Protein AF-0000000085147594 (afdb_homodimer)

InterPro domains:
  IPR000092 Polyprenyl synthetase-like [PF00348] (33-290)
  IPR000092 Polyprenyl synthetase-like [cd00685] (30-260)
  IPR008949 Isoprenoid synthase domain superfamily [G3DSA:1.10.600.10] (9-346)
  IPR008949 Isoprenoid synthase domain superfamily [SSF48576] (13-316)
  IPR033749 Polyprenyl synthetase, conserved site [PS00444] (218-230)
  IPR033749 Polyprenyl synthetase, conserved site [PS00723] (84-98)

Secondary structure (DSSP, 8-state):
-HHHHHHHHHHHHHHHHHHHHTSPPP--HHHHHHHHHHHHHHHHT--S-HHHHHHHHHHHHH---HHHHHHHHHHHHHHHHHHHHHHHHHHT-SEETTEE-HHHHH-HHHHHHHHHHHHHHHHHGGGGS-S-HHHHHHHHHHHHHHHHHHHHHHHHHHHHHHHHHHHGGGG---HHHHHHHHHHHTHHHHHHHHHHHHHH-SS--TTSPPSHHHHHHHHHHHHHHHHHHHHH-HHHHHHH-TTHHHHHT---HHHHHHHHHHHHTT-SS-HHHHHHHHT---HHHHHHHHHIIIIIS-HHHHHHHHHHHHHHHHHTSTTSPPTTTTTT-HHHHHHHHHHHHHHT--/-HHHHHHHHHHHHHHHHHHHHTSPPP--HHHHHHHHHHHHHHHHT--S-HHHHHHHHHHHHH---HHHHHHHHHHHHHHHHHHHHHHHHHHT-SEETTEE-HHHHH-HHHHHHHHHHHHHHHHHGGGGS-S-HHHHHHHHHHHHHHHHHHHHHHHHHHHHHHHHHHHGGGG---HHHHHHHHHHHTHHHHHHHHHHHHHH-SS--TTSPPSHHHHHHHHHHHHHHHHHHHHH-HHHHHHH-TTHHHHHT---HHHHHHHHHHHHTT-SS-HHHHHHHHT---HHHHHHHHHIIIIIS-HHHHHHHHHHHHHHHHHTSTTSPPTTTTTT-HHHHHHHHHHHHHHT--

Sequence (692 aa):
MTSNDNINNNSSTMNEINSMICNTPQWSIEDEDTIARPYKHITLHQGKRFRSKLIQTFNKIYEIPNEQLQILMEIIETLHNSSLIIDDIEDNSDLRRGNPSSHVVFGMPMSLNTANYMYFKSMNLIWKMSADQTSILELLQIFNEELMNLHRGQGLDIHWRDSLNELRYDGVPNEQMYFKMVMNKTGGLFRLTIRMMEKISPNFNRKKKTLVPLGNLLGIIYQIRDDYQNLVNNTMIANKGFAEDLSEGKLSFPIIHGLRFESLNNVSGPTLLNILLKRTDDDELKKVALKFLQDTSKSIEYTRKVIEDLVRLIKNSEFLPSLDDVNGNEDAINEINFIIDHISNIMTSNDNINNNSSTMNEINSMICNTPQWSIEDEDTIARPYKHITLHQGKRFRSKLIQTFNKIYEIPNEQLQILMEIIETLHNSSLIIDDIEDNSDLRRGNPSSHVVFGMPMSLNTANYMYFKSMNLIWKMSADQTSILELLQIFNEELMNLHRGQGLDIHWRDSLNELRYDGVPNEQMYFKMVMNKTGGLFRLTIRMMEKISPNFNRKKKTLVPLGNLLGIIYQIRDDYQNLVNNTMIANKGFAEDLSEGKLSFPIIHGLRFESLNNVSGPTLLNILLKRTDDDELKKVALKFLQDTSKSIEYTRKVIEDLVRLIKNSEFLPSLDDVNGNEDAINEINFIIDHISNI

Foldseek 3Di:
DPVVVVVVVVVVVVVVVVVCVPDDHDDDPVNVCVLQVLLVVQVVLQPPDLVLLVLVLVCLLLVFDPVLSVLLVVLLVLLVSLVVLVVCLLLVFQFAQLHGHSCNVPNDVSSNVNSVVSLVVSLVSLPVNDPDPVLSVVLSVLSVVLVVLQVVLVVLQSCLQVCCVPCPLNSQDDPVVVLSSLCRNQLSSLLSSQVNSLSRRPPRDPPFDGLSVVSSLLSSLLQLVVLLCLAPPPVNCNRGNRNQCLLSLTNHQLLSLLSVLCVVVVPPPPLSSVSSVVSDNDVVSSVVNSCCSCPPSVSSVVSLVVLVVSLVCSVPDPSQDDCVSSVNPVVSSVSVNVSSCVSNPD/DPPVVVVVVVVVVVVVVVVCVPDDHDDDPVNVCVLQVLLVVQVVLDPPDLVLLVLVLVCLLLVFDPVLSVLLVVLLVLLVSLVVLVVCLLLVFQFAQLHGHSCNVPNDVSSNVNSVVSLVVSLVSLPVNDPDPVLSVVLSVLSVVLVVLQVVLVVLQSCLQVCCVPCPLNSQDDPVVVLSSLCRNQLSSLLSSQVNSLSRRPPRDPPFDGLSVVSSLLSSLLQLVVLLCLAPPPVNCSRGNRNQCLLSLTCHQLLSLLSVLCVVVVPPPRLSSVSSVVSDNDPVSSVVNSCCSCPPSVSSVVSLVVLVVSLVCSVPDPSQDDCVSSVNPVVSSVSVNVSSCVSNPD

Nearest PDB structures (foldseek):
  2e93-assembly1_A  TM=9.649E-01  e=1.288E-20  Saccharomyces cerevisiae
  2e8w-assembly1_A  TM=9.319E-01  e=4.688E-21  Saccharomyces cerevisiae
  2e8v-assembly1_B  TM=9.765E-01  e=4.750E-20  Saccharomyces cerevisiae
  2e8x-assembly1_A  TM=9.585E-01  e=2.866E-20  Saccharomyces cerevisiae
  2e91-assembly1_A  TM=9.602E-01  e=3.118E-20  Saccharomyces cerevisiae

Solvent-accessible surface area (backbone atoms only — not comparable to full-atom values): 36054 Å² total; per-residue (Å²): 124,68,66,62,56,53,53,54,51,46,52,52,49,50,53,49,47,56,58,51,36,74,43,77,80,84,81,52,70,68,58,50,53,63,41,39,43,38,58,52,60,60,56,70,72,54,63,100,51,71,63,61,54,50,52,55,45,53,32,63,59,33,59,48,57,66,72,47,46,53,51,50,50,50,32,51,50,42,46,52,54,25,49,48,51,48,46,32,60,53,55,66,41,61,40,46,85,61,32,73,18,38,39,71,76,60,32,56,44,50,25,50,41,27,26,57,32,39,51,41,55,33,54,61,51,49,68,73,58,48,91,48,66,69,60,36,49,52,46,51,50,46,51,43,52,25,54,36,32,23,34,50,15,47,32,50,54,47,46,43,34,70,41,28,82,79,41,47,74,81,41,55,63,53,70,68,56,48,52,55,33,32,44,17,36,49,9,16,61,38,35,40,52,48,55,47,46,49,69,64,13,82,73,50,49,90,83,52,84,72,55,47,38,38,29,31,48,51,23,44,41,42,51,49,44,51,45,49,34,38,67,69,33,64,66,43,18,68,24,56,36,74,36,42,48,41,34,61,26,48,73,38,62,43,51,35,50,26,46,50,45,44,62,75,60,60,50,82,73,65,58,56,60,51,48,32,72,60,35,46,86,50,63,70,60,51,48,51,43,48,45,40,26,53,71,67,57,33,14,54,61,48,48,53,49,50,48,52,50,53,51,50,48,46,74,73,36,85,50,47,72,47,54,77,70,31,77,64,40,59,66,40,49,54,48,48,50,48,48,54,52,59,58,62,63,126,122,67,68,63,55,54,53,54,51,46,53,52,49,49,53,50,48,56,57,50,36,73,44,79,81,83,81,53,71,68,58,50,53,63,41,38,45,39,57,51,59,61,58,68,72,55,64,101,51,71,63,61,54,49,51,54,44,54,33,62,57,33,58,48,58,67,72,45,46,53,51,50,53,50,34,52,50,42,46,52,55,26,50,49,53,50,47,32,59,54,56,68,41,62,39,47,86,63,33,73,18,39,40,69,76,58,34,56,43,49,26,50,40,27,26,56,34,38,51,41,55,34,55,61,52,48,66,71,59,47,91,46,66,69,59,38,48,52,45,50,50,48,51,43,53,26,53,36,31,23,36,50,15,46,32,51,53,46,47,43,34,69,40,28,82,79,41,47,73,81,43,56,63,54,69,70,56,48,52,54,32,32,45,17,36,51,9,15,61,40,36,38,52,47,55,47,46,50,69,65,13,81,73,52,50,91,84,51,84,71,53,47,38,39,29,30,50,50,23,45,40,41,50,48,45,51,43,50,34,36,68,69,32,65,66,43,19,68,24,56,34,74,36,42,48,42,35,62,26,48,74,38,64,43,50,34,51,27,48,49,47,44,62,75,61,60,50,83,74,62,58,56,58,52,49,33,72,62,35,47,86,50,64,68,62,50,48,53,42,50,46,40,26,52,70,68,58,32,16,53,60,50,48,53,51,49,48,52,50,52,51,49,48,47,74,72,36,84,51,48,74,47,54,75,70,32,76,63,41,58,64,41,48,52,49,49,52,48,48,55,51,60,57,63,61,127

Structure (mmCIF, N/CA/C/O backbone):
data_AF-0000000085147594-model_v1
#
loop_
_entity.id
_entity.type
_entity.pdbx_description
1 polymer 'Geranylgeranyl pyrophosphate synthase'
#
loop_
_atom_site.group_PDB
_atom_site.id
_atom_site.type_symbol
_atom_site.label_atom_id
_atom_site.label_alt_id
_atom_site.label_comp_id
_atom_site.label_asym_id
_atom_site.label_entity_id
_atom_site.label_seq_id
_atom_site.pdbx_PDB_ins_code
_atom_site.Cartn_x
_atom_site.Cartn_y
_atom_site.Cartn_z
_atom_site.occupancy
_atom_site.B_iso_or_equiv
_atom_site.auth_seq_id
_atom_site.auth_comp_id
_atom_site.auth_asym_id
_atom_site.auth_atom_id
_atom_site.pdbx_PDB_model_num
ATOM 1 N N . MET A 1 1 ? 6.789 48.938 8.844 1 36.06 1 MET A N 1
ATOM 2 C CA . MET A 1 1 ? 5.871 48.5 7.789 1 36.06 1 MET A CA 1
ATOM 3 C C . MET A 1 1 ? 5.582 47.031 7.883 1 36.06 1 MET A C 1
ATOM 5 O O . MET A 1 1 ? 4.801 46.469 7.094 1 36.06 1 MET A O 1
ATOM 9 N N . THR A 1 2 ? 6.52 46.312 8.391 1 39.09 2 THR A N 1
ATOM 10 C CA . THR A 1 2 ? 6.75 44.875 8.375 1 39.09 2 THR A CA 1
ATOM 11 C C . THR A 1 2 ? 5.746 44.156 9.273 1 39.09 2 THR A C 1
ATOM 13 O O . THR A 1 2 ? 5.398 43 9.023 1 39.09 2 THR A O 1
ATOM 16 N N . SER A 1 3 ? 5.461 44.75 10.383 1 41.84 3 SER A N 1
ATOM 17 C CA . SER A 1 3 ? 4.602 44.125 11.383 1 41.84 3 SER A CA 1
ATOM 18 C C . SER A 1 3 ? 3.166 44 10.875 1 41.84 3 SER A C 1
ATOM 20 O O . SER A 1 3 ? 2.5 43 11.133 1 41.84 3 SER A O 1
ATOM 22 N N . ASN A 1 4 ? 2.668 45.031 10.289 1 40.84 4 ASN A N 1
ATOM 23 C CA . ASN A 1 4 ? 1.281 45.094 9.844 1 40.84 4 ASN A CA 1
ATOM 24 C C . ASN A 1 4 ? 1.01 44.125 8.695 1 40.84 4 ASN A C 1
ATOM 26 O O . ASN A 1 4 ? -0.111 43.625 8.547 1 40.84 4 ASN A O 1
ATOM 30 N N . ASP A 1 5 ? 1.898 43.969 7.809 1 42.94 5 ASP A N 1
ATOM 31 C CA . ASP A 1 5 ? 1.763 43.031 6.68 1 42.94 5 ASP A CA 1
ATOM 32 C C . ASP A 1 5 ? 1.728 41.594 7.156 1 42.94 5 ASP A C 1
ATOM 34 O O . ASP A 1 5 ? 1.057 40.75 6.555 1 42.94 5 ASP A O 1
ATOM 38 N N . ASN A 1 6 ? 2.441 41.312 8.227 1 44.66 6 ASN A N 1
ATOM 39 C CA . ASN A 1 6 ? 2.461 39.969 8.797 1 44.66 6 ASN A CA 1
ATOM 40 C C . ASN A 1 6 ? 1.132 39.625 9.461 1 44.66 6 ASN A C 1
ATOM 42 O O . ASN A 1 6 ? 0.738 38.469 9.508 1 44.66 6 ASN A O 1
ATOM 46 N N . ILE A 1 7 ? 0.5 40.656 10.219 1 47.28 7 ILE A N 1
ATOM 47 C CA . ILE A 1 7 ? -0.78 40.469 10.891 1 47.28 7 ILE A CA 1
ATOM 48 C C . ILE A 1 7 ? -1.878 40.25 9.859 1 47.28 7 ILE A C 1
ATOM 50 O O . ILE A 1 7 ? -2.711 39.344 10.023 1 47.28 7 ILE A O 1
ATOM 54 N N . ASN A 1 8 ? -1.915 41.031 8.766 1 47.25 8 ASN A N 1
ATOM 55 C CA . ASN A 1 8 ? -2.912 40.906 7.707 1 47.25 8 ASN A CA 1
ATOM 56 C C . ASN A 1 8 ? -2.791 39.562 6.973 1 47.25 8 ASN A C 1
ATOM 58 O O . ASN A 1 8 ? -3.801 38.969 6.609 1 47.25 8 ASN A O 1
ATOM 62 N N . ASN A 1 9 ? -1.564 39.125 6.84 1 56.34 9 ASN A N 1
ATOM 63 C CA . ASN A 1 9 ? -1.302 37.844 6.195 1 56.34 9 ASN A CA 1
ATOM 64 C C . ASN A 1 9 ? -1.756 36.656 7.062 1 56.34 9 ASN A C 1
ATOM 66 O O . ASN A 1 9 ? -2.312 35.688 6.555 1 56.34 9 ASN A O 1
ATOM 70 N N . ASN A 1 10 ? -1.729 36.969 8.398 1 60.56 10 ASN A N 1
ATOM 71 C CA . ASN A 1 10 ? -2.166 35.906 9.312 1 60.56 10 ASN A CA 1
ATOM 72 C C . ASN A 1 10 ? -3.688 35.812 9.344 1 60.56 10 ASN A C 1
ATOM 74 O O . ASN A 1 10 ? -4.227 34.688 9.391 1 60.56 10 ASN A O 1
ATOM 78 N N . SER A 1 11 ? -4.348 37 9.297 1 63.41 11 SER A N 1
ATOM 79 C CA . SER A 1 11 ? -5.809 36.969 9.305 1 63.41 11 SER A CA 1
ATOM 80 C C . SER A 1 11 ? -6.348 36.312 8.039 1 63.41 11 SER A C 1
ATOM 82 O O . SER A 1 11 ? -7.293 35.531 8.094 1 63.41 11 SER A O 1
ATOM 84 N N . SER A 1 12 ? -5.719 36.625 6.906 1 71.5 12 SER A N 1
ATOM 85 C CA . SER A 1 12 ? -6.129 36.031 5.648 1 71.5 12 SER A CA 1
ATOM 86 C C . SER A 1 12 ? -5.879 34.5 5.652 1 71.5 12 SER A C 1
ATOM 88 O O . SER A 1 12 ? -6.723 33.75 5.199 1 71.5 12 SER A O 1
ATOM 90 N N . THR A 1 13 ? -4.809 34.188 6.254 1 76.31 13 THR A N 1
ATOM 91 C CA . THR A 1 13 ? -4.461 32.781 6.34 1 76.31 13 THR A CA 1
ATOM 92 C C . THR A 1 13 ? -5.449 32.031 7.234 1 76.31 13 THR A C 1
ATOM 94 O O . THR A 1 13 ? -5.895 30.938 6.895 1 76.31 13 THR A O 1
ATOM 97 N N . MET A 1 14 ? -5.867 32.719 8.266 1 78 14 MET A N 1
ATOM 98 C CA . MET A 1 14 ? -6.789 32.094 9.195 1 78 14 MET A CA 1
ATOM 99 C C . MET A 1 14 ? -8.18 31.938 8.578 1 78 14 MET A C 1
ATOM 101 O O . MET A 1 14 ? -8.867 30.953 8.805 1 78 14 MET A O 1
ATOM 105 N N . ASN A 1 15 ? -8.562 32.969 7.793 1 77.81 15 ASN A N 1
ATOM 106 C CA . ASN A 1 15 ? -9.844 32.875 7.098 1 77.81 15 ASN A CA 1
ATOM 107 C C . ASN A 1 15 ? -9.844 31.75 6.074 1 77.81 15 ASN A C 1
ATOM 109 O O . ASN A 1 15 ? -10.844 31.047 5.922 1 77.81 15 ASN A O 1
ATOM 113 N N . GLU A 1 16 ? -8.797 31.641 5.477 1 82 16 GLU A N 1
ATOM 114 C CA . GLU A 1 16 ? -8.672 30.578 4.488 1 82 16 GLU A CA 1
ATOM 115 C C . GLU A 1 16 ? -8.711 29.203 5.152 1 82 16 GLU A C 1
ATOM 117 O O . GLU A 1 16 ? -9.359 28.281 4.645 1 82 16 GLU A O 1
ATOM 122 N N . ILE A 1 17 ? -8.086 29.109 6.215 1 86.88 17 ILE A N 1
ATOM 123 C CA . ILE A 1 17 ? -8.062 27.844 6.945 1 86.88 17 ILE A CA 1
ATOM 124 C C . ILE A 1 17 ? -9.477 27.5 7.418 1 86.88 17 ILE A C 1
ATOM 126 O O . ILE A 1 17 ? -9.906 26.344 7.332 1 86.88 17 ILE A O 1
ATOM 130 N N . ASN A 1 18 ? -10.195 28.562 7.801 1 84.69 18 ASN A N 1
ATOM 131 C CA . ASN A 1 18 ? -11.562 28.359 8.266 1 84.69 18 ASN A CA 1
ATOM 132 C C . ASN A 1 18 ? -12.445 27.75 7.184 1 84.69 18 ASN A C 1
ATOM 134 O O . ASN A 1 18 ? -13.227 26.828 7.449 1 84.69 18 ASN A O 1
ATOM 138 N N . SER A 1 19 ? -12.289 28.281 6.078 1 84.94 19 SER A N 1
ATOM 139 C CA . SER A 1 19 ? -13.062 27.75 4.965 1 84.94 19 SER A CA 1
ATOM 140 C C . SER A 1 19 ? -12.602 26.344 4.59 1 84.94 19 SER A C 1
ATOM 142 O O . SER A 1 19 ? -13.422 25.469 4.305 1 84.94 19 SER A O 1
ATOM 144 N N . MET A 1 20 ? -11.383 26.078 4.652 1 89.56 20 MET A N 1
ATOM 145 C CA . MET A 1 20 ? -10.781 24.812 4.219 1 89.56 20 MET A CA 1
ATOM 146 C C . MET A 1 20 ? -11.164 23.672 5.148 1 89.56 20 MET A C 1
ATOM 148 O O . MET A 1 20 ? -11.508 22.578 4.691 1 89.56 20 MET A O 1
ATOM 152 N N . ILE A 1 21 ? -11.25 23.922 6.383 1 91.12 21 ILE A N 1
ATOM 153 C CA . ILE A 1 21 ? -11.406 22.859 7.371 1 91.12 21 ILE A CA 1
ATOM 154 C C . ILE A 1 21 ? -12.859 22.391 7.402 1 91.12 21 ILE A C 1
ATOM 156 O O . ILE A 1 21 ? -13.164 21.328 7.938 1 91.12 21 ILE A O 1
ATOM 160 N N . CYS A 1 22 ? -13.789 23.188 6.859 1 89.81 22 CYS A N 1
ATOM 161 C CA . CYS A 1 22 ? -15.211 22.859 6.883 1 89.81 22 CYS A CA 1
ATOM 162 C C . CYS A 1 22 ? -15.625 22.141 5.602 1 89.81 22 CYS A C 1
ATOM 164 O O . CYS A 1 22 ? -16.781 21.75 5.457 1 89.81 22 CYS A O 1
ATOM 166 N N . ASN A 1 23 ? -14.648 22 4.746 1 88.44 23 ASN A N 1
ATOM 167 C CA . ASN A 1 23 ? -14.953 21.391 3.459 1 88.44 23 ASN A CA 1
ATOM 168 C C . ASN A 1 23 ? -14.148 20.109 3.24 1 88.44 23 ASN A C 1
ATOM 170 O O . ASN A 1 23 ? -13.188 19.844 3.969 1 88.44 23 ASN A O 1
ATOM 174 N N . THR A 1 24 ? -14.656 19.297 2.271 1 88.31 24 THR A N 1
ATOM 175 C CA . THR A 1 24 ? -13.875 18.125 1.87 1 88.31 24 THR A CA 1
ATOM 176 C C . THR A 1 24 ? -12.547 18.562 1.25 1 88.31 24 THR A C 1
ATOM 178 O O . THR A 1 24 ? -12.477 19.578 0.568 1 88.31 24 THR A O 1
ATOM 181 N N . PRO A 1 25 ? -11.555 17.766 1.511 1 89.44 25 PRO A N 1
ATOM 182 C CA . PRO A 1 25 ? -10.266 18.125 0.923 1 89.44 25 PRO A CA 1
ATOM 183 C C . PRO A 1 25 ? -10.32 18.25 -0.598 1 89.44 25 PRO A C 1
ATOM 185 O O . PRO A 1 25 ? -10.969 17.438 -1.26 1 89.44 25 PRO A O 1
ATOM 188 N N . GLN A 1 26 ? -9.688 19.266 -1.066 1 87.38 26 GLN A N 1
ATOM 189 C CA . GLN A 1 26 ? -9.68 19.531 -2.504 1 87.38 26 GLN A CA 1
ATOM 190 C C . GLN A 1 26 ? -8.617 18.688 -3.205 1 87.38 26 GLN A C 1
ATOM 192 O O . GLN A 1 26 ? -7.57 18.391 -2.623 1 87.38 26 GLN A O 1
ATOM 197 N N . TRP A 1 27 ? -8.891 18.312 -4.375 1 94.5 27 TRP A N 1
ATOM 198 C CA . TRP A 1 27 ? -7.961 17.531 -5.195 1 94.5 27 TRP A CA 1
ATOM 199 C C . TRP A 1 27 ? -8.117 17.891 -6.672 1 94.5 27 TRP A C 1
ATOM 201 O O . TRP A 1 27 ? -9.172 17.672 -7.262 1 94.5 27 TRP A O 1
ATOM 211 N N . SER A 1 28 ? -7.078 18.531 -7.234 1 95.75 28 SER A N 1
ATOM 212 C CA . SER A 1 28 ? -7.152 19.031 -8.609 1 95.75 28 SER A CA 1
ATOM 213 C C . SER A 1 28 ? -6.695 17.969 -9.602 1 95.75 28 SER A C 1
ATOM 215 O O . SER A 1 28 ? -6.023 17 -9.227 1 95.75 28 SER A O 1
ATOM 217 N N . ILE A 1 29 ? -6.996 18.172 -10.844 1 96.62 29 ILE A N 1
ATOM 218 C CA . ILE A 1 29 ? -6.566 17.281 -11.93 1 96.62 29 ILE A CA 1
ATOM 219 C C . ILE A 1 29 ? -5.043 17.328 -12.055 1 96.62 29 ILE A C 1
ATOM 221 O O . ILE A 1 29 ? -4.402 16.312 -12.297 1 96.62 29 ILE A O 1
ATOM 225 N N . GLU A 1 30 ? -4.512 18.484 -11.867 1 95.81 30 GLU A N 1
ATOM 226 C CA . GLU A 1 30 ? -3.062 18.641 -11.938 1 95.81 30 GLU A CA 1
ATOM 227 C C . GLU A 1 30 ? -2.363 17.844 -10.836 1 95.81 30 GLU A C 1
ATOM 229 O O . GLU A 1 30 ? -1.335 17.219 -11.078 1 95.81 30 GLU A O 1
ATOM 234 N N . ASP A 1 31 ? -2.91 17.891 -9.648 1 96.81 31 ASP A N 1
ATOM 235 C CA . ASP A 1 31 ? -2.352 17.125 -8.539 1 96.81 31 ASP A CA 1
ATOM 236 C C . ASP A 1 31 ? -2.439 15.625 -8.82 1 96.81 31 ASP A C 1
ATOM 238 O O . ASP A 1 31 ? -1.486 14.883 -8.562 1 96.81 31 ASP A O 1
ATOM 242 N N . GLU A 1 32 ? -3.596 15.227 -9.383 1 97.94 32 GLU A N 1
ATOM 243 C CA . GLU A 1 32 ? -3.789 13.828 -9.734 1 97.94 32 GLU A CA 1
ATOM 244 C C . GLU A 1 32 ? -2.752 13.359 -10.75 1 97.94 32 GLU A C 1
ATOM 246 O O . GLU A 1 32 ? -2.146 12.305 -10.594 1 97.94 32 GLU A O 1
ATOM 251 N N . ASP A 1 33 ? -2.553 14.18 -11.734 1 97.44 33 ASP A N 1
ATOM 252 C CA . ASP A 1 33 ? -1.591 13.852 -12.781 1 97.44 33 ASP A CA 1
ATOM 253 C C . ASP A 1 33 ? -0.178 13.734 -12.219 1 97.44 33 ASP A C 1
ATOM 255 O O . ASP A 1 33 ? 0.586 12.852 -12.609 1 97.44 33 ASP A O 1
ATOM 259 N N . THR A 1 34 ? 0.078 14.586 -11.336 1 96.31 34 THR A N 1
ATOM 260 C CA . THR A 1 34 ? 1.408 14.641 -10.734 1 96.31 34 THR A CA 1
ATOM 261 C C . THR A 1 34 ? 1.715 13.344 -9.984 1 96.31 34 THR A C 1
ATOM 263 O O . THR A 1 34 ? 2.77 12.742 -10.195 1 96.31 34 THR A O 1
ATOM 266 N N . ILE A 1 35 ? 0.799 12.844 -9.211 1 97.62 35 ILE A N 1
ATOM 267 C CA . ILE A 1 35 ? 1.123 11.711 -8.352 1 97.62 35 ILE A CA 1
ATOM 268 C C . ILE A 1 35 ? 0.905 10.406 -9.109 1 97.62 35 ILE A C 1
ATOM 270 O O . ILE A 1 35 ? 1.364 9.344 -8.68 1 97.62 35 ILE A O 1
ATOM 274 N N . ALA A 1 36 ? 0.231 10.438 -10.312 1 98 36 ALA A N 1
ATOM 275 C CA . ALA A 1 36 ? -0.118 9.234 -11.062 1 98 36 ALA A CA 1
ATOM 276 C C . ALA A 1 36 ? 0.939 8.914 -12.109 1 98 36 ALA A C 1
ATOM 278 O O . ALA A 1 36 ? 0.838 7.906 -12.82 1 98 36 ALA A O 1
ATOM 279 N N . ARG A 1 37 ? 1.989 9.648 -12.195 1 97.44 37 ARG A N 1
ATOM 280 C CA . ARG A 1 37 ? 2.982 9.539 -13.258 1 97.44 37 ARG A CA 1
ATOM 281 C C . ARG A 1 37 ? 3.621 8.156 -13.266 1 97.44 37 ARG A C 1
ATOM 283 O O . ARG A 1 37 ? 3.746 7.531 -14.32 1 97.44 37 ARG A O 1
ATOM 290 N N . PRO A 1 38 ? 4.008 7.629 -12.086 1 97.94 38 PRO A N 1
ATOM 291 C CA . PRO A 1 38 ? 4.602 6.293 -12.117 1 97.94 38 PRO A CA 1
ATOM 292 C C . PRO A 1 38 ? 3.656 5.242 -12.695 1 97.94 38 PRO A C 1
ATOM 294 O O . PRO A 1 38 ? 4.098 4.312 -13.375 1 97.94 38 PRO A O 1
ATOM 297 N N . TYR A 1 39 ? 2.4 5.336 -12.414 1 98.06 39 TYR A N 1
ATOM 298 C CA . TYR A 1 39 ? 1.412 4.402 -12.945 1 98.06 39 TYR A CA 1
ATOM 299 C C . TYR A 1 39 ? 1.247 4.57 -14.445 1 98.06 39 TYR A C 1
ATOM 301 O O . TYR A 1 39 ? 1.176 3.584 -15.188 1 98.06 39 TYR A O 1
ATOM 309 N N . LYS A 1 40 ? 1.14 5.801 -14.875 1 96.69 40 LYS A N 1
ATOM 310 C CA . LYS A 1 40 ? 1.01 6.078 -16.297 1 96.69 40 LYS A CA 1
ATOM 311 C C . LYS A 1 40 ? 2.209 5.539 -17.078 1 96.69 40 LYS A C 1
ATOM 313 O O . LYS A 1 40 ? 2.061 5.066 -18.203 1 96.69 40 LYS A O 1
ATOM 318 N N . HIS A 1 41 ? 3.352 5.574 -16.5 1 95.56 41 HIS A N 1
ATOM 319 C CA . HIS A 1 41 ? 4.582 5.09 -17.109 1 95.56 41 HIS A CA 1
ATOM 320 C C . HIS A 1 41 ? 4.484 3.604 -17.438 1 95.56 41 HIS A C 1
ATOM 322 O O . HIS A 1 41 ? 4.84 3.189 -18.547 1 95.56 41 HIS A O 1
ATOM 328 N N . ILE A 1 42 ? 3.984 2.789 -16.531 1 92.62 42 ILE A N 1
ATOM 329 C CA . ILE A 1 42 ? 3.93 1.346 -16.75 1 92.62 42 ILE A CA 1
ATOM 330 C C . ILE A 1 42 ? 2.801 1.006 -17.719 1 92.62 42 ILE A C 1
ATOM 332 O O . ILE A 1 42 ? 2.885 0.023 -18.453 1 92.62 42 ILE A O 1
ATOM 336 N N . THR A 1 43 ? 1.745 1.783 -17.781 1 91.25 43 THR A N 1
ATOM 337 C CA . THR A 1 43 ? 0.579 1.483 -18.609 1 91.25 43 THR A CA 1
ATOM 338 C C . THR A 1 43 ? 0.817 1.9 -20.047 1 91.25 43 THR A C 1
ATOM 340 O O . THR A 1 43 ? 0.126 1.433 -20.953 1 91.25 43 THR A O 1
ATOM 343 N N . LEU A 1 44 ? 1.711 2.762 -20.234 1 83.94 44 LEU A N 1
ATOM 344 C CA . LEU A 1 44 ? 2.045 3.219 -21.578 1 83.94 44 LEU A CA 1
ATOM 345 C C . LEU A 1 44 ? 2.627 2.082 -22.406 1 83.94 44 LEU A C 1
ATOM 347 O O . LEU A 1 44 ? 2.428 2.031 -23.625 1 83.94 44 LEU A O 1
ATOM 351 N N . HIS A 1 45 ? 3.254 1.152 -21.859 1 73.12 45 HIS A N 1
ATOM 352 C CA . HIS A 1 45 ? 3.98 0.111 -22.578 1 73.12 45 HIS A CA 1
ATOM 353 C C . HIS A 1 45 ? 3.232 -1.217 -22.531 1 73.12 45 HIS A C 1
ATOM 355 O O . HIS A 1 45 ? 3.783 -2.26 -22.891 1 73.12 45 HIS A O 1
ATOM 361 N N . GLN A 1 46 ? 2.1 -1.071 -22.031 1 68.56 46 GLN A N 1
ATOM 362 C CA . GLN A 1 46 ? 1.347 -2.312 -21.875 1 68.56 46 GLN A CA 1
ATOM 363 C C . GLN A 1 46 ? 0.61 -2.672 -23.172 1 68.56 46 GLN A C 1
ATOM 365 O O . GLN A 1 46 ? -0.084 -1.835 -23.75 1 68.56 46 GLN A O 1
ATOM 370 N N . GLY A 1 47 ? 1.001 -3.586 -24.016 1 55.5 47 GLY A N 1
ATOM 371 C CA . GLY A 1 47 ? 0.248 -4.074 -25.156 1 55.5 47 GLY A CA 1
ATOM 372 C C . GLY A 1 47 ? -1.057 -4.746 -24.781 1 55.5 47 GLY A C 1
ATOM 373 O O . GLY A 1 47 ? -1.396 -4.816 -23.594 1 55.5 47 GLY A O 1
ATOM 374 N N . LYS A 1 48 ? -1.969 -4.914 -26.047 1 58 48 LYS A N 1
ATOM 375 C CA . LYS A 1 48 ? -3.242 -5.609 -25.859 1 58 48 LYS A CA 1
ATOM 376 C C . LYS A 1 48 ? -3.066 -6.871 -25.031 1 58 48 LYS A C 1
ATOM 378 O O . LYS A 1 48 ? -2.391 -7.812 -25.438 1 58 48 LYS A O 1
ATOM 383 N N . ARG A 1 49 ? -3.514 -6.758 -23.562 1 70.44 49 ARG A N 1
ATOM 384 C CA . ARG A 1 49 ? -3.086 -7.527 -22.391 1 70.44 49 ARG A CA 1
ATOM 385 C C . ARG A 1 49 ? -3.906 -8.805 -22.25 1 70.44 49 ARG A C 1
ATOM 387 O O . ARG A 1 49 ? -5.062 -8.859 -22.688 1 70.44 49 ARG A O 1
ATOM 394 N N . PHE A 1 50 ? -3.365 -9.938 -22.219 1 78 50 PHE A N 1
ATOM 395 C CA . PHE A 1 50 ? -3.861 -11.289 -21.969 1 78 50 PHE A CA 1
ATOM 396 C C . PHE A 1 50 ? -4.996 -11.273 -20.953 1 78 50 PHE A C 1
ATOM 398 O O . PHE A 1 50 ? -5.988 -11.984 -21.109 1 78 50 PHE A O 1
ATOM 405 N N . ARG A 1 51 ? -5.117 -10.359 -20.094 1 86.12 51 ARG A N 1
ATOM 406 C CA . ARG A 1 51 ? -6.125 -10.32 -19.047 1 86.12 51 ARG A CA 1
ATOM 407 C C . ARG A 1 51 ? -7.469 -9.852 -19.578 1 86.12 51 ARG A C 1
ATOM 409 O O . ARG A 1 51 ? -8.516 -10.398 -19.234 1 86.12 51 ARG A O 1
ATOM 416 N N . SER A 1 52 ? -7.375 -8.836 -20.422 1 89.69 52 SER A N 1
ATOM 417 C CA . SER A 1 52 ? -8.602 -8.367 -21.062 1 89.69 52 SER A CA 1
ATOM 418 C C . SER A 1 52 ? -9.242 -9.453 -21.906 1 89.69 52 SER A C 1
ATOM 420 O O . SER A 1 52 ? -10.469 -9.625 -21.891 1 89.69 52 SER A O 1
ATOM 422 N N . LYS A 1 53 ? -8.422 -10.18 -22.625 1 89.62 53 LYS A N 1
ATOM 423 C CA . LYS A 1 53 ? -8.93 -11.281 -23.453 1 89.62 53 LYS A CA 1
ATOM 424 C C . LYS A 1 53 ? -9.555 -12.367 -22.594 1 89.62 53 LYS A C 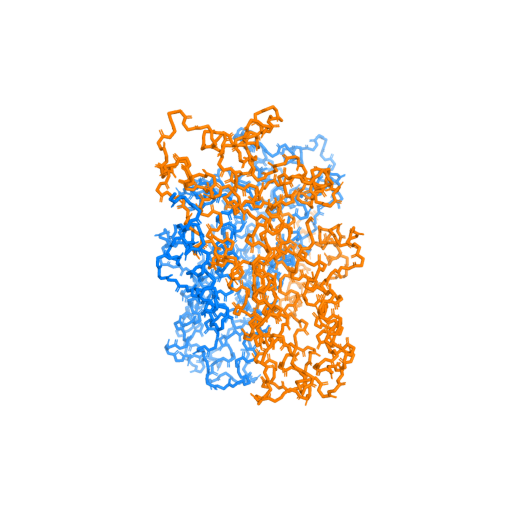1
ATOM 426 O O . LYS A 1 53 ? -10.594 -12.93 -22.938 1 89.62 53 LYS A O 1
ATOM 431 N N . LEU A 1 54 ? -8.906 -12.648 -21.547 1 91.56 54 LEU A N 1
ATOM 432 C CA . LEU A 1 54 ? -9.43 -13.648 -20.609 1 91.56 54 LEU A CA 1
ATOM 433 C C . LEU A 1 54 ? -10.797 -13.234 -20.078 1 91.56 54 LEU A C 1
ATOM 435 O O . LEU A 1 54 ? -11.727 -14.047 -20.047 1 91.56 54 LEU A O 1
ATOM 439 N N . ILE A 1 55 ? -10.938 -11.969 -19.672 1 95.06 55 ILE A N 1
ATOM 440 C CA . ILE A 1 55 ? -12.188 -11.453 -19.125 1 95.06 55 ILE A CA 1
ATOM 441 C C . ILE A 1 55 ? -13.281 -11.492 -20.203 1 95.06 55 ILE A C 1
ATOM 443 O O . ILE A 1 55 ? -14.406 -11.914 -19.922 1 95.06 55 ILE A O 1
ATOM 447 N N . GLN A 1 56 ? -12.906 -11.125 -21.375 1 94.06 56 GLN A N 1
ATOM 448 C CA . GLN A 1 56 ? -13.859 -11.156 -22.484 1 94.06 56 GLN A CA 1
ATOM 449 C C . GLN A 1 56 ? -14.32 -12.578 -22.781 1 94.06 56 GLN A C 1
ATOM 451 O O . GLN A 1 56 ? -15.5 -12.812 -23.062 1 94.06 56 GLN A O 1
ATOM 456 N N . THR A 1 57 ? -13.406 -13.469 -22.766 1 92.81 57 THR A N 1
ATOM 457 C CA . THR A 1 57 ? -13.727 -14.867 -23 1 92.81 57 THR A CA 1
ATOM 458 C C . THR A 1 57 ? -14.672 -15.398 -21.922 1 92.81 57 THR A C 1
ATOM 460 O O . THR A 1 57 ? -15.695 -16 -22.219 1 92.81 57 THR A O 1
ATOM 463 N N . PHE A 1 58 ? -14.375 -15.141 -20.641 1 93.19 58 PHE A N 1
ATOM 464 C CA . PHE A 1 58 ? -15.234 -15.57 -19.547 1 93.19 58 PHE A CA 1
ATOM 465 C C . PHE A 1 58 ? -16.594 -14.898 -19.625 1 93.19 58 PHE A C 1
ATOM 467 O O . PHE A 1 58 ? -17.609 -15.484 -19.219 1 93.19 58 PHE A O 1
ATOM 474 N N . ASN A 1 59 ? -16.594 -13.695 -20.219 1 94.25 59 ASN A N 1
ATOM 475 C CA . ASN A 1 59 ? -17.844 -12.953 -20.297 1 94.25 59 ASN A CA 1
ATOM 476 C C . ASN A 1 59 ? -18.812 -13.578 -21.297 1 94.25 59 ASN A C 1
ATOM 478 O O . ASN A 1 59 ? -20 -13.25 -21.297 1 94.25 59 ASN A O 1
ATOM 482 N N . LYS A 1 60 ? -18.312 -14.383 -22.141 1 91.06 60 LYS A N 1
ATOM 483 C CA . LYS A 1 60 ? -19.203 -15.148 -23 1 91.06 60 LYS A CA 1
ATOM 484 C C . LYS A 1 60 ? -20.078 -16.094 -22.188 1 91.06 60 LYS A C 1
ATOM 486 O O . LYS A 1 60 ? -21.156 -16.516 -22.641 1 91.06 60 LYS A O 1
ATOM 491 N N . ILE A 1 61 ? -19.625 -16.422 -21.047 1 89.62 61 ILE A N 1
ATOM 492 C CA . ILE A 1 61 ? -20.359 -17.297 -20.141 1 89.62 61 ILE A CA 1
ATOM 493 C C . ILE A 1 61 ? -21.219 -16.453 -19.203 1 89.62 61 ILE A C 1
ATOM 495 O O . ILE A 1 61 ? -22.406 -16.734 -19 1 89.62 61 ILE A O 1
ATOM 499 N N . TYR A 1 62 ? -20.656 -15.375 -18.688 1 92.5 62 TYR A N 1
ATOM 500 C CA . TYR A 1 62 ? -21.297 -14.625 -17.609 1 92.5 62 TYR A CA 1
ATOM 501 C C . TYR A 1 62 ? -22.203 -13.539 -18.156 1 92.5 62 TYR A C 1
ATOM 503 O O . TYR A 1 62 ? -23.109 -13.062 -17.469 1 92.5 62 TYR A O 1
ATOM 511 N N . GLU A 1 63 ? -21.953 -13.078 -19.344 1 93.12 63 GLU A N 1
ATOM 512 C CA . GLU A 1 63 ? -22.797 -12.125 -20.062 1 93.12 63 GLU A CA 1
ATOM 513 C C . GLU A 1 63 ? -23.062 -10.875 -19.219 1 93.12 63 GLU A C 1
ATOM 515 O O . GLU A 1 63 ? -24.203 -10.453 -19.062 1 93.12 63 GLU A O 1
ATOM 520 N N . ILE A 1 64 ? -22.016 -10.344 -18.703 1 95.69 64 ILE A N 1
ATOM 521 C CA . ILE A 1 64 ? -22.078 -9.117 -17.922 1 95.69 64 ILE A CA 1
ATOM 522 C C . ILE A 1 64 ? -22.281 -7.922 -18.844 1 95.69 64 ILE A C 1
ATOM 524 O O . ILE A 1 64 ? -21.641 -7.824 -19.891 1 95.69 64 ILE A O 1
ATOM 528 N N . PRO A 1 65 ? -23.219 -6.957 -18.5 1 96.62 65 PRO A N 1
ATOM 529 C CA . PRO A 1 65 ? -23.422 -5.754 -19.312 1 96.62 65 PRO A CA 1
ATOM 530 C C . PRO A 1 65 ? -22.125 -4.965 -19.516 1 96.62 65 PRO A C 1
ATOM 532 O O . PRO A 1 65 ? -21.281 -4.91 -18.625 1 96.62 65 PRO A O 1
ATOM 535 N N . ASN A 1 66 ? -22.031 -4.344 -20.656 1 97.12 66 ASN A N 1
ATOM 536 C CA . ASN A 1 66 ? -20.812 -3.719 -21.125 1 97.12 66 ASN A CA 1
ATOM 537 C C . ASN A 1 66 ? -20.281 -2.688 -20.125 1 97.12 66 ASN A C 1
ATOM 539 O O . ASN A 1 66 ? -19.078 -2.623 -19.875 1 97.12 66 ASN A O 1
ATOM 543 N N . GLU A 1 67 ? -21.125 -1.877 -19.578 1 96.75 67 GLU A N 1
ATOM 544 C CA . GLU A 1 67 ? -20.703 -0.831 -18.656 1 96.75 67 GLU A CA 1
ATOM 545 C C . GLU A 1 67 ? -20 -1.423 -17.438 1 96.75 67 GLU A C 1
ATOM 547 O O . GLU A 1 67 ? -18.906 -0.982 -17.078 1 96.75 67 GLU A O 1
ATOM 552 N N . GLN A 1 68 ? -20.625 -2.438 -16.859 1 97.19 68 GLN A N 1
ATOM 553 C CA . GLN A 1 68 ? -20.031 -3.096 -15.695 1 97.19 68 GLN A CA 1
ATOM 554 C C . GLN A 1 68 ? -18.75 -3.824 -16.078 1 97.19 68 GLN A C 1
ATOM 556 O O . GLN A 1 68 ? -17.781 -3.848 -15.305 1 97.19 68 GLN A O 1
ATOM 561 N N . LEU A 1 69 ? -18.766 -4.414 -17.25 1 97.62 69 LEU A N 1
ATOM 562 C CA . LEU A 1 69 ? -17.578 -5.141 -17.719 1 97.62 69 LEU A CA 1
ATOM 563 C C . LEU A 1 69 ? -16.391 -4.207 -1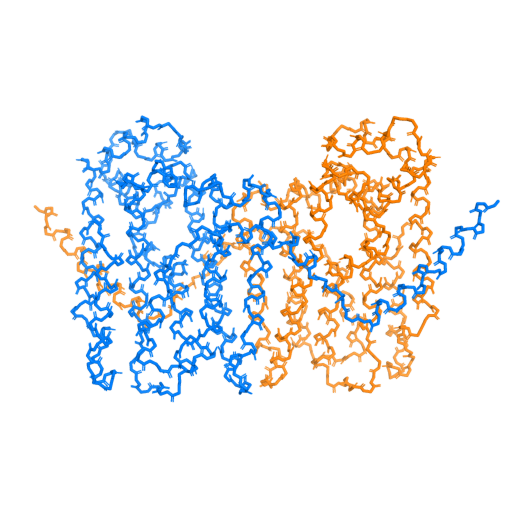7.875 1 97.62 69 LEU A C 1
ATOM 565 O O . LEU A 1 69 ? -15.266 -4.566 -17.516 1 97.62 69 LEU A O 1
ATOM 569 N N . GLN A 1 70 ? -16.609 -3.031 -18.375 1 97.56 70 GLN A N 1
ATOM 570 C CA . GLN A 1 70 ? -15.539 -2.051 -18.547 1 97.56 70 GLN A CA 1
ATOM 571 C C . GLN A 1 70 ? -14.961 -1.618 -17.203 1 97.56 70 GLN A C 1
ATOM 573 O O . GLN A 1 70 ? -13.75 -1.474 -17.062 1 97.56 70 GLN A O 1
ATOM 578 N N . ILE A 1 71 ? -15.805 -1.414 -16.234 1 98.19 71 ILE A N 1
ATOM 579 C CA . ILE A 1 71 ? -15.359 -1.041 -14.891 1 98.19 71 ILE A CA 1
ATOM 580 C C . ILE A 1 71 ? -14.516 -2.164 -14.297 1 98.19 71 ILE A C 1
ATOM 582 O O . ILE A 1 71 ? -13.445 -1.914 -13.727 1 98.19 71 ILE A O 1
ATOM 586 N N . LEU A 1 72 ? -15 -3.383 -14.484 1 98.06 72 LEU A N 1
ATOM 587 C CA . LEU A 1 72 ? -14.266 -4.543 -13.992 1 98.06 72 LEU A CA 1
ATOM 588 C C . LEU A 1 72 ? -12.883 -4.617 -14.617 1 98.06 72 LEU A C 1
ATOM 590 O O . LEU A 1 72 ? -11.891 -4.82 -13.922 1 98.06 72 LEU A O 1
ATOM 594 N N . MET A 1 73 ? -12.812 -4.48 -15.883 1 96.94 73 MET A N 1
ATOM 595 C CA . MET A 1 73 ? -11.531 -4.535 -16.594 1 96.94 73 MET A CA 1
ATOM 596 C C . MET A 1 73 ? -10.586 -3.447 -16.078 1 96.94 73 MET A C 1
ATOM 598 O O . MET A 1 73 ? -9.391 -3.688 -15.922 1 96.94 73 MET A O 1
ATOM 602 N N . GLU A 1 74 ? -11.141 -2.287 -15.836 1 97.31 74 GLU A N 1
ATOM 603 C CA . GLU A 1 74 ? -10.328 -1.195 -15.305 1 97.31 74 GLU A CA 1
ATOM 604 C C . GLU A 1 74 ? -9.797 -1.526 -13.914 1 97.31 74 GLU A C 1
ATOM 606 O O . GLU A 1 74 ? -8.633 -1.271 -13.609 1 97.31 74 GLU A O 1
ATOM 611 N N . ILE A 1 75 ? -10.641 -2.086 -13.07 1 98.12 75 ILE A N 1
ATOM 612 C CA . ILE A 1 75 ? -10.234 -2.475 -11.727 1 98.12 75 ILE A CA 1
ATOM 613 C C . ILE A 1 75 ? -9.086 -3.475 -11.797 1 98.12 75 ILE A C 1
ATOM 615 O O . ILE A 1 75 ? -8.047 -3.285 -11.156 1 98.12 75 ILE A O 1
ATOM 619 N N . ILE A 1 76 ? -9.227 -4.484 -12.609 1 97 76 ILE A N 1
ATOM 620 C CA . ILE A 1 76 ? -8.25 -5.566 -12.703 1 97 76 ILE A CA 1
ATOM 621 C C . ILE A 1 76 ? -6.941 -5.031 -13.273 1 97 76 ILE A C 1
ATOM 623 O O . ILE A 1 76 ? -5.863 -5.348 -12.773 1 97 76 ILE A O 1
ATOM 627 N N . GLU A 1 77 ? -7.051 -4.266 -14.273 1 95.81 77 GLU A N 1
ATOM 628 C CA . GLU A 1 77 ? -5.855 -3.686 -14.891 1 95.81 77 GLU A CA 1
ATOM 629 C C . GLU A 1 77 ? -5.105 -2.797 -13.898 1 95.81 77 GLU A C 1
ATOM 631 O O . GLU A 1 77 ? -3.877 -2.857 -13.812 1 95.81 77 GLU A O 1
ATOM 636 N N . THR A 1 78 ? -5.828 -1.948 -13.203 1 97.38 78 THR A N 1
ATOM 637 C CA . THR A 1 78 ? -5.215 -1.047 -12.242 1 97.38 78 THR A CA 1
ATOM 638 C C . THR A 1 78 ? -4.52 -1.834 -11.133 1 97.38 78 THR A C 1
ATOM 640 O O . THR A 1 78 ? -3.381 -1.526 -10.766 1 97.38 78 THR A O 1
ATOM 643 N N . LEU A 1 79 ? -5.148 -2.844 -10.664 1 97.69 79 LEU A N 1
ATOM 644 C CA . LEU A 1 79 ? -4.566 -3.67 -9.609 1 97.69 79 LEU A CA 1
ATOM 645 C C . LEU A 1 79 ? -3.324 -4.398 -10.117 1 97.69 79 LEU A C 1
ATOM 647 O O . LEU A 1 79 ? -2.309 -4.457 -9.422 1 97.69 79 LEU A O 1
ATOM 651 N N . HIS A 1 80 ? -3.445 -4.934 -11.273 1 95.69 80 HIS A N 1
ATOM 652 C CA . HIS A 1 80 ? -2.322 -5.656 -11.859 1 95.69 80 HIS A CA 1
ATOM 653 C C . HIS A 1 80 ? -1.104 -4.754 -12.016 1 95.69 80 HIS A C 1
ATOM 655 O O . HIS A 1 80 ? -0.013 -5.094 -11.547 1 95.69 80 HIS A O 1
ATOM 661 N N . ASN A 1 81 ? -1.292 -3.625 -12.625 1 96.06 81 ASN A N 1
ATOM 662 C CA . ASN A 1 81 ? -0.182 -2.713 -12.883 1 96.06 81 ASN A CA 1
ATOM 663 C C . ASN A 1 81 ? 0.382 -2.141 -11.578 1 96.06 81 ASN A C 1
ATOM 665 O O . ASN A 1 81 ? 1.595 -1.966 -11.453 1 96.06 81 ASN A O 1
ATOM 669 N N . SER A 1 82 ? -0.453 -1.839 -10.656 1 97.69 82 SER A N 1
ATOM 670 C CA . SER A 1 82 ? 0.012 -1.362 -9.359 1 97.69 82 SER A CA 1
ATOM 671 C C . SER A 1 82 ? 0.86 -2.416 -8.656 1 97.69 82 SER A C 1
ATOM 673 O O . SER A 1 82 ? 1.9 -2.098 -8.078 1 97.69 82 SER A O 1
ATOM 675 N N . SER A 1 83 ? 0.388 -3.633 -8.734 1 97.19 83 SER A N 1
ATOM 676 C CA . SER A 1 83 ? 1.132 -4.715 -8.102 1 97.19 83 SER A CA 1
ATOM 677 C C . SER A 1 83 ? 2.492 -4.91 -8.766 1 97.19 83 SER A C 1
ATOM 679 O O . SER A 1 83 ? 3.463 -5.281 -8.102 1 97.19 83 SER A O 1
ATOM 681 N N . LEU A 1 84 ? 2.598 -4.668 -10.078 1 95.25 84 LEU A N 1
ATOM 682 C CA . LEU A 1 84 ? 3.873 -4.766 -10.781 1 95.25 84 LEU A CA 1
ATOM 683 C C . LEU A 1 84 ? 4.852 -3.707 -10.281 1 95.25 84 LEU A C 1
ATOM 685 O O . LEU A 1 84 ? 6.035 -3.988 -10.102 1 95.25 84 LEU A O 1
ATOM 689 N N . ILE A 1 85 ? 4.348 -2.502 -10.07 1 97.88 85 ILE A N 1
ATOM 690 C CA . ILE A 1 85 ? 5.199 -1.427 -9.57 1 97.88 85 ILE A CA 1
ATOM 691 C C . ILE A 1 85 ? 5.758 -1.809 -8.203 1 97.88 85 ILE A C 1
ATOM 693 O O . ILE A 1 85 ? 6.957 -1.667 -7.949 1 97.88 85 ILE A O 1
ATOM 697 N N . ILE A 1 86 ? 4.902 -2.312 -7.344 1 98.44 86 ILE A N 1
ATOM 698 C CA . ILE A 1 86 ? 5.309 -2.711 -6 1 98.44 86 ILE A CA 1
ATOM 699 C C . ILE A 1 86 ? 6.316 -3.855 -6.082 1 98.44 86 ILE A C 1
ATOM 701 O O . ILE A 1 86 ? 7.348 -3.834 -5.402 1 98.44 86 ILE A O 1
ATOM 705 N N . ASP A 1 87 ? 6.004 -4.785 -6.922 1 96.38 87 ASP A N 1
ATOM 706 C CA . ASP A 1 87 ? 6.883 -5.934 -7.102 1 96.38 87 ASP A CA 1
ATOM 707 C C . ASP A 1 87 ? 8.266 -5.5 -7.586 1 96.38 87 ASP A C 1
ATOM 709 O O . ASP A 1 87 ? 9.281 -6.008 -7.117 1 96.38 87 ASP A O 1
ATOM 713 N N . ASP A 1 88 ? 8.312 -4.629 -8.555 1 96.06 88 ASP A N 1
ATOM 714 C CA . ASP A 1 88 ? 9.578 -4.121 -9.07 1 96.06 88 ASP A CA 1
ATOM 715 C C . ASP A 1 88 ? 10.398 -3.463 -7.965 1 96.06 88 ASP A C 1
ATOM 717 O O . ASP A 1 88 ? 11.625 -3.59 -7.934 1 96.06 88 ASP A O 1
ATOM 721 N N . ILE A 1 89 ? 9.742 -2.76 -7.105 1 97.69 89 ILE A N 1
ATOM 722 C CA . ILE A 1 89 ? 10.414 -2.125 -5.973 1 97.69 89 ILE A CA 1
ATOM 723 C C . ILE A 1 89 ? 10.953 -3.195 -5.027 1 97.69 89 ILE A C 1
ATOM 725 O O . ILE A 1 89 ? 12.117 -3.141 -4.617 1 97.69 89 ILE A O 1
ATOM 729 N N . GLU A 1 90 ? 10.133 -4.168 -4.715 1 97.69 90 GLU A N 1
ATOM 730 C CA . GLU A 1 90 ? 10.5 -5.227 -3.781 1 97.69 90 GLU A CA 1
ATOM 731 C C . GLU A 1 90 ? 11.656 -6.059 -4.32 1 97.69 90 GLU A C 1
ATOM 733 O O . GLU A 1 90 ? 12.484 -6.555 -3.551 1 97.69 90 GLU A O 1
ATOM 738 N N . ASP A 1 91 ? 11.719 -6.16 -5.625 1 94.56 91 ASP A N 1
ATOM 739 C CA . ASP A 1 91 ? 12.734 -6.984 -6.273 1 94.56 91 ASP A CA 1
ATOM 740 C C . ASP A 1 91 ? 13.938 -6.145 -6.695 1 94.56 91 ASP A C 1
ATOM 742 O O . ASP A 1 91 ? 14.953 -6.684 -7.129 1 94.56 91 ASP A O 1
ATOM 746 N N . ASN A 1 92 ? 13.836 -4.891 -6.551 1 93.88 92 ASN A N 1
ATOM 747 C CA . ASN A 1 92 ? 14.844 -3.959 -7.051 1 93.88 92 ASN A CA 1
ATOM 748 C C . ASN A 1 92 ? 15.117 -4.184 -8.539 1 93.88 92 ASN A C 1
ATOM 750 O O . ASN A 1 92 ? 16.281 -4.262 -8.945 1 93.88 92 ASN A O 1
ATOM 754 N N . SER A 1 93 ? 14.078 -4.332 -9.266 1 91.5 93 SER A N 1
ATOM 755 C CA . SER A 1 93 ? 14.195 -4.566 -10.695 1 91.5 93 SER A CA 1
ATOM 756 C C . SER A 1 93 ? 14.359 -3.254 -11.461 1 91.5 93 SER A C 1
ATOM 758 O O . SER A 1 93 ? 13.492 -2.377 -11.391 1 91.5 93 SER A O 1
ATOM 760 N N . ASP A 1 94 ? 15.32 -3.164 -12.305 1 91.69 94 ASP A N 1
ATOM 761 C CA . ASP A 1 94 ? 15.617 -1.928 -13.016 1 91.69 94 ASP A CA 1
ATOM 762 C C . ASP A 1 94 ? 14.789 -1.82 -14.297 1 91.69 94 ASP A C 1
ATOM 764 O O . ASP A 1 94 ? 14.547 -0.719 -14.789 1 91.69 94 ASP A O 1
ATOM 768 N N . LEU A 1 95 ? 14.25 -3.002 -14.75 1 89.25 95 LEU A N 1
ATOM 769 C CA . LEU A 1 95 ? 13.562 -3.014 -16.031 1 89.25 95 LEU A CA 1
ATOM 770 C C . LEU A 1 95 ? 12.195 -3.678 -15.914 1 89.25 95 LEU A C 1
ATOM 772 O O . LEU A 1 95 ? 12.023 -4.617 -15.133 1 89.25 95 LEU A O 1
ATOM 776 N N . ARG A 1 96 ? 11.258 -3.172 -16.703 1 85.69 96 ARG A N 1
ATOM 777 C CA . ARG A 1 96 ? 9.922 -3.727 -16.891 1 85.69 96 ARG A CA 1
ATOM 778 C C . ARG A 1 96 ? 9.484 -3.615 -18.344 1 85.69 96 ARG A C 1
ATOM 780 O O . ARG A 1 96 ? 9.328 -2.51 -18.875 1 85.69 96 ARG A O 1
ATOM 787 N N . ARG A 1 97 ? 9.305 -4.797 -18.969 1 83.06 97 ARG A N 1
ATOM 788 C CA . ARG A 1 97 ? 8.859 -4.855 -20.344 1 83.06 97 ARG A CA 1
ATOM 789 C C . ARG A 1 97 ? 9.797 -4.066 -21.266 1 83.06 97 ARG A C 1
ATOM 791 O O . ARG A 1 97 ? 9.344 -3.27 -22.078 1 83.06 97 ARG A O 1
ATOM 798 N N . GLY A 1 98 ? 11.047 -4.23 -20.969 1 84.25 98 GLY A N 1
ATOM 799 C CA . GLY A 1 98 ? 12.062 -3.619 -21.812 1 84.25 98 GLY A CA 1
ATOM 800 C C . GLY A 1 98 ? 12.297 -2.154 -21.5 1 84.25 98 GLY A C 1
ATOM 801 O O . GLY A 1 98 ? 13.156 -1.514 -22.109 1 84.25 98 GLY A O 1
ATOM 802 N N . ASN A 1 99 ? 11.555 -1.598 -20.578 1 90.5 99 ASN A N 1
ATOM 803 C CA . ASN A 1 99 ? 11.688 -0.199 -20.188 1 90.5 99 ASN A CA 1
ATOM 804 C C . ASN A 1 99 ? 12.109 -0.064 -18.734 1 90.5 99 ASN A C 1
ATOM 806 O O . ASN A 1 99 ? 11.938 -0.995 -17.938 1 90.5 99 ASN A O 1
ATOM 810 N N . PRO A 1 100 ? 12.742 1.079 -18.453 1 93.81 100 PRO A N 1
ATOM 811 C CA . PRO A 1 100 ? 13.055 1.277 -17.031 1 93.81 100 PRO A CA 1
ATOM 812 C C . PRO A 1 100 ? 11.82 1.179 -16.141 1 93.81 100 PRO A C 1
ATOM 814 O O . PRO A 1 100 ? 10.75 1.684 -16.5 1 93.81 100 PRO A O 1
ATOM 817 N N . SER A 1 101 ? 11.969 0.467 -15.031 1 94.81 101 SER A N 1
ATOM 818 C CA . SER A 1 101 ? 10.867 0.355 -14.086 1 94.81 101 SER A CA 1
ATOM 819 C C . SER A 1 101 ? 10.477 1.719 -13.523 1 94.81 101 SER A C 1
ATOM 821 O O . SER A 1 101 ? 11.297 2.643 -13.5 1 94.81 101 SER A O 1
ATOM 823 N N . SER A 1 102 ? 9.336 1.892 -13.008 1 96.69 102 SER A N 1
ATOM 824 C CA . SER A 1 102 ? 8.797 3.164 -12.539 1 96.69 102 SER A CA 1
ATOM 825 C C . SER A 1 102 ? 9.672 3.758 -11.438 1 96.69 102 SER A C 1
ATOM 827 O O . SER A 1 102 ? 9.922 4.965 -11.422 1 96.69 102 SER A O 1
ATOM 829 N N . HIS A 1 103 ? 10.109 2.898 -10.5 1 97.62 103 HIS A N 1
ATOM 830 C CA . HIS A 1 103 ? 10.867 3.434 -9.375 1 97.62 103 HIS A CA 1
ATOM 831 C C . HIS A 1 103 ? 12.242 3.924 -9.82 1 97.62 103 HIS A C 1
ATOM 833 O O . HIS A 1 103 ? 12.875 4.727 -9.133 1 97.62 103 HIS A O 1
ATOM 839 N N . VAL A 1 104 ? 12.75 3.393 -10.945 1 96.81 104 VAL A N 1
ATOM 840 C CA . VAL A 1 104 ? 14 3.871 -11.531 1 96.81 104 VAL A CA 1
ATOM 841 C C . VAL A 1 104 ? 13.789 5.266 -12.117 1 96.81 104 VAL A C 1
ATOM 843 O O . VAL A 1 104 ? 14.656 6.137 -11.992 1 96.81 104 VAL A O 1
ATOM 846 N N . VAL A 1 105 ? 12.688 5.516 -12.711 1 96.38 105 VAL A N 1
ATOM 847 C CA . VAL A 1 105 ? 12.398 6.762 -13.422 1 96.38 105 VAL A CA 1
ATOM 848 C C . VAL A 1 105 ? 11.922 7.82 -12.43 1 96.38 105 VAL A C 1
ATOM 850 O O . VAL A 1 105 ? 12.359 8.969 -12.484 1 96.38 105 VAL A O 1
ATOM 853 N N . PHE A 1 106 ? 11.078 7.492 -11.484 1 97.19 106 PHE A N 1
ATOM 854 C CA . PHE A 1 106 ? 10.375 8.484 -10.688 1 97.19 106 PHE A CA 1
ATOM 855 C C . PHE A 1 106 ? 10.797 8.398 -9.219 1 97.19 106 PHE A C 1
ATOM 857 O O . PHE A 1 106 ? 10.305 9.156 -8.383 1 97.19 106 PHE A O 1
ATOM 864 N N . GLY A 1 107 ? 11.711 7.48 -8.938 1 97 107 GLY A N 1
ATOM 865 C CA . GLY A 1 107 ? 12.117 7.254 -7.559 1 97 107 GLY A CA 1
ATOM 866 C C . GLY A 1 107 ? 11.203 6.293 -6.82 1 97 107 GLY A C 1
ATOM 867 O O . GLY A 1 107 ? 10.016 6.195 -7.133 1 97 107 GLY A O 1
ATOM 868 N N . MET A 1 108 ? 11.797 5.625 -5.836 1 97.62 108 MET A N 1
ATOM 869 C CA . MET A 1 108 ? 11.078 4.609 -5.074 1 97.62 108 MET A CA 1
ATOM 870 C C . MET A 1 108 ? 9.93 5.23 -4.285 1 97.62 108 MET A C 1
ATOM 872 O O . MET A 1 108 ? 8.805 4.734 -4.324 1 97.62 108 MET A O 1
ATOM 876 N N . PRO A 1 109 ? 10.086 6.41 -3.629 1 98.19 109 PRO A N 1
ATOM 877 C CA . PRO A 1 109 ? 9.008 6.945 -2.793 1 98.19 109 PRO A CA 1
ATOM 878 C C . PRO A 1 109 ? 7.746 7.258 -3.59 1 98.19 109 PRO A C 1
ATOM 880 O O . PRO A 1 109 ? 6.656 6.82 -3.219 1 98.19 109 PRO A O 1
ATOM 883 N N . MET A 1 110 ? 7.906 7.977 -4.688 1 98.56 110 MET A N 1
ATOM 884 C CA . MET A 1 110 ? 6.746 8.359 -5.488 1 98.56 110 MET A CA 1
ATOM 885 C C . MET A 1 110 ? 6.086 7.129 -6.109 1 98.56 110 MET A C 1
ATOM 887 O O . MET A 1 110 ? 4.859 7.016 -6.121 1 98.56 110 MET A O 1
ATOM 891 N N . SER A 1 111 ? 6.914 6.203 -6.645 1 98.75 111 SER A N 1
ATOM 892 C CA . SER A 1 111 ? 6.379 4.992 -7.254 1 98.75 111 SER A CA 1
ATOM 893 C C . SER A 1 111 ? 5.59 4.164 -6.238 1 98.75 111 SER A C 1
ATOM 895 O O . SER A 1 111 ? 4.504 3.672 -6.543 1 98.75 111 SER A O 1
ATOM 897 N N . LEU A 1 112 ? 6.148 3.998 -5.051 1 98.81 112 LEU A N 1
ATOM 898 C CA . LEU A 1 112 ? 5.484 3.275 -3.973 1 98.81 112 LEU A CA 1
ATOM 899 C C . LEU A 1 112 ? 4.156 3.934 -3.611 1 98.81 112 LEU A C 1
ATOM 901 O O . LEU A 1 112 ? 3.125 3.26 -3.537 1 98.81 112 LEU A O 1
ATOM 905 N N . ASN A 1 113 ? 4.148 5.191 -3.408 1 98.81 113 ASN A N 1
ATOM 906 C CA . ASN A 1 113 ? 2.936 5.918 -3.053 1 98.81 113 ASN A CA 1
ATOM 907 C C . ASN A 1 113 ? 1.867 5.793 -4.137 1 98.81 113 ASN A C 1
ATOM 909 O O . ASN A 1 113 ? 0.697 5.551 -3.836 1 98.81 113 ASN A O 1
ATOM 913 N N . THR A 1 114 ? 2.305 5.996 -5.359 1 98.88 114 THR A N 1
ATOM 914 C CA . THR A 1 114 ? 1.388 5.918 -6.492 1 98.88 114 THR A CA 1
ATOM 915 C C . THR A 1 114 ? 0.726 4.547 -6.559 1 98.88 114 THR A C 1
ATOM 917 O O . THR A 1 114 ? -0.494 4.445 -6.703 1 98.88 114 THR A O 1
ATOM 920 N N . ALA A 1 115 ? 1.534 3.537 -6.473 1 98.81 115 ALA A N 1
ATOM 921 C CA . ALA A 1 115 ? 0.997 2.182 -6.562 1 98.81 115 ALA A CA 1
ATOM 922 C C . ALA A 1 115 ? -0.011 1.916 -5.449 1 98.81 115 ALA A C 1
ATOM 924 O O . ALA A 1 115 ? -1.085 1.362 -5.691 1 98.81 115 ALA A O 1
ATOM 925 N N . ASN A 1 116 ? 0.31 2.287 -4.207 1 98.69 116 ASN A N 1
ATOM 926 C CA . ASN A 1 116 ? -0.619 2.131 -3.092 1 98.69 116 ASN A CA 1
ATOM 927 C C . ASN A 1 116 ? -1.896 2.938 -3.309 1 98.69 116 ASN A C 1
ATOM 929 O O . ASN A 1 116 ? -2.996 2.447 -3.045 1 98.69 116 ASN A O 1
ATOM 933 N N . TYR A 1 117 ? -1.708 4.191 -3.781 1 98.88 117 TYR A N 1
ATOM 934 C CA . TYR A 1 117 ? -2.854 5.047 -4.082 1 98.88 117 TYR A CA 1
ATOM 935 C C . TYR A 1 117 ? -3.785 4.375 -5.082 1 98.88 117 TYR A C 1
ATOM 937 O O . TYR A 1 117 ? -5.008 4.402 -4.918 1 98.88 117 TYR A O 1
ATOM 945 N N . MET A 1 118 ? -3.225 3.771 -6.059 1 98.81 118 MET A N 1
ATOM 946 C CA . MET A 1 118 ? -3.998 3.168 -7.141 1 98.81 118 MET A CA 1
ATOM 947 C C . MET A 1 118 ? -4.797 1.97 -6.637 1 98.81 118 MET A C 1
ATOM 949 O O . MET A 1 118 ? -5.859 1.656 -7.172 1 98.81 118 MET A O 1
ATOM 953 N N . TYR A 1 119 ? -4.352 1.203 -5.582 1 98.62 119 TYR A N 1
ATOM 954 C CA . TYR A 1 119 ? -5.164 0.156 -4.977 1 98.62 119 TYR A CA 1
ATOM 955 C C . TYR A 1 119 ? -6.516 0.703 -4.531 1 98.62 119 TYR A C 1
ATOM 957 O O . TYR A 1 119 ? -7.562 0.138 -4.863 1 98.62 119 TYR A O 1
ATOM 965 N N . PHE A 1 120 ? -6.453 1.825 -3.852 1 98.69 120 PHE A N 1
ATOM 966 C CA . PHE A 1 120 ? -7.668 2.389 -3.275 1 98.69 120 PHE A CA 1
ATOM 967 C C . PHE A 1 120 ? -8.492 3.098 -4.34 1 98.69 120 PHE A C 1
ATOM 969 O O . PHE A 1 120 ? -9.727 3.105 -4.277 1 98.69 120 PHE A O 1
ATOM 976 N N . LYS A 1 121 ? -7.797 3.689 -5.324 1 98.38 121 LYS A N 1
ATOM 977 C CA . LYS A 1 121 ? -8.523 4.258 -6.453 1 98.38 121 LYS A CA 1
ATOM 978 C C . LYS A 1 121 ? -9.32 3.186 -7.195 1 98.38 121 LYS A C 1
ATOM 980 O O . LYS A 1 121 ? -10.453 3.428 -7.617 1 98.38 121 LYS A O 1
ATOM 985 N N . SER A 1 122 ? -8.688 2.031 -7.367 1 98.38 122 SER A N 1
ATOM 986 C CA . SER A 1 122 ? -9.391 0.922 -8.008 1 98.38 122 SER A CA 1
ATOM 987 C C . SER A 1 122 ? -10.594 0.48 -7.184 1 98.38 122 SER A C 1
ATOM 989 O O . SER A 1 122 ? -11.656 0.188 -7.734 1 98.38 122 SER A O 1
ATOM 991 N N . MET A 1 123 ? -10.445 0.394 -5.91 1 98.56 123 MET A N 1
ATOM 992 C CA . MET A 1 123 ? -11.555 0.033 -5.031 1 98.56 123 MET A CA 1
ATOM 993 C C . MET A 1 123 ? -12.719 1.005 -5.195 1 98.56 123 MET A C 1
ATOM 995 O O . MET A 1 123 ? -13.883 0.598 -5.164 1 98.56 123 MET A O 1
ATOM 999 N N . ASN A 1 124 ? -12.398 2.266 -5.363 1 98.25 124 ASN A N 1
ATOM 1000 C CA . ASN A 1 124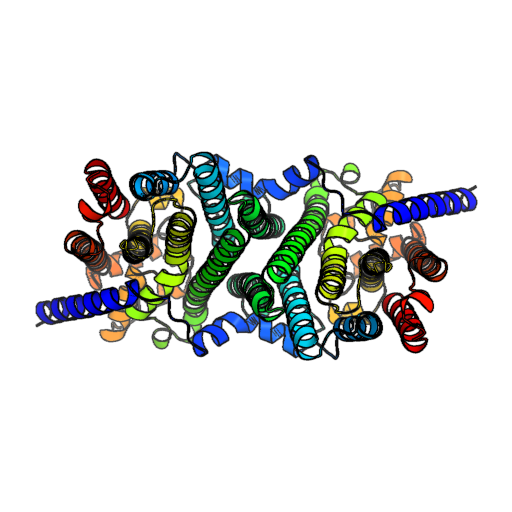 ? -13.414 3.309 -5.492 1 98.25 124 ASN A CA 1
ATOM 1001 C C . ASN A 1 124 ? -14.344 3.047 -6.68 1 98.25 124 ASN A C 1
ATOM 1003 O O . ASN A 1 124 ? -15.5 3.475 -6.672 1 98.25 124 ASN A O 1
ATOM 1007 N N . LEU A 1 125 ? -13.914 2.344 -7.656 1 98.25 125 LEU A N 1
ATOM 1008 C CA . LEU A 1 125 ? -14.688 2.062 -8.859 1 98.25 125 LEU A CA 1
ATOM 1009 C C . LEU A 1 125 ? -15.789 1.05 -8.57 1 98.25 125 LEU A C 1
ATOM 1011 O O . LEU A 1 125 ? -16.75 0.938 -9.336 1 98.25 125 LEU A O 1
ATOM 1015 N N . ILE A 1 126 ? -15.648 0.304 -7.5 1 98.44 126 ILE A N 1
ATOM 1016 C CA . ILE A 1 126 ? -16.562 -0.786 -7.199 1 98.44 126 ILE A CA 1
ATOM 1017 C C . ILE A 1 126 ? -17.969 -0.226 -6.949 1 98.44 126 ILE A C 1
ATOM 1019 O O . ILE A 1 126 ? -18.969 -0.848 -7.316 1 98.44 126 ILE A O 1
ATOM 1023 N N . TRP A 1 127 ? -18.094 0.992 -6.375 1 97.25 127 TRP A N 1
ATOM 1024 C CA . TRP A 1 127 ? -19.391 1.604 -6.074 1 97.25 127 TRP A CA 1
ATOM 1025 C C . TRP A 1 127 ? -20.156 1.918 -7.355 1 97.25 127 TRP A C 1
ATOM 1027 O O . TRP A 1 127 ? -21.359 2.145 -7.32 1 97.25 127 TRP A O 1
ATOM 1037 N N . LYS A 1 128 ? -19.469 1.927 -8.461 1 96.5 128 LYS A N 1
ATOM 1038 C CA . LYS A 1 128 ? -20.109 2.219 -9.734 1 96.5 128 LYS A CA 1
ATOM 1039 C C . LYS A 1 128 ? -20.594 0.941 -10.414 1 96.5 128 LYS A C 1
ATOM 1041 O O . LYS A 1 128 ? -21.266 0.996 -11.445 1 96.5 128 LYS A O 1
ATOM 1046 N N . MET A 1 129 ? -20.281 -0.193 -9.875 1 95.44 129 MET A N 1
ATOM 1047 C CA . MET A 1 129 ? -20.5 -1.463 -10.562 1 95.44 129 MET A CA 1
ATOM 1048 C C . MET A 1 129 ? -21.953 -1.922 -10.43 1 95.44 129 MET A C 1
ATOM 1050 O O . MET A 1 129 ? -22.406 -2.766 -11.195 1 95.44 129 MET A O 1
ATOM 1054 N N . SER A 1 130 ? -22.625 -1.437 -9.367 1 91.75 130 SER A N 1
ATOM 1055 C CA . SER A 1 130 ? -24 -1.872 -9.133 1 91.75 130 SER A CA 1
ATOM 1056 C C . SER A 1 130 ? -24.797 -0.806 -8.383 1 91.75 130 SER A C 1
ATOM 1058 O O . SER A 1 130 ? -24.219 0.051 -7.715 1 91.75 130 SER A O 1
ATOM 1060 N N . ALA A 1 131 ? -26.078 -0.857 -8.594 1 88.44 131 ALA A N 1
ATOM 1061 C CA . ALA A 1 131 ? -26.969 0.004 -7.824 1 88.44 131 ALA A CA 1
ATOM 1062 C C . ALA A 1 131 ? -27.438 -0.695 -6.551 1 88.44 131 ALA A C 1
ATOM 1064 O O . ALA A 1 131 ? -27.953 -0.049 -5.637 1 88.44 131 ALA A O 1
ATOM 1065 N N . ASP A 1 132 ? -27.281 -1.96 -6.508 1 92.88 132 ASP A N 1
ATOM 1066 C CA . ASP A 1 132 ? -27.703 -2.768 -5.367 1 92.88 132 ASP A CA 1
ATOM 1067 C C . ASP A 1 132 ? -26.625 -2.777 -4.273 1 92.88 132 ASP A C 1
ATOM 1069 O O . ASP A 1 132 ? -25.516 -3.271 -4.484 1 92.88 132 ASP A O 1
ATOM 1073 N N . GLN A 1 133 ? -26.969 -2.361 -3.061 1 93.44 133 GLN A N 1
ATOM 1074 C CA . GLN A 1 133 ? -26.047 -2.229 -1.947 1 93.44 133 GLN A CA 1
ATOM 1075 C C . GLN A 1 133 ? -25.484 -3.588 -1.537 1 93.44 133 GLN A C 1
ATOM 1077 O O . GLN A 1 133 ? -24.312 -3.695 -1.169 1 93.44 133 GLN A O 1
ATOM 1082 N N . THR A 1 134 ? -26.328 -4.543 -1.603 1 93.75 134 THR A N 1
ATOM 1083 C CA . THR A 1 134 ? -25.891 -5.879 -1.223 1 93.75 134 THR A CA 1
ATOM 1084 C C . THR A 1 134 ? -24.812 -6.391 -2.182 1 93.75 134 THR A C 1
ATOM 1086 O O . THR A 1 134 ? -23.797 -6.953 -1.751 1 93.75 134 THR A O 1
ATOM 1089 N N . SER A 1 135 ? -25.016 -6.152 -3.441 1 95.06 135 SER A N 1
ATOM 1090 C CA . SER A 1 135 ? -24.031 -6.551 -4.445 1 95.06 135 SER A CA 1
ATOM 1091 C C . SER A 1 135 ? -22.719 -5.805 -4.258 1 95.06 135 SER A C 1
ATOM 1093 O O . SER A 1 135 ? -21.641 -6.402 -4.344 1 95.06 135 SER A O 1
ATOM 1095 N N . ILE A 1 136 ? -22.812 -4.52 -3.945 1 97.56 136 ILE A N 1
ATOM 1096 C CA . ILE A 1 136 ? -21.625 -3.715 -3.748 1 97.56 136 ILE A CA 1
ATOM 1097 C C . ILE A 1 136 ? -20.844 -4.23 -2.535 1 97.56 136 ILE A C 1
ATOM 1099 O O . ILE A 1 136 ? -19.625 -4.359 -2.582 1 97.56 136 ILE A O 1
ATOM 1103 N N . LEU A 1 137 ? -21.578 -4.531 -1.489 1 97.56 137 LEU A N 1
ATOM 1104 C CA . LEU A 1 137 ? -20.938 -5.027 -0.274 1 97.56 137 LEU A CA 1
ATOM 1105 C C . LEU A 1 137 ? -20.188 -6.328 -0.546 1 97.56 137 LEU A C 1
ATOM 1107 O O . LEU A 1 137 ? -19.047 -6.5 -0.098 1 97.56 137 LEU A O 1
ATOM 1111 N N . GLU A 1 138 ? -20.781 -7.195 -1.272 1 97.19 138 GLU A N 1
ATOM 1112 C CA . GLU A 1 138 ? -20.156 -8.477 -1.597 1 97.19 138 GLU A CA 1
ATOM 1113 C C . GLU A 1 138 ? -18.938 -8.281 -2.496 1 97.19 138 GLU A C 1
ATOM 1115 O O . GLU A 1 138 ? -17.938 -8.969 -2.336 1 97.19 138 GLU A O 1
ATOM 1120 N N . LEU A 1 139 ? -19.062 -7.355 -3.449 1 98.38 139 LEU A N 1
ATOM 1121 C CA . LEU A 1 139 ? -17.938 -7.047 -4.324 1 98.38 139 LEU A CA 1
ATOM 1122 C C . LEU A 1 139 ? -16.75 -6.496 -3.523 1 98.38 139 LEU A C 1
ATOM 1124 O O . LEU A 1 139 ? -15.602 -6.859 -3.773 1 98.38 139 LEU A O 1
ATOM 1128 N N . LEU A 1 140 ? -17.062 -5.668 -2.557 1 98.62 140 LEU A N 1
ATOM 1129 C CA . LEU A 1 140 ? -16.031 -5.105 -1.704 1 98.62 140 LEU A CA 1
ATOM 1130 C C . LEU A 1 140 ? -15.383 -6.188 -0.843 1 98.62 140 LEU A C 1
ATOM 1132 O O . LEU A 1 140 ? -14.18 -6.156 -0.591 1 98.62 140 LEU A O 1
ATOM 1136 N N . GLN A 1 141 ? -16.156 -7.082 -0.417 1 98.12 141 GLN A N 1
ATOM 1137 C CA . GLN A 1 141 ? -15.625 -8.195 0.362 1 98.12 141 GLN A CA 1
ATOM 1138 C C . GLN A 1 141 ? -14.672 -9.047 -0.473 1 98.12 141 GLN A C 1
ATOM 1140 O O . GLN A 1 141 ? -13.578 -9.398 -0.019 1 98.12 141 GLN A O 1
ATOM 1145 N N . ILE A 1 142 ? -15.078 -9.375 -1.691 1 98.19 142 ILE A N 1
ATOM 1146 C CA . ILE A 1 142 ? -14.242 -10.133 -2.615 1 98.19 142 ILE A CA 1
ATOM 1147 C C . ILE A 1 142 ? -12.938 -9.383 -2.865 1 98.19 142 ILE A C 1
ATOM 1149 O O . ILE A 1 142 ? -11.852 -9.969 -2.781 1 98.19 142 ILE A O 1
ATOM 1153 N N . PHE A 1 143 ? -13.07 -8.078 -3.123 1 98.75 143 PHE A N 1
ATOM 1154 C CA . PHE A 1 143 ? -11.922 -7.219 -3.385 1 98.75 143 PHE A CA 1
ATOM 1155 C C . PHE A 1 143 ? -10.922 -7.289 -2.234 1 98.75 143 PHE A C 1
ATOM 1157 O O . PHE A 1 143 ? -9.742 -7.57 -2.447 1 98.75 143 PHE A O 1
ATOM 1164 N N . ASN A 1 144 ? -11.375 -7.094 -1.066 1 98.69 144 ASN A N 1
ATOM 1165 C CA . ASN A 1 144 ? -10.508 -7.035 0.106 1 98.69 144 ASN A CA 1
ATOM 1166 C C . ASN A 1 144 ? -9.867 -8.391 0.401 1 98.69 144 ASN A C 1
ATOM 1168 O O . ASN A 1 144 ? -8.68 -8.461 0.72 1 98.69 144 ASN A O 1
ATOM 1172 N N . GLU A 1 145 ? -10.641 -9.43 0.315 1 98.06 145 GLU A N 1
ATOM 1173 C CA . GLU A 1 145 ? -10.141 -10.773 0.578 1 98.06 145 GLU A CA 1
ATOM 1174 C C . GLU A 1 145 ? -8.992 -11.133 -0.368 1 98.06 145 GLU A C 1
ATOM 1176 O O . GLU A 1 145 ? -7.957 -11.64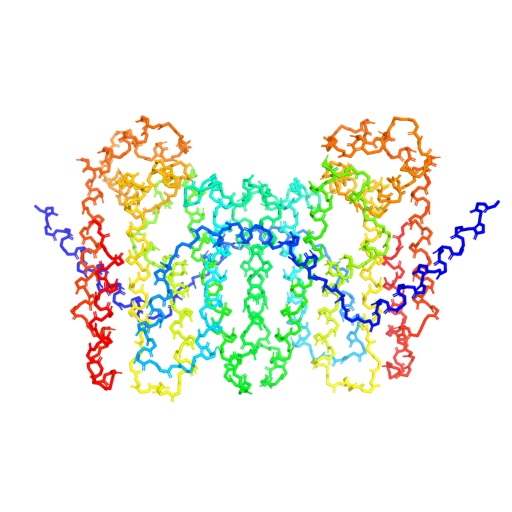1 0.065 1 98.06 145 GLU A O 1
ATOM 1181 N N . GLU A 1 146 ? -9.203 -10.859 -1.584 1 98.31 146 GLU A N 1
ATOM 1182 C CA . GLU A 1 146 ? -8.195 -11.266 -2.562 1 98.31 146 GLU A CA 1
ATOM 1183 C C . GLU A 1 146 ? -6.965 -10.367 -2.498 1 98.31 146 GLU A C 1
ATOM 1185 O O . GLU A 1 146 ? -5.848 -10.828 -2.742 1 98.31 146 GLU A O 1
ATOM 1190 N N . LEU A 1 147 ? -7.133 -9.086 -2.15 1 98.62 147 LEU A N 1
ATOM 1191 C CA . LEU A 1 147 ? -5.957 -8.242 -1.951 1 98.62 147 LEU A CA 1
ATOM 1192 C C . LEU A 1 147 ? -5.152 -8.711 -0.741 1 98.62 147 LEU A C 1
ATOM 1194 O O . LEU A 1 147 ? -3.92 -8.656 -0.751 1 98.62 147 LEU A O 1
ATOM 1198 N N . MET A 1 148 ? -5.828 -9.156 0.305 1 98.44 148 MET A N 1
ATOM 1199 C CA . MET A 1 148 ? -5.113 -9.758 1.424 1 98.44 148 MET A CA 1
ATOM 1200 C C . MET A 1 148 ? -4.348 -11 0.973 1 98.44 148 MET A C 1
ATOM 1202 O O . MET A 1 148 ? -3.176 -11.172 1.309 1 98.44 148 MET A O 1
ATOM 1206 N N . ASN A 1 149 ? -5.008 -11.828 0.176 1 98.25 149 ASN A N 1
ATOM 1207 C CA . ASN A 1 149 ? -4.371 -13.055 -0.296 1 98.25 149 ASN A CA 1
ATOM 1208 C C . ASN A 1 149 ? -3.139 -12.758 -1.143 1 98.25 149 ASN A C 1
ATOM 1210 O O . ASN A 1 149 ? -2.104 -13.406 -0.99 1 98.25 149 ASN A O 1
ATOM 1214 N N . LEU A 1 150 ? -3.297 -11.805 -2.014 1 98.06 150 LEU A N 1
ATOM 1215 C CA . LEU A 1 150 ? -2.172 -11.43 -2.867 1 98.06 150 LEU A CA 1
ATOM 1216 C C . LEU A 1 150 ? -0.961 -11.039 -2.027 1 98.06 150 LEU A C 1
ATOM 1218 O O . LEU A 1 150 ? 0.159 -11.469 -2.303 1 98.06 150 LEU A O 1
ATOM 1222 N N . HIS A 1 151 ? -1.152 -10.266 -0.979 1 98.56 151 HIS A N 1
ATOM 1223 C CA . HIS A 1 151 ? -0.054 -9.812 -0.133 1 98.56 151 HIS A CA 1
ATOM 1224 C C . HIS A 1 151 ? 0.477 -10.945 0.734 1 98.56 151 HIS A C 1
ATOM 1226 O O . HIS A 1 151 ? 1.67 -10.992 1.043 1 98.56 151 HIS A O 1
ATOM 1232 N N . ARG A 1 152 ? -0.413 -11.875 1.112 1 98.5 152 ARG A N 1
ATOM 1233 C CA . ARG A 1 152 ? 0.019 -13.07 1.827 1 98.5 152 ARG A CA 1
ATOM 1234 C C . ARG A 1 152 ? 1 -13.891 0.99 1 98.5 152 ARG A C 1
ATOM 1236 O O . ARG A 1 152 ? 2.102 -14.203 1.446 1 98.5 152 ARG A O 1
ATOM 1243 N N . GLY A 1 153 ? 0.587 -14.18 -0.237 1 98.31 153 GLY A N 1
ATOM 1244 C CA . GLY A 1 153 ? 1.472 -14.914 -1.129 1 98.31 153 GLY A CA 1
ATOM 1245 C C . GLY A 1 153 ? 2.787 -14.203 -1.383 1 98.31 153 GLY A C 1
ATOM 1246 O O . GLY A 1 153 ? 3.854 -14.82 -1.335 1 98.31 153 GLY A O 1
ATOM 1247 N N . GLN A 1 154 ? 2.729 -12.875 -1.644 1 98.31 154 GLN A N 1
ATOM 1248 C CA . GLN A 1 154 ? 3.926 -12.07 -1.868 1 98.31 154 GLN A CA 1
ATOM 1249 C C . GLN A 1 154 ? 4.828 -12.078 -0.639 1 98.31 154 GLN A C 1
ATOM 1251 O O . GLN A 1 154 ? 6.055 -12.141 -0.762 1 98.31 154 GLN A O 1
ATOM 1256 N N . GLY A 1 155 ? 4.223 -12.008 0.539 1 98.5 155 GLY A N 1
ATOM 1257 C CA . GLY A 1 155 ? 4.984 -12.055 1.777 1 98.5 155 GLY A CA 1
ATOM 1258 C C . GLY A 1 155 ? 5.789 -13.328 1.941 1 98.5 155 GLY A C 1
ATOM 1259 O O . GLY A 1 155 ? 6.945 -13.289 2.367 1 98.5 155 GLY A O 1
ATOM 1260 N N . LEU A 1 156 ? 5.223 -14.445 1.641 1 98.06 156 LEU A N 1
ATOM 1261 C CA . LEU A 1 156 ? 5.922 -15.727 1.734 1 98.06 156 LEU A CA 1
ATOM 1262 C C . LEU A 1 156 ? 7.066 -15.789 0.731 1 98.06 156 LEU A C 1
ATOM 1264 O O . LEU A 1 156 ? 8.156 -16.281 1.054 1 98.06 156 LEU A O 1
ATOM 1268 N N . ASP A 1 157 ? 6.785 -15.305 -0.482 1 97.81 157 ASP A N 1
ATOM 1269 C CA . ASP A 1 157 ? 7.82 -15.25 -1.511 1 97.81 157 ASP A CA 1
ATOM 1270 C C . ASP A 1 157 ? 9.031 -14.461 -1.026 1 97.81 157 ASP A C 1
ATOM 1272 O O . ASP A 1 157 ? 10.172 -14.922 -1.158 1 97.81 157 ASP A O 1
ATOM 1276 N N . ILE A 1 158 ? 8.797 -13.336 -0.441 1 97.88 158 ILE A N 1
ATOM 1277 C CA . ILE A 1 158 ? 9.859 -12.477 0.07 1 97.88 158 ILE A CA 1
ATOM 1278 C C . ILE A 1 158 ? 10.555 -13.164 1.24 1 97.88 158 ILE A C 1
ATOM 1280 O O . ILE A 1 158 ? 11.789 -13.141 1.332 1 97.88 158 ILE A O 1
ATOM 1284 N N . HIS A 1 159 ? 9.766 -13.758 2.102 1 97.5 159 HIS A N 1
ATOM 1285 C CA . HIS A 1 159 ? 10.32 -14.43 3.273 1 97.5 159 HIS A CA 1
ATOM 1286 C C . HIS A 1 159 ? 11.297 -15.531 2.869 1 97.5 159 HIS A C 1
ATOM 1288 O O . HIS A 1 159 ? 12.398 -15.617 3.412 1 97.5 159 HIS A O 1
ATOM 1294 N N . TRP A 1 160 ? 10.906 -16.344 1.927 1 97 160 TRP A N 1
ATOM 1295 C CA . TRP A 1 160 ? 11.742 -17.453 1.483 1 97 160 TRP A CA 1
ATOM 1296 C C . TRP A 1 160 ? 13.07 -16.938 0.927 1 97 160 TRP A C 1
ATOM 1298 O O . TRP A 1 160 ? 14.133 -17.484 1.245 1 97 160 TRP A O 1
ATOM 1308 N N . ARG A 1 161 ? 12.953 -15.93 0.151 1 95.81 161 ARG A N 1
ATOM 1309 C CA . ARG A 1 161 ? 14.133 -15.312 -0.453 1 95.81 161 ARG A CA 1
ATOM 1310 C C . ARG A 1 161 ? 15.07 -14.75 0.614 1 95.81 161 ARG A C 1
ATOM 1312 O O . ARG A 1 161 ? 16.266 -15.023 0.601 1 95.81 161 ARG A O 1
ATOM 1319 N N . ASP A 1 162 ? 14.508 -14.062 1.562 1 94.56 162 ASP A N 1
ATOM 1320 C CA . ASP A 1 162 ? 15.312 -13.281 2.494 1 94.56 162 ASP A CA 1
ATOM 1321 C C . ASP A 1 162 ? 15.805 -14.141 3.656 1 94.56 162 ASP A C 1
ATOM 1323 O O . ASP A 1 162 ? 16.75 -13.766 4.359 1 94.56 162 ASP A O 1
ATOM 1327 N N . SER A 1 163 ? 15.18 -15.289 3.834 1 93.81 163 SER A N 1
ATOM 1328 C CA . SER A 1 163 ? 15.578 -16.156 4.934 1 93.81 163 SER A CA 1
ATOM 1329 C C . SER A 1 163 ? 16.594 -17.203 4.473 1 93.81 163 SER A C 1
ATOM 1331 O O . SER A 1 163 ? 17.203 -17.891 5.293 1 93.81 163 SER A O 1
ATOM 1333 N N . LEU A 1 164 ? 16.844 -17.281 3.232 1 93.12 164 LEU A N 1
ATOM 1334 C CA . LEU A 1 164 ? 17.688 -18.344 2.68 1 93.12 164 LEU A CA 1
ATOM 1335 C C . LEU A 1 164 ? 19.109 -18.25 3.221 1 93.12 164 LEU A C 1
ATOM 1337 O O . LEU A 1 164 ? 19.75 -19.281 3.471 1 93.12 164 LEU A O 1
ATOM 1341 N N . ASN A 1 165 ? 19.547 -17.062 3.449 1 89.94 165 ASN A N 1
ATOM 1342 C CA . ASN A 1 165 ? 20.906 -16.859 3.941 1 89.94 165 ASN A CA 1
ATOM 1343 C C . ASN A 1 165 ? 21.109 -17.5 5.309 1 89.94 165 ASN A C 1
ATOM 1345 O O . ASN A 1 165 ? 22.188 -18.031 5.602 1 89.94 165 ASN A O 1
ATOM 1349 N N . GLU A 1 166 ? 20.141 -17.531 6.047 1 90.94 166 GLU A N 1
ATOM 1350 C CA . GLU A 1 166 ? 20.25 -18.047 7.41 1 90.94 166 GLU A CA 1
ATOM 1351 C C . GLU A 1 166 ? 19.875 -19.531 7.473 1 90.94 166 GLU A C 1
ATOM 1353 O O . GLU A 1 166 ? 20.5 -20.297 8.195 1 90.94 166 GLU A O 1
ATOM 1358 N N . LEU A 1 167 ? 18.938 -19.906 6.656 1 88.31 167 LEU A N 1
ATOM 1359 C CA . LEU A 1 167 ? 18.344 -21.234 6.812 1 88.31 167 LEU A CA 1
ATOM 1360 C C . LEU A 1 167 ? 18.891 -22.203 5.77 1 88.31 167 LEU A C 1
ATOM 1362 O O . LEU A 1 167 ? 18.766 -23.422 5.918 1 88.31 167 LEU A O 1
ATOM 1366 N N . ARG A 1 168 ? 19.516 -21.688 4.852 1 88.75 168 ARG A N 1
ATOM 1367 C CA . ARG A 1 168 ? 20.078 -22.5 3.775 1 88.75 168 ARG A CA 1
ATOM 1368 C C . ARG A 1 168 ? 19.047 -23.484 3.236 1 88.75 168 ARG A C 1
ATOM 1370 O O . ARG A 1 168 ? 17.953 -23.094 2.859 1 88.75 168 ARG A O 1
ATOM 1377 N N . TYR A 1 169 ? 19.297 -24.734 3.291 1 87.44 169 TYR A N 1
ATOM 1378 C CA . TYR A 1 169 ? 18.391 -25.703 2.67 1 87.44 169 TYR A CA 1
ATOM 1379 C C . TYR A 1 169 ? 17.109 -25.859 3.48 1 87.44 169 TYR A C 1
ATOM 1381 O O . TYR A 1 169 ? 16.047 -26.109 2.92 1 87.44 169 TYR A O 1
ATOM 1389 N N . ASP A 1 170 ? 17.125 -25.672 4.738 1 87.75 170 ASP A N 1
ATOM 1390 C CA . ASP A 1 170 ? 15.969 -25.828 5.609 1 87.75 170 ASP A CA 1
ATOM 1391 C C . ASP A 1 170 ? 14.898 -24.781 5.293 1 87.75 170 ASP A C 1
ATOM 1393 O O . ASP A 1 170 ? 13.719 -24.984 5.594 1 87.75 170 ASP A O 1
ATOM 1397 N N . GLY A 1 171 ? 15.391 -23.719 4.688 1 88.56 171 GLY A N 1
ATOM 1398 C CA . GLY A 1 171 ? 14.469 -22.641 4.344 1 88.56 171 GLY A CA 1
ATOM 1399 C C . GLY A 1 171 ? 13.844 -22.797 2.971 1 88.56 171 GLY A C 1
ATOM 1400 O O . GLY A 1 171 ? 12.984 -22.016 2.574 1 88.56 171 GLY A O 1
ATOM 1401 N N . VAL A 1 172 ? 14.25 -23.859 2.268 1 94.62 172 VAL A N 1
ATOM 1402 C CA . VAL A 1 172 ? 13.75 -24.078 0.912 1 94.62 172 VAL A CA 1
ATOM 1403 C C . VAL A 1 172 ? 12.367 -24.734 0.966 1 94.62 172 VAL A C 1
ATOM 1405 O O . VAL A 1 172 ? 12.203 -25.797 1.564 1 94.62 172 VAL A O 1
ATOM 1408 N N . PRO A 1 173 ? 11.367 -24.062 0.396 1 95.88 173 PRO A N 1
ATOM 1409 C CA . PRO A 1 173 ? 10.031 -24.672 0.4 1 95.88 173 PRO A CA 1
ATOM 1410 C C . PRO A 1 173 ? 9.93 -25.891 -0.512 1 95.88 173 PRO A C 1
ATOM 1412 O O . PRO A 1 173 ? 10.711 -26.031 -1.452 1 95.88 173 PRO A O 1
ATOM 1415 N N . ASN A 1 174 ? 9.008 -26.781 -0.197 1 94.06 174 ASN A N 1
ATOM 1416 C CA . ASN A 1 174 ? 8.695 -27.844 -1.14 1 94.06 174 ASN A CA 1
ATOM 1417 C C . ASN A 1 174 ? 7.664 -27.406 -2.174 1 94.06 174 ASN A C 1
ATOM 1419 O O . ASN A 1 174 ? 7.188 -26.266 -2.127 1 94.06 174 ASN A O 1
ATOM 1423 N N . GLU A 1 175 ? 7.336 -28.25 -3.08 1 93.56 175 GLU A N 1
ATOM 1424 C CA . GLU A 1 175 ? 6.457 -27.891 -4.188 1 93.56 175 GLU A CA 1
ATOM 1425 C C . GLU A 1 175 ? 5.051 -27.562 -3.693 1 93.56 175 GLU A C 1
ATOM 1427 O O . GLU A 1 175 ? 4.402 -26.656 -4.227 1 93.56 175 GLU A O 1
ATOM 1432 N N . GLN A 1 176 ? 4.578 -28.281 -2.721 1 92.75 176 GLN A N 1
ATOM 1433 C CA . GLN A 1 176 ? 3.254 -28 -2.17 1 92.75 176 GLN A CA 1
ATOM 1434 C C . GLN A 1 176 ? 3.184 -26.594 -1.579 1 92.75 176 GLN A C 1
ATOM 1436 O O . GLN A 1 176 ? 2.203 -25.875 -1.783 1 92.75 176 GLN A O 1
ATOM 1441 N N . MET A 1 177 ? 4.238 -26.266 -0.836 1 94.75 177 MET A N 1
ATOM 1442 C CA . MET A 1 177 ? 4.324 -24.922 -0.269 1 94.75 177 MET A CA 1
ATOM 1443 C C . MET A 1 177 ? 4.359 -23.875 -1.369 1 94.75 177 MET A C 1
ATOM 1445 O O . MET A 1 177 ? 3.721 -22.828 -1.251 1 94.75 177 MET A O 1
ATOM 1449 N N . TYR A 1 178 ? 5.07 -24.219 -2.418 1 96.62 178 TYR A N 1
ATOM 1450 C CA . TYR A 1 178 ? 5.141 -23.312 -3.553 1 96.62 178 TYR A CA 1
ATOM 1451 C C . TYR A 1 178 ? 3.764 -23.094 -4.168 1 96.62 178 TYR A C 1
ATOM 1453 O O . TYR A 1 178 ? 3.369 -21.969 -4.441 1 96.62 178 TYR A O 1
ATOM 1461 N N . PHE A 1 179 ? 3.023 -24.141 -4.371 1 95.25 179 PHE A N 1
ATOM 1462 C CA . PHE A 1 179 ? 1.703 -24.016 -4.977 1 95.25 179 PHE A CA 1
ATOM 1463 C C . PHE A 1 179 ? 0.769 -23.203 -4.09 1 95.25 179 PHE A C 1
ATOM 1465 O O . PHE A 1 179 ? -0.005 -22.391 -4.582 1 95.25 179 PHE A O 1
ATOM 1472 N N . LYS A 1 180 ? 0.86 -23.438 -2.797 1 94.81 180 LYS A N 1
ATOM 1473 C CA . LYS A 1 180 ? 0.045 -22.656 -1.864 1 94.81 180 LYS A CA 1
ATOM 1474 C C . LYS A 1 180 ? 0.372 -21.172 -1.948 1 94.81 180 LYS A C 1
ATOM 1476 O O . LYS A 1 180 ? -0.53 -20.328 -1.945 1 94.81 180 LYS A O 1
ATOM 1481 N N . MET A 1 181 ? 1.626 -20.891 -1.982 1 96.94 181 MET A N 1
ATOM 1482 C CA . MET A 1 181 ? 2.072 -19.516 -2.102 1 96.94 181 MET A CA 1
ATOM 1483 C C . MET A 1 181 ? 1.557 -18.875 -3.391 1 96.94 181 MET A C 1
ATOM 1485 O O . MET A 1 181 ? 1.024 -17.766 -3.375 1 96.94 181 MET A O 1
ATOM 1489 N N . VAL A 1 182 ? 1.604 -19.562 -4.488 1 96.56 182 VAL A N 1
ATOM 1490 C CA . VAL A 1 182 ? 1.196 -19.062 -5.797 1 96.56 182 VAL A CA 1
ATOM 1491 C C . VAL A 1 182 ? -0.32 -18.875 -5.832 1 96.56 182 VAL A C 1
ATOM 1493 O O . VAL A 1 182 ? -0.829 -17.938 -6.453 1 96.56 182 VAL A O 1
ATOM 1496 N N . MET A 1 183 ? -1.039 -19.766 -5.16 1 95.31 183 MET A N 1
ATOM 1497 C CA . MET A 1 183 ? -2.49 -19.641 -5.051 1 95.31 183 MET A CA 1
ATOM 1498 C C . MET A 1 183 ? -2.881 -18.297 -4.449 1 95.31 183 MET A C 1
ATOM 1500 O O . MET A 1 183 ? -3.918 -17.734 -4.801 1 95.31 183 MET A O 1
ATOM 1504 N N . ASN A 1 184 ? -2.035 -17.844 -3.607 1 96.19 184 ASN A N 1
ATOM 1505 C CA . ASN A 1 184 ? -2.27 -16.531 -2.992 1 96.19 184 ASN A CA 1
ATOM 1506 C C . ASN A 1 184 ? -1.728 -15.398 -3.857 1 96.19 184 ASN A C 1
ATOM 1508 O O . ASN A 1 184 ? -2.471 -14.492 -4.23 1 96.19 184 ASN A O 1
ATOM 1512 N N . LYS A 1 185 ? -0.491 -15.5 -4.219 1 96.38 185 LYS A N 1
ATOM 1513 C CA . LYS A 1 185 ? 0.239 -14.438 -4.902 1 96.38 185 LYS A CA 1
ATOM 1514 C C . LYS A 1 185 ? -0.369 -14.141 -6.273 1 96.38 185 LYS A C 1
ATOM 1516 O O . LYS A 1 185 ? -0.883 -13.047 -6.508 1 96.38 185 LYS A O 1
ATOM 1521 N N . THR A 1 186 ? -0.407 -15.094 -7.168 1 94.06 186 THR A N 1
ATOM 1522 C CA . THR A 1 186 ? -0.88 -14.922 -8.539 1 94.06 186 THR A CA 1
ATOM 1523 C C . THR A 1 186 ? -2.35 -15.312 -8.656 1 94.06 186 THR A C 1
ATOM 1525 O O . THR A 1 186 ? -3.117 -14.656 -9.367 1 94.06 186 THR A O 1
ATOM 1528 N N . GLY A 1 187 ? -2.746 -16.312 -7.945 1 93.81 187 GLY A N 1
ATOM 1529 C CA . GLY A 1 187 ? -4.125 -16.766 -7.969 1 93.81 187 GLY A CA 1
ATOM 1530 C C . GLY A 1 187 ? -5.109 -15.727 -7.484 1 93.81 187 GLY A C 1
ATOM 1531 O O . GLY A 1 187 ? -6.266 -15.703 -7.918 1 93.81 187 GLY A O 1
ATOM 1532 N N . GLY A 1 188 ? -4.66 -14.875 -6.633 1 94.94 188 GLY A N 1
ATOM 1533 C CA . GLY A 1 188 ? -5.539 -13.867 -6.059 1 94.94 188 GLY A CA 1
ATOM 1534 C C . GLY A 1 188 ? -6.203 -12.992 -7.102 1 94.94 188 GLY A C 1
ATOM 1535 O O . GLY A 1 188 ? -7.414 -12.758 -7.043 1 94.94 188 GLY A O 1
ATOM 1536 N N . LEU A 1 189 ? -5.441 -12.547 -8.047 1 96.06 189 LEU A N 1
ATOM 1537 C CA . LEU A 1 189 ? -6 -11.656 -9.062 1 96.06 189 LEU A CA 1
ATOM 1538 C C . LEU A 1 189 ? -6.945 -12.414 -9.992 1 96.06 189 LEU A C 1
ATOM 1540 O O . LEU A 1 189 ? -7.965 -11.867 -10.422 1 96.06 189 LEU A O 1
ATOM 1544 N N . PHE A 1 190 ? -6.656 -13.672 -10.312 1 95.81 190 PHE A N 1
ATOM 1545 C CA . PHE A 1 190 ? -7.551 -14.5 -11.117 1 95.81 190 PHE A CA 1
ATOM 1546 C C . PHE A 1 190 ? -8.875 -14.727 -10.398 1 95.81 190 PHE A C 1
ATOM 1548 O O . PHE A 1 190 ? -9.945 -14.531 -10.977 1 95.81 190 PHE A O 1
ATOM 1555 N N . ARG A 1 191 ? -8.75 -15.109 -9.164 1 96.62 191 ARG A N 1
ATOM 1556 C CA . ARG A 1 191 ? -9.953 -15.352 -8.375 1 96.62 191 ARG A CA 1
ATOM 1557 C C . ARG A 1 191 ? -10.773 -14.07 -8.227 1 96.62 191 ARG A C 1
ATOM 1559 O O . ARG A 1 191 ? -12 -14.102 -8.312 1 96.62 191 ARG A O 1
ATOM 1566 N N . LEU A 1 192 ? -10.047 -12.984 -7.945 1 97.94 192 LEU A N 1
ATOM 1567 C CA . LEU A 1 192 ? -10.742 -11.703 -7.852 1 97.94 192 LEU A CA 1
ATOM 1568 C C . LEU A 1 192 ? -11.578 -11.445 -9.102 1 97.94 192 LEU A C 1
ATOM 1570 O O . LEU A 1 192 ? -12.758 -11.094 -8.992 1 97.94 192 LEU A O 1
ATOM 1574 N N . THR A 1 193 ? -11.016 -11.625 -10.227 1 97.81 193 THR A N 1
ATOM 1575 C CA . THR A 1 193 ? -11.68 -11.391 -11.5 1 97.81 193 THR A CA 1
ATOM 1576 C C . THR A 1 193 ? -12.922 -12.258 -11.633 1 97.81 193 THR A C 1
ATOM 1578 O O . THR A 1 193 ? -14.023 -11.75 -11.875 1 97.81 193 THR A O 1
ATOM 1581 N N . ILE A 1 194 ? -12.797 -13.539 -11.422 1 96.56 194 ILE A N 1
ATOM 1582 C CA . ILE A 1 194 ? -13.875 -14.5 -11.648 1 96.56 194 ILE A CA 1
ATOM 1583 C C . ILE A 1 194 ? -14.977 -14.289 -10.609 1 96.56 194 ILE A C 1
ATOM 1585 O O . ILE A 1 194 ? -16.156 -14.25 -10.953 1 96.56 194 ILE A O 1
ATOM 1589 N N . ARG A 1 195 ? -14.57 -14.156 -9.359 1 97 195 ARG A N 1
ATOM 1590 C CA . ARG A 1 195 ? -15.555 -13.977 -8.297 1 97 195 ARG A CA 1
ATOM 1591 C C . ARG A 1 195 ? -16.375 -12.711 -8.516 1 97 195 ARG A C 1
ATOM 1593 O O . ARG A 1 195 ? -17.594 -12.703 -8.281 1 97 195 ARG A O 1
ATOM 1600 N N . MET A 1 196 ? -15.719 -11.633 -8.922 1 97.88 196 MET A N 1
ATOM 1601 C CA . MET A 1 196 ? -16.469 -10.406 -9.211 1 97.88 196 MET A CA 1
ATOM 1602 C C . MET A 1 196 ? -17.391 -10.594 -10.398 1 97.88 196 MET A C 1
ATOM 1604 O O . MET A 1 196 ? -18.531 -10.133 -10.383 1 97.88 196 MET A O 1
ATOM 1608 N N . MET A 1 197 ? -16.938 -11.266 -11.445 1 96.94 197 MET A N 1
ATOM 1609 C CA . MET A 1 197 ? -17.781 -11.516 -12.609 1 96.94 197 MET A CA 1
ATOM 1610 C C . MET A 1 197 ? -19 -12.336 -12.227 1 96.94 197 MET A C 1
ATOM 1612 O O . MET A 1 197 ? -20.125 -12.023 -12.641 1 96.94 197 MET A O 1
ATOM 1616 N N . GLU A 1 198 ? -18.766 -13.383 -11.438 1 95.75 198 GLU A N 1
ATOM 1617 C CA . GLU A 1 198 ? -19.875 -14.227 -11 1 95.75 198 GLU A CA 1
ATOM 1618 C C . GLU A 1 198 ? -20.891 -13.422 -10.203 1 95.75 198 GLU A C 1
ATOM 1620 O O . GLU A 1 198 ? -22.109 -13.648 -10.328 1 95.75 198 GLU A O 1
ATOM 1625 N N . LYS A 1 199 ? -20.438 -12.477 -9.422 1 95.5 199 LYS A N 1
ATOM 1626 C CA . LYS A 1 199 ? -21.312 -11.68 -8.586 1 95.5 199 LYS A CA 1
ATOM 1627 C C . LYS A 1 199 ? -22.188 -10.742 -9.422 1 95.5 199 LYS A C 1
ATOM 1629 O O . LYS A 1 199 ? -23.359 -10.531 -9.117 1 95.5 199 LYS A O 1
ATOM 1634 N N . ILE A 1 200 ? -21.672 -10.211 -10.484 1 94.88 200 ILE A N 1
ATOM 1635 C CA . ILE A 1 200 ? -22.391 -9.172 -11.203 1 94.88 200 ILE A CA 1
ATOM 1636 C C . ILE A 1 200 ? -23.094 -9.773 -12.422 1 94.88 200 ILE A C 1
ATOM 1638 O O . ILE A 1 200 ? -23.859 -9.094 -13.094 1 94.88 200 ILE A O 1
ATOM 1642 N N . SER A 1 201 ? -22.812 -11.008 -12.711 1 94.81 201 SER A N 1
ATOM 1643 C CA . SER A 1 201 ? -23.469 -11.68 -13.828 1 94.81 201 SER A CA 1
ATOM 1644 C C . SER A 1 201 ? -24.969 -11.805 -13.609 1 94.81 201 SER A C 1
ATOM 1646 O O . SER A 1 201 ? -25.406 -12.281 -12.562 1 94.81 201 SER A O 1
ATOM 1648 N N . PRO A 1 202 ? -25.719 -11.391 -14.555 1 91.75 202 PRO A N 1
ATOM 1649 C CA . PRO A 1 202 ? -27.172 -11.547 -14.422 1 91.75 202 PRO A CA 1
ATOM 1650 C C . PRO A 1 202 ? -27.609 -13 -14.57 1 91.75 202 PRO A C 1
ATOM 1652 O O . PRO A 1 202 ? -28.734 -13.352 -14.18 1 91.75 202 PRO A O 1
ATOM 1655 N N . ASN A 1 203 ? -26.797 -13.82 -15.094 1 83.94 203 ASN A N 1
ATOM 1656 C CA . ASN A 1 203 ? -27.203 -15.172 -15.461 1 83.94 203 ASN A CA 1
ATOM 1657 C C . ASN A 1 203 ? -26.516 -16.219 -14.617 1 83.94 203 ASN A C 1
ATOM 1659 O O . ASN A 1 203 ? -26.703 -17.422 -14.82 1 83.94 203 ASN A O 1
ATOM 1663 N N . PHE A 1 204 ? -25.688 -15.68 -13.781 1 85.5 204 PHE A N 1
ATOM 1664 C CA . PHE A 1 204 ? -24.953 -16.641 -12.977 1 85.5 204 PHE A CA 1
ATOM 1665 C C . PHE A 1 204 ? -25.672 -16.906 -11.664 1 85.5 204 PHE A C 1
ATOM 1667 O O . PHE A 1 204 ? -25.938 -15.984 -10.891 1 85.5 204 PHE A O 1
ATOM 1674 N N . ASN A 1 205 ? -26.266 -18.078 -11.586 1 77.56 205 ASN A N 1
ATOM 1675 C CA . ASN A 1 205 ? -26.875 -18.484 -10.328 1 77.56 205 ASN A CA 1
ATOM 1676 C C . ASN A 1 205 ? -26.031 -19.531 -9.602 1 77.56 205 ASN A C 1
ATOM 1678 O O . ASN A 1 205 ? -25.109 -20.109 -10.188 1 77.56 205 ASN A O 1
ATOM 1682 N N . ARG A 1 206 ? -26.172 -19.625 -8.453 1 66.94 206 ARG A N 1
ATOM 1683 C CA . ARG A 1 206 ? -25.359 -20.484 -7.59 1 66.94 206 ARG A CA 1
ATOM 1684 C C . ARG A 1 206 ? -25.391 -21.922 -8.062 1 66.94 206 ARG A C 1
ATOM 1686 O O . ARG A 1 206 ? -24.547 -22.734 -7.656 1 66.94 206 ARG A O 1
ATOM 1693 N N . LYS A 1 207 ? -26.219 -22.203 -8.992 1 69.25 207 LYS A N 1
ATOM 1694 C CA . LYS A 1 207 ? -26.328 -23.562 -9.492 1 69.25 207 LYS A CA 1
ATOM 1695 C C . LYS A 1 207 ? -25.328 -23.812 -10.617 1 69.25 207 LYS A C 1
ATOM 1697 O O . LYS A 1 207 ? -25.031 -24.953 -10.953 1 69.25 207 LYS A O 1
ATOM 1702 N N . LYS A 1 208 ? -24.828 -22.859 -11.062 1 80.31 208 LYS A N 1
ATOM 1703 C CA . LYS A 1 208 ? -23.844 -22.984 -12.141 1 80.31 208 LYS A CA 1
ATOM 1704 C C . LYS A 1 208 ? -22.453 -23.203 -11.578 1 80.31 208 LYS A C 1
ATOM 1706 O O . LYS A 1 208 ? -22.141 -22.75 -10.477 1 80.31 208 LYS A O 1
ATOM 1711 N N . LYS A 1 209 ? -21.766 -23.922 -12.289 1 87.06 209 LYS A N 1
ATOM 1712 C CA . LYS A 1 209 ? -20.391 -24.234 -11.914 1 87.06 209 LYS A CA 1
ATOM 1713 C C . LYS A 1 209 ? -19.516 -22.984 -11.938 1 87.06 209 LYS A C 1
ATOM 1715 O O . LYS A 1 209 ? -19.578 -22.188 -12.883 1 87.06 209 LYS A O 1
ATOM 1720 N N . THR A 1 210 ? -18.797 -22.844 -10.836 1 92.62 210 THR A N 1
ATOM 1721 C CA . THR A 1 210 ? -17.875 -21.703 -10.75 1 92.62 210 THR A CA 1
ATOM 1722 C C . THR A 1 210 ? -16.609 -21.984 -11.555 1 92.62 210 THR A C 1
ATOM 1724 O O . THR A 1 210 ? -16.156 -23.125 -11.641 1 92.62 210 THR A O 1
ATOM 1727 N N . LEU A 1 211 ? -16 -20.953 -12.102 1 93.25 211 LEU A N 1
ATOM 1728 C CA . LEU A 1 211 ? -14.742 -21.078 -12.82 1 93.25 211 LEU A CA 1
ATOM 1729 C C . LEU A 1 211 ? -13.562 -20.797 -11.898 1 93.25 211 LEU A C 1
ATOM 1731 O O . LEU A 1 211 ? -12.414 -20.766 -12.352 1 93.25 211 LEU A O 1
ATOM 1735 N N . VAL A 1 212 ? -13.766 -20.656 -10.617 1 95.19 212 VAL A N 1
ATOM 1736 C CA . VAL A 1 212 ? -12.719 -20.312 -9.664 1 95.19 212 VAL A CA 1
ATOM 1737 C C . VAL A 1 212 ? -11.633 -21.375 -9.68 1 95.19 212 VAL A C 1
ATOM 1739 O O . VAL A 1 212 ? -10.438 -21.062 -9.758 1 95.19 212 VAL A O 1
ATOM 1742 N N . PRO A 1 213 ? -11.977 -22.703 -9.68 1 94.62 213 PRO A N 1
ATOM 1743 C CA . PRO A 1 213 ? -10.914 -23.703 -9.75 1 94.62 213 PRO A CA 1
ATOM 1744 C C . PRO A 1 213 ? -10.086 -23.609 -11.031 1 94.62 213 PRO A C 1
ATOM 1746 O O . PRO A 1 213 ? -8.867 -23.781 -10.992 1 94.62 213 PRO A O 1
ATOM 1749 N N . LEU A 1 214 ? -10.773 -23.359 -12.141 1 94.12 214 LEU A N 1
ATOM 1750 C CA . LEU A 1 214 ? -10.055 -23.141 -13.383 1 94.12 214 LEU A CA 1
ATOM 1751 C C . LEU A 1 214 ? -9.117 -21.938 -13.266 1 94.12 214 LEU A C 1
ATOM 1753 O O . LEU A 1 214 ? -7.957 -22.016 -13.672 1 94.12 214 LEU A O 1
ATOM 1757 N N . GLY A 1 215 ? -9.641 -20.828 -12.727 1 94.44 215 GLY A N 1
ATOM 1758 C CA . GLY A 1 215 ? -8.812 -19.656 -12.5 1 94.44 215 GLY A CA 1
ATOM 1759 C C . GLY A 1 215 ? -7.59 -19.938 -11.641 1 94.44 215 GLY A C 1
ATOM 1760 O O . GLY A 1 215 ? -6.5 -19.453 -11.93 1 94.44 215 GLY A O 1
ATOM 1761 N N . ASN A 1 216 ? -7.762 -20.688 -10.578 1 95.44 216 ASN A N 1
ATOM 1762 C CA . ASN A 1 216 ? -6.656 -21.078 -9.711 1 95.44 216 ASN A CA 1
ATOM 1763 C C . ASN A 1 216 ? -5.59 -21.859 -10.477 1 95.44 216 ASN A C 1
ATOM 1765 O O . ASN A 1 216 ? -4.395 -21.609 -10.32 1 95.44 216 ASN A O 1
ATOM 1769 N N . LEU A 1 217 ? -5.992 -22.766 -11.289 1 94.31 217 LEU A N 1
ATOM 1770 C CA . LEU A 1 217 ? -5.062 -23.562 -12.086 1 94.31 217 LEU A CA 1
ATOM 1771 C C . LEU A 1 217 ? -4.32 -22.688 -13.094 1 94.31 217 LEU A C 1
ATOM 1773 O O . LEU A 1 217 ? -3.111 -22.828 -13.273 1 94.31 217 LEU A O 1
ATOM 1777 N N . LEU A 1 218 ? -5.094 -21.828 -13.711 1 94.19 218 LEU A N 1
ATOM 1778 C CA . LEU A 1 218 ? -4.469 -20.906 -14.656 1 94.19 218 LEU A CA 1
ATOM 1779 C C . LEU A 1 218 ? -3.422 -20.031 -13.969 1 94.19 218 LEU A C 1
ATOM 1781 O O . LEU A 1 218 ? -2.348 -19.797 -14.523 1 94.19 218 LEU A O 1
ATOM 1785 N N . GLY A 1 219 ? -3.754 -19.578 -12.781 1 94.56 219 GLY A N 1
ATOM 1786 C CA . GLY A 1 219 ? -2.793 -18.797 -12.016 1 94.56 219 GLY A CA 1
ATOM 1787 C C . GLY A 1 219 ? -1.514 -19.562 -11.719 1 94.56 219 GLY A C 1
ATOM 1788 O O . GLY A 1 219 ? -0.418 -19.016 -11.828 1 94.56 219 GLY A O 1
ATOM 1789 N N . ILE A 1 220 ? -1.649 -20.781 -11.344 1 95.31 220 ILE A N 1
ATOM 1790 C CA . ILE A 1 220 ? -0.497 -21.625 -11.047 1 95.31 220 ILE A CA 1
ATOM 1791 C C . ILE A 1 220 ? 0.344 -21.812 -12.305 1 95.31 220 ILE A C 1
ATOM 1793 O O . ILE A 1 220 ? 1.562 -21.625 -12.281 1 95.31 220 ILE A O 1
ATOM 1797 N N . ILE A 1 221 ? -0.311 -22.203 -13.406 1 95.31 221 ILE A N 1
ATOM 1798 C CA . ILE A 1 221 ? 0.38 -22.422 -14.672 1 95.31 221 ILE A CA 1
ATOM 1799 C C . ILE A 1 221 ? 1.1 -21.141 -15.094 1 95.31 221 ILE A C 1
ATOM 1801 O O . ILE A 1 221 ? 2.26 -21.188 -15.508 1 95.31 221 ILE A O 1
ATOM 1805 N N . TYR A 1 222 ? 0.437 -20.062 -14.984 1 94.62 222 TYR A N 1
ATOM 1806 C CA . TYR A 1 222 ? 0.998 -18.766 -15.352 1 94.62 222 TYR A CA 1
ATOM 1807 C C . TYR A 1 222 ? 2.289 -18.484 -14.594 1 94.62 222 TYR A C 1
ATOM 1809 O O . TYR A 1 222 ? 3.285 -18.062 -15.18 1 94.62 222 TYR A O 1
ATOM 1817 N N . GLN A 1 223 ? 2.258 -18.688 -13.336 1 95.38 223 GLN A N 1
ATOM 1818 C CA . GLN A 1 223 ? 3.424 -18.375 -12.516 1 95.38 223 GLN A CA 1
ATOM 1819 C C . GLN A 1 223 ? 4.582 -19.328 -12.828 1 95.38 223 GLN A C 1
ATOM 1821 O O . GLN A 1 223 ? 5.73 -18.891 -12.953 1 95.38 223 GLN A O 1
ATOM 1826 N N . ILE A 1 224 ? 4.324 -20.625 -12.93 1 96.25 224 ILE A N 1
ATOM 1827 C CA . ILE A 1 224 ? 5.379 -21.594 -13.219 1 96.25 224 ILE A CA 1
ATOM 1828 C C . ILE A 1 224 ? 5.988 -21.297 -14.586 1 96.25 224 ILE A C 1
ATOM 1830 O O . ILE A 1 224 ? 7.207 -21.359 -14.758 1 96.25 224 ILE A O 1
ATOM 1834 N N . ARG A 1 225 ? 5.145 -21.016 -15.492 1 94.88 225 ARG A N 1
ATOM 1835 C CA . ARG A 1 225 ? 5.633 -20.672 -16.828 1 94.88 225 ARG A CA 1
ATOM 1836 C C . ARG A 1 225 ? 6.535 -19.438 -16.766 1 94.88 225 ARG A C 1
ATOM 1838 O O . ARG A 1 225 ? 7.57 -19.391 -17.438 1 94.88 225 ARG A O 1
ATOM 1845 N N . ASP A 1 226 ? 6.098 -18.438 -16.047 1 91.69 226 ASP A N 1
ATOM 1846 C CA . ASP A 1 226 ? 6.922 -17.234 -15.875 1 91.69 226 ASP A CA 1
ATOM 1847 C C . ASP A 1 226 ? 8.273 -17.594 -15.266 1 91.69 226 ASP A C 1
ATOM 1849 O O . ASP A 1 226 ? 9.312 -17.078 -15.695 1 91.69 226 ASP A O 1
ATOM 1853 N N . ASP A 1 227 ? 8.297 -18.406 -14.281 1 94.19 227 ASP A N 1
ATOM 1854 C CA . ASP A 1 227 ? 9.523 -18.891 -13.664 1 94.19 227 ASP A CA 1
ATOM 1855 C C . ASP A 1 227 ? 10.43 -19.578 -14.68 1 94.19 227 ASP A C 1
ATOM 1857 O O . ASP A 1 227 ? 11.648 -19.375 -14.672 1 94.19 227 ASP A O 1
ATOM 1861 N N . TYR A 1 228 ? 9.805 -20.375 -15.484 1 94.5 228 TYR A N 1
ATOM 1862 C CA . TYR A 1 228 ? 10.5 -21.125 -16.531 1 94.5 228 TYR A CA 1
ATOM 1863 C C . TYR A 1 228 ? 11.117 -20.188 -17.562 1 94.5 228 TYR A C 1
ATOM 1865 O O . TYR A 1 228 ? 12.305 -20.297 -17.875 1 94.5 228 TYR A O 1
ATOM 1873 N N . GLN A 1 229 ? 10.352 -19.266 -18.016 1 91.06 229 GLN A N 1
ATOM 1874 C CA . GLN A 1 229 ? 10.773 -18.344 -19.078 1 91.06 229 GLN A CA 1
ATOM 1875 C C . GLN A 1 229 ? 11.867 -17.406 -18.578 1 91.06 229 GLN A C 1
ATOM 1877 O O . GLN A 1 229 ? 12.758 -17.016 -19.344 1 91.06 229 GLN A O 1
ATOM 1882 N N . ASN A 1 230 ? 11.859 -17.062 -17.375 1 89.19 230 ASN A N 1
ATOM 1883 C CA . ASN A 1 230 ? 12.891 -16.219 -16.781 1 89.19 230 ASN A CA 1
ATOM 1884 C C . ASN A 1 230 ? 14.273 -16.828 -16.922 1 89.19 230 ASN A C 1
ATOM 1886 O O . ASN A 1 230 ? 15.273 -16.125 -17.016 1 89.19 230 ASN A O 1
ATOM 1890 N N . LEU A 1 231 ? 14.336 -18.125 -17.016 1 90.06 231 LEU A N 1
ATOM 1891 C CA . LEU A 1 231 ? 15.609 -18.828 -17.031 1 90.06 231 LEU A CA 1
ATOM 1892 C C . LEU A 1 231 ? 16 -19.219 -18.469 1 90.06 231 LEU A C 1
ATOM 1894 O O . LEU A 1 231 ? 17.188 -19.312 -18.781 1 90.06 231 LEU A O 1
ATOM 1898 N N . VAL A 1 232 ? 15.07 -19.438 -19.312 1 86.44 232 VAL A N 1
ATOM 1899 C CA . VAL A 1 232 ? 15.43 -20.094 -20.562 1 86.44 232 VAL A CA 1
ATOM 1900 C C . VAL A 1 232 ? 15.094 -19.188 -21.75 1 86.44 232 VAL A C 1
ATOM 1902 O O . VAL A 1 232 ? 15.609 -19.391 -22.844 1 86.44 232 VAL A O 1
ATOM 1905 N N . ASN A 1 233 ? 14.234 -18.297 -21.594 1 78.31 233 ASN A N 1
ATOM 1906 C CA . ASN A 1 233 ? 13.742 -17.516 -22.719 1 78.31 233 ASN A CA 1
ATOM 1907 C C . ASN A 1 233 ? 14.594 -16.281 -22.969 1 78.31 233 ASN A C 1
ATOM 1909 O O . ASN A 1 233 ? 14.68 -15.398 -22.109 1 78.31 233 ASN A O 1
ATOM 1913 N N . ASN A 1 234 ? 15.086 -16.266 -24.109 1 70.62 234 ASN A N 1
ATOM 1914 C CA . ASN A 1 234 ? 15.977 -15.172 -24.469 1 70.62 234 ASN A CA 1
ATOM 1915 C C . ASN A 1 234 ? 15.258 -13.828 -24.469 1 70.62 234 ASN A C 1
ATOM 1917 O O . ASN A 1 234 ? 15.828 -12.812 -24.078 1 70.62 234 ASN A O 1
ATOM 1921 N N . THR A 1 235 ? 14.055 -13.875 -24.969 1 63.62 235 THR A N 1
ATOM 1922 C CA . THR A 1 235 ? 13.273 -12.641 -25.016 1 63.62 235 THR A CA 1
ATOM 1923 C C . THR A 1 235 ? 13.008 -12.125 -23.609 1 63.62 235 THR A C 1
ATOM 1925 O O . THR A 1 235 ? 13.086 -10.914 -23.359 1 63.62 235 THR A O 1
ATOM 1928 N N . MET A 1 236 ? 12.758 -12.961 -22.781 1 68.06 236 MET A N 1
ATOM 1929 C CA . MET A 1 236 ? 12.547 -12.578 -21.375 1 68.06 236 MET A CA 1
ATOM 1930 C C . MET A 1 236 ? 13.812 -11.984 -20.781 1 68.06 236 MET A C 1
ATOM 1932 O O . MET A 1 236 ? 13.75 -11 -20.047 1 68.06 236 MET A O 1
ATOM 1936 N N . ILE A 1 237 ? 14.82 -12.484 -21.219 1 65.94 237 ILE A N 1
ATOM 1937 C CA . ILE A 1 237 ? 16.125 -12.016 -20.75 1 65.94 237 ILE A CA 1
ATOM 1938 C C . ILE A 1 237 ? 16.344 -10.586 -21.219 1 65.94 237 ILE A C 1
ATOM 1940 O O . ILE A 1 237 ? 16.812 -9.742 -20.453 1 65.94 237 ILE A O 1
ATOM 1944 N N . ALA A 1 238 ? 15.867 -10.375 -22.391 1 66.75 238 ALA A N 1
ATOM 1945 C CA . ALA A 1 238 ? 16.031 -9.031 -22.938 1 66.75 238 ALA A CA 1
ATOM 1946 C C . ALA A 1 238 ? 15.109 -8.039 -22.25 1 66.75 238 ALA A C 1
ATOM 1948 O O . ALA A 1 238 ? 15.461 -6.871 -22.062 1 66.75 238 ALA A O 1
ATOM 1949 N N . ASN A 1 239 ? 13.984 -8.492 -21.844 1 68.81 239 ASN A N 1
ATOM 1950 C CA . ASN A 1 239 ? 12.922 -7.629 -21.344 1 68.81 239 ASN A CA 1
ATOM 1951 C C . ASN A 1 239 ? 13.086 -7.359 -19.844 1 68.81 239 ASN A C 1
ATOM 1953 O O . ASN A 1 239 ? 12.688 -6.301 -19.359 1 68.81 239 ASN A O 1
ATOM 1957 N N . LYS A 1 240 ? 13.695 -8.359 -19.203 1 68.75 240 LYS A N 1
ATOM 1958 C CA . LYS A 1 240 ? 13.742 -8.234 -17.75 1 68.75 240 LYS A CA 1
ATOM 1959 C C . LYS A 1 240 ? 15.164 -8.375 -17.234 1 68.75 240 LYS A C 1
ATOM 1961 O O . LYS A 1 240 ? 15.469 -7.941 -16.109 1 68.75 240 LYS A O 1
ATOM 1966 N N . GLY A 1 241 ? 15.984 -8.898 -17.984 1 70.12 241 GLY A N 1
ATOM 1967 C CA . GLY A 1 241 ? 17.328 -9.273 -17.562 1 70.12 241 GLY A CA 1
ATOM 1968 C C . GLY A 1 241 ? 17.547 -10.773 -17.547 1 70.12 241 GLY A C 1
ATOM 1969 O O . GLY A 1 241 ? 16.594 -11.547 -17.422 1 70.12 241 GLY A O 1
ATOM 1970 N N . PHE A 1 242 ? 18.797 -11.133 -17.75 1 78.06 242 PHE A N 1
ATOM 1971 C CA . PHE A 1 242 ? 19.156 -12.539 -17.828 1 78.06 242 PHE A CA 1
ATOM 1972 C C . PHE A 1 242 ? 19.047 -13.211 -16.469 1 78.06 242 PHE A C 1
ATOM 1974 O O . PHE A 1 242 ? 19.766 -12.852 -15.539 1 78.06 242 PHE A O 1
ATOM 1981 N N . ALA A 1 243 ? 18.078 -14.164 -16.312 1 87.38 243 ALA A N 1
ATOM 1982 C CA . ALA A 1 243 ? 17.891 -14.984 -15.117 1 87.38 243 ALA A CA 1
ATOM 1983 C C . ALA A 1 243 ? 17.828 -14.117 -13.859 1 87.38 243 ALA A C 1
ATOM 1985 O O . ALA A 1 243 ? 18.578 -14.359 -12.898 1 87.38 243 ALA A O 1
ATOM 1986 N N . GLU A 1 244 ? 16.938 -13.203 -13.883 1 88.81 244 GLU A N 1
ATOM 1987 C CA . GLU A 1 244 ? 16.828 -12.227 -12.805 1 88.81 244 GLU A CA 1
ATOM 1988 C C . GLU A 1 244 ? 16.469 -12.906 -11.477 1 88.81 244 GLU A C 1
ATOM 1990 O O . GLU A 1 244 ? 16.844 -12.414 -10.406 1 88.81 244 GLU A O 1
ATOM 1995 N N . ASP A 1 245 ? 15.836 -14.047 -11.57 1 91.94 245 ASP A N 1
ATOM 1996 C CA . ASP A 1 245 ? 15.516 -14.789 -10.352 1 91.94 245 ASP A CA 1
ATOM 1997 C C . ASP A 1 245 ? 16.781 -15.086 -9.539 1 91.94 245 ASP A C 1
ATOM 1999 O O . ASP A 1 245 ? 16.75 -15.062 -8.312 1 91.94 245 ASP A O 1
ATOM 2003 N N . LEU A 1 246 ? 17.812 -15.352 -10.234 1 93.25 246 LEU A N 1
ATOM 2004 C CA . LEU A 1 246 ? 19.078 -15.664 -9.578 1 93.25 246 LEU A CA 1
ATOM 2005 C C . LEU A 1 246 ? 19.688 -14.414 -8.945 1 93.25 246 LEU A C 1
ATOM 2007 O O . LEU A 1 246 ? 20.219 -14.469 -7.836 1 93.25 246 LEU A O 1
ATOM 2011 N N . SER A 1 247 ? 19.578 -13.273 -9.672 1 92.88 247 SER A N 1
ATOM 2012 C CA . SER A 1 247 ? 20.094 -12.016 -9.141 1 92.88 247 SER A CA 1
ATOM 2013 C C . SER A 1 247 ? 19.266 -11.539 -7.949 1 92.88 247 SER A C 1
ATOM 2015 O O . SER A 1 247 ? 19.797 -10.953 -7.008 1 92.88 247 SER A O 1
ATOM 2017 N N . GLU A 1 248 ? 18.031 -11.805 -8 1 92.69 248 GLU A N 1
ATOM 2018 C CA . GLU A 1 248 ? 17.109 -11.383 -6.941 1 92.69 248 GLU A CA 1
ATOM 2019 C C . GLU A 1 248 ? 17.172 -12.344 -5.758 1 92.69 248 GLU A C 1
ATOM 2021 O O . GLU A 1 248 ? 16.75 -12 -4.652 1 92.69 248 GLU A O 1
ATOM 2026 N N . GLY A 1 249 ? 17.578 -13.547 -6.035 1 93.94 249 GLY A N 1
ATOM 2027 C CA . GLY A 1 249 ? 17.578 -14.578 -5.016 1 93.94 249 GLY A CA 1
ATOM 2028 C C . GLY A 1 249 ? 16.234 -15.242 -4.84 1 93.94 249 GLY A C 1
ATOM 2029 O O . GLY A 1 249 ? 15.938 -15.797 -3.777 1 93.94 249 GLY A O 1
ATOM 2030 N N . LYS A 1 250 ? 15.414 -15.195 -5.781 1 95.38 250 LYS A N 1
ATOM 2031 C CA . LYS A 1 250 ? 14.055 -15.719 -5.695 1 95.38 250 LYS A CA 1
ATOM 2032 C C . LYS A 1 250 ? 14.039 -17.25 -5.77 1 95.38 250 LYS A C 1
ATOM 2034 O O . LYS A 1 250 ? 14.812 -17.844 -6.523 1 95.38 250 LYS A O 1
ATOM 2039 N N . LEU A 1 251 ? 13.156 -17.812 -5.008 1 96.94 251 LEU A N 1
ATOM 2040 C CA . LEU A 1 251 ? 12.969 -19.25 -5.051 1 96.94 251 LEU A CA 1
ATOM 2041 C C . LEU A 1 251 ? 11.82 -19.625 -5.984 1 96.94 251 LEU A C 1
ATOM 2043 O O . LEU A 1 251 ? 10.758 -20.047 -5.523 1 96.94 251 LEU A O 1
ATOM 2047 N N . SER A 1 252 ? 12.109 -19.5 -7.281 1 96.94 252 SER A N 1
ATOM 2048 C CA . SER A 1 252 ? 11.141 -19.891 -8.297 1 96.94 252 SER A CA 1
ATOM 2049 C C . SER A 1 252 ? 11.047 -21.406 -8.406 1 96.94 252 SER A C 1
ATOM 2051 O O . SER A 1 252 ? 11.844 -22.125 -7.812 1 96.94 252 SER A O 1
ATOM 2053 N N . PHE A 1 253 ? 10.125 -21.859 -9.188 1 97.69 253 PHE A N 1
ATOM 2054 C CA . PHE A 1 253 ? 9.766 -23.266 -9.211 1 97.69 253 PHE A CA 1
ATOM 2055 C C . PHE A 1 253 ? 10.953 -24.125 -9.641 1 97.69 253 PHE A C 1
ATOM 2057 O O . PHE A 1 253 ? 11.328 -25.062 -8.938 1 97.69 253 PHE A O 1
ATOM 2064 N N . PRO A 1 254 ? 11.664 -23.797 -10.758 1 97.56 254 PRO A N 1
ATOM 2065 C CA . PRO A 1 254 ? 12.828 -24.609 -11.133 1 97.56 254 PRO A CA 1
ATOM 2066 C C . PRO A 1 254 ? 13.961 -24.516 -10.109 1 97.56 254 PRO A C 1
ATOM 2068 O O . PRO A 1 254 ? 14.695 -25.5 -9.914 1 97.56 254 PRO A O 1
ATOM 2071 N N . ILE A 1 255 ? 14.094 -23.359 -9.547 1 97.12 255 ILE A N 1
ATOM 2072 C CA . ILE A 1 255 ? 15.148 -23.156 -8.562 1 97.12 255 ILE A CA 1
ATOM 2073 C C . ILE A 1 255 ? 14.859 -23.984 -7.312 1 97.12 255 ILE A C 1
ATOM 2075 O O . ILE A 1 255 ? 15.766 -24.609 -6.746 1 97.12 255 ILE A O 1
ATOM 2079 N N . ILE A 1 256 ? 13.641 -23.984 -6.863 1 97.31 256 ILE A N 1
ATOM 2080 C CA . ILE A 1 256 ? 13.25 -24.797 -5.719 1 97.31 256 ILE A CA 1
ATOM 2081 C C . ILE A 1 256 ? 13.57 -26.266 -5.988 1 97.31 256 ILE A C 1
ATOM 2083 O O . ILE A 1 256 ? 14.164 -26.938 -5.145 1 97.31 256 ILE A O 1
ATOM 2087 N N . HIS A 1 257 ? 13.203 -26.75 -7.141 1 96.75 257 HIS A N 1
ATOM 2088 C CA . HIS A 1 257 ? 13.484 -28.141 -7.516 1 96.75 257 HIS A CA 1
ATOM 2089 C C . HIS A 1 257 ? 14.984 -28.406 -7.531 1 96.75 257 HIS A C 1
ATOM 2091 O O . HIS A 1 257 ? 15.438 -29.453 -7.043 1 96.75 257 HIS A O 1
ATOM 2097 N N . GLY A 1 258 ? 15.727 -27.469 -8.094 1 96.25 258 GLY A N 1
ATOM 2098 C CA . GLY A 1 258 ? 17.172 -27.594 -8.133 1 96.25 258 GLY A CA 1
ATOM 2099 C C . GLY A 1 258 ? 17.812 -27.609 -6.754 1 96.25 258 GLY A C 1
ATOM 2100 O O . GLY A 1 258 ? 18.703 -28.422 -6.484 1 96.25 258 GLY A O 1
ATOM 2101 N N . LEU A 1 259 ? 17.391 -26.75 -5.91 1 95.69 259 LEU A N 1
ATOM 2102 C CA . LEU A 1 259 ? 17.922 -26.688 -4.555 1 95.69 259 LEU A CA 1
ATOM 2103 C C . LEU A 1 259 ? 17.625 -27.953 -3.783 1 95.69 259 LEU A C 1
ATOM 2105 O O . LEU A 1 259 ? 18.453 -28.453 -3.023 1 95.69 259 LEU A O 1
ATOM 2109 N N . ARG A 1 260 ? 16.422 -28.422 -3.951 1 93.94 260 ARG A N 1
ATOM 2110 C CA . ARG A 1 260 ? 16.047 -29.656 -3.271 1 93.94 260 ARG A CA 1
ATOM 2111 C C . ARG A 1 260 ? 16.859 -30.828 -3.787 1 93.94 260 ARG A C 1
ATOM 2113 O O . ARG A 1 260 ? 17.266 -31.703 -3.014 1 93.94 260 ARG A O 1
ATOM 2120 N N . PHE A 1 261 ? 17.062 -30.891 -5.062 1 94.06 261 PHE A N 1
ATOM 2121 C CA . PHE A 1 261 ? 17.922 -31.906 -5.652 1 94.06 261 PHE A CA 1
ATOM 2122 C C . PHE A 1 261 ? 19.312 -31.859 -5.043 1 94.06 261 PHE A C 1
ATOM 2124 O O . PHE A 1 261 ? 19.891 -32.875 -4.672 1 94.06 261 PHE A O 1
ATOM 2131 N N . GLU A 1 262 ? 19.844 -30.578 -5.02 1 93.25 262 GLU A N 1
ATOM 2132 C CA . GLU A 1 262 ? 21.156 -30.391 -4.434 1 93.25 262 GLU A CA 1
ATOM 2133 C C . GLU A 1 262 ? 21.203 -30.875 -2.988 1 93.25 262 GLU A C 1
ATOM 2135 O O . GLU A 1 262 ? 22.172 -31.484 -2.561 1 93.25 262 GLU A O 1
ATOM 2140 N N . SER A 1 263 ? 20.266 -30.547 -2.264 1 90.31 263 SER A N 1
ATOM 2141 C CA . SER A 1 263 ? 20.188 -30.922 -0.855 1 90.31 263 SER A CA 1
ATOM 2142 C C . SER A 1 263 ? 20.109 -32.438 -0.69 1 90.31 263 SER A C 1
ATOM 2144 O O . SER A 1 263 ? 20.812 -33.031 0.14 1 90.31 263 SER A O 1
ATOM 2146 N N . LEU A 1 264 ? 19.312 -33.125 -1.439 1 89.31 264 LEU A N 1
ATOM 2147 C CA . LEU A 1 264 ? 19.016 -34.531 -1.303 1 89.31 264 LEU A CA 1
ATOM 2148 C C . LEU A 1 264 ? 20.188 -35.375 -1.812 1 89.31 264 LEU A C 1
ATOM 2150 O O . LEU A 1 264 ? 20.438 -36.469 -1.314 1 89.31 264 LEU A O 1
ATOM 2154 N N . ASN A 1 265 ? 20.906 -34.875 -2.77 1 85.94 265 ASN A N 1
ATOM 2155 C CA . ASN A 1 265 ? 21.953 -35.656 -3.389 1 85.94 265 ASN A CA 1
ATOM 2156 C C . ASN A 1 265 ? 23.344 -35.25 -2.871 1 85.94 265 ASN A C 1
ATOM 2158 O O . ASN A 1 265 ? 24.359 -35.75 -3.354 1 85.94 265 ASN A O 1
ATOM 2162 N N . ASN A 1 266 ? 23.375 -34.625 -1.827 1 69.62 266 ASN A N 1
ATOM 2163 C CA . ASN A 1 266 ? 24.594 -34.188 -1.138 1 69.62 266 ASN A CA 1
ATOM 2164 C C . ASN A 1 266 ? 25.688 -33.812 -2.123 1 69.62 266 ASN A C 1
ATOM 2166 O O . ASN A 1 266 ? 26.812 -34.281 -2.014 1 69.62 266 ASN A O 1
ATOM 2170 N N . VAL A 1 267 ? 25.281 -33.25 -3.182 1 63.12 267 VAL A N 1
ATOM 2171 C CA . VAL A 1 267 ? 26.266 -32.844 -4.18 1 63.12 267 VAL A CA 1
ATOM 2172 C C . VAL A 1 267 ? 27.375 -32.062 -3.506 1 63.12 267 VAL A C 1
ATOM 2174 O O . VAL A 1 267 ? 27.125 -31.141 -2.705 1 63.12 267 VAL A O 1
ATOM 2177 N N . SER A 1 268 ? 28.547 -32.625 -3.504 1 60.69 268 SER A N 1
ATOM 2178 C CA . SER A 1 268 ? 29.734 -32 -2.926 1 60.69 268 SER A CA 1
ATOM 2179 C C . SER A 1 268 ? 29.922 -30.578 -3.441 1 60.69 268 SER A C 1
ATOM 2181 O O . SER A 1 268 ? 29.922 -30.344 -4.652 1 60.69 268 SER A O 1
ATOM 2183 N N . GLY A 1 269 ? 29.844 -29.438 -2.539 1 65.19 269 GLY A N 1
ATOM 2184 C CA . GLY A 1 269 ? 30.016 -28.031 -2.861 1 65.19 269 GLY A CA 1
ATOM 2185 C C . GLY A 1 269 ? 28.766 -27.375 -3.43 1 65.19 269 GLY A C 1
ATOM 2186 O O . GLY A 1 269 ? 28.625 -27.266 -4.648 1 65.19 269 GLY A O 1
ATOM 2187 N N . PRO A 1 270 ? 27.734 -27.078 -2.648 1 81.19 270 PRO A N 1
ATOM 2188 C CA . PRO A 1 270 ? 26.453 -26.562 -3.16 1 81.19 270 PRO A CA 1
ATOM 2189 C C . PRO A 1 270 ? 26.641 -25.438 -4.18 1 81.19 270 PRO A C 1
ATOM 2191 O O . PRO A 1 270 ? 27.125 -24.359 -3.838 1 81.19 270 PRO A O 1
ATOM 2194 N N . THR A 1 271 ? 26.5 -25.766 -5.457 1 87.75 271 THR A N 1
ATOM 2195 C CA . THR A 1 271 ? 26.703 -24.844 -6.555 1 87.75 271 THR A CA 1
ATOM 2196 C C . THR A 1 271 ? 25.531 -23.875 -6.68 1 87.75 271 THR A C 1
ATOM 2198 O O . THR A 1 271 ? 25.719 -22.656 -6.617 1 87.75 271 THR A O 1
ATOM 2201 N N . LEU A 1 272 ? 24.344 -24.359 -6.797 1 94.5 272 LEU A N 1
ATOM 2202 C CA . LEU A 1 272 ? 23.172 -23.531 -7.016 1 94.5 272 LEU A CA 1
ATOM 2203 C C . LEU A 1 272 ? 22.891 -22.641 -5.805 1 94.5 272 LEU A C 1
ATOM 2205 O O . LEU A 1 272 ? 22.672 -21.438 -5.945 1 94.5 272 LEU A O 1
ATOM 2209 N N . LEU A 1 273 ? 22.938 -23.25 -4.645 1 94.38 273 LEU A N 1
ATOM 2210 C CA . LEU A 1 273 ? 22.688 -22.5 -3.414 1 94.38 273 LEU A CA 1
ATOM 2211 C C . LEU A 1 273 ? 23.688 -21.359 -3.266 1 94.38 273 LEU A C 1
ATOM 2213 O O . LEU A 1 273 ? 23.297 -20.234 -2.936 1 94.38 273 LEU A O 1
ATOM 2217 N N . ASN A 1 274 ? 24.953 -21.594 -3.521 1 93.31 274 ASN A N 1
ATOM 2218 C CA . ASN A 1 274 ? 25.984 -20.562 -3.381 1 93.31 274 ASN A CA 1
ATOM 2219 C C . ASN A 1 274 ? 25.766 -19.422 -4.359 1 93.31 274 ASN A C 1
ATOM 2221 O O . ASN A 1 274 ? 25.938 -18.25 -4 1 93.31 274 ASN A O 1
ATOM 2225 N N . ILE A 1 275 ? 25.453 -19.797 -5.52 1 93.75 275 ILE A N 1
ATOM 2226 C CA . ILE A 1 275 ? 25.219 -18.766 -6.527 1 93.75 275 ILE A CA 1
ATOM 2227 C C . ILE A 1 275 ? 24 -17.938 -6.148 1 93.75 275 ILE A C 1
ATOM 2229 O O . ILE A 1 275 ? 24.016 -16.703 -6.258 1 93.75 275 ILE A O 1
ATOM 2233 N N . LEU A 1 276 ? 22.969 -18.641 -5.75 1 94.38 276 LEU A N 1
ATOM 2234 C CA . LEU A 1 276 ? 21.734 -17.953 -5.359 1 94.38 276 LEU A CA 1
ATOM 2235 C C . LEU A 1 276 ? 22 -17 -4.199 1 94.38 276 LEU A C 1
ATOM 2237 O O . LEU A 1 276 ? 21.5 -15.875 -4.191 1 94.38 276 LEU A O 1
ATOM 2241 N N . LEU A 1 277 ? 22.766 -17.391 -3.24 1 94.31 277 LEU A N 1
ATOM 2242 C CA . LEU A 1 277 ? 23.078 -16.578 -2.062 1 94.31 277 LEU A CA 1
ATOM 2243 C C . LEU A 1 277 ? 23.922 -15.367 -2.438 1 94.31 277 LEU A C 1
ATOM 2245 O O . LEU A 1 277 ? 23.875 -14.336 -1.767 1 94.31 277 LEU A O 1
ATOM 2249 N N . LYS A 1 278 ? 24.672 -15.438 -3.51 1 94.06 278 LYS A N 1
ATOM 2250 C CA . LYS A 1 278 ? 25.531 -14.344 -3.961 1 94.06 278 LYS A CA 1
ATOM 2251 C C . LYS A 1 278 ? 24.719 -13.242 -4.613 1 94.06 278 LYS A C 1
ATOM 2253 O O . LYS A 1 278 ? 25.172 -12.094 -4.711 1 94.06 278 LYS A O 1
ATOM 2258 N N . ARG A 1 279 ? 23.484 -13.602 -5.086 1 93.38 279 ARG A N 1
ATOM 2259 C CA . ARG A 1 279 ? 22.625 -12.664 -5.797 1 93.38 279 ARG A CA 1
ATOM 2260 C C . ARG A 1 279 ? 23.406 -11.922 -6.883 1 93.38 279 ARG A C 1
ATOM 2262 O O . ARG A 1 279 ? 23.375 -10.688 -6.949 1 93.38 279 ARG A O 1
ATOM 2269 N N . THR A 1 280 ? 24.016 -12.695 -7.719 1 92.94 280 THR A N 1
ATOM 2270 C CA . THR A 1 280 ? 25 -12.172 -8.656 1 92.94 280 THR A CA 1
ATOM 2271 C C . THR A 1 280 ? 24.312 -11.578 -9.883 1 92.94 280 THR A C 1
ATOM 2273 O O . THR A 1 280 ? 23.234 -12.047 -10.289 1 92.94 280 THR A O 1
ATOM 2276 N N . ASP A 1 281 ? 25 -10.586 -10.43 1 90.38 281 ASP A N 1
ATOM 2277 C CA . ASP A 1 281 ? 24.625 -10.07 -11.742 1 90.38 281 ASP A CA 1
ATOM 2278 C C . ASP A 1 281 ? 25.594 -10.555 -12.82 1 90.38 281 ASP A C 1
ATOM 2280 O O . ASP A 1 281 ? 25.5 -10.141 -13.977 1 90.38 281 ASP A O 1
ATOM 2284 N N . ASP A 1 282 ? 26.453 -11.414 -12.453 1 91.75 282 ASP A N 1
ATOM 2285 C CA . ASP A 1 282 ? 27.453 -11.938 -13.383 1 91.75 282 ASP A CA 1
ATOM 2286 C C . ASP A 1 282 ? 26.844 -13.023 -14.273 1 91.75 282 ASP A C 1
ATOM 2288 O O . ASP A 1 282 ? 26.469 -14.094 -13.797 1 91.75 282 ASP A O 1
ATOM 2292 N N . ASP A 1 283 ? 26.906 -12.805 -15.5 1 89.88 283 ASP A N 1
ATOM 2293 C CA . ASP A 1 283 ? 26.266 -13.695 -16.453 1 89.88 283 ASP A CA 1
ATOM 2294 C C . ASP A 1 283 ? 26.953 -15.062 -16.484 1 89.88 283 ASP A C 1
ATOM 2296 O O . ASP A 1 283 ? 26.312 -16.094 -16.703 1 89.88 283 ASP A O 1
ATOM 2300 N N . GLU A 1 284 ? 28.219 -15.031 -16.297 1 92.69 284 GLU A N 1
ATOM 2301 C CA . GLU A 1 284 ? 28.938 -16.297 -16.328 1 92.69 284 GLU A CA 1
ATOM 2302 C C . GLU A 1 284 ? 28.547 -17.203 -15.164 1 92.69 284 GLU A C 1
ATOM 2304 O O . GLU A 1 284 ? 28.391 -18.406 -15.336 1 92.69 284 GLU A O 1
ATOM 2309 N N . LEU A 1 285 ? 28.406 -16.594 -14.055 1 93.12 285 LEU A N 1
ATOM 2310 C CA . LEU A 1 285 ? 27.953 -17.375 -12.898 1 93.12 285 LEU A CA 1
ATOM 2311 C C . LEU A 1 285 ? 26.516 -17.844 -13.086 1 93.12 285 LEU A C 1
ATOM 2313 O O . LEU A 1 285 ? 26.172 -18.953 -12.672 1 93.12 285 LEU A O 1
ATOM 2317 N N . LYS A 1 286 ? 25.719 -17.031 -13.641 1 93.56 286 LYS A N 1
ATOM 2318 C CA . LYS A 1 286 ? 24.328 -17.406 -13.891 1 93.56 286 LYS A CA 1
ATOM 2319 C C . LYS A 1 286 ? 24.25 -18.578 -14.859 1 93.56 286 LYS A C 1
ATOM 2321 O O . LYS A 1 286 ? 23.391 -19.453 -14.719 1 93.56 286 LYS A O 1
ATOM 2326 N N . LYS A 1 287 ? 25.109 -18.594 -15.805 1 93.38 287 LYS A N 1
ATOM 2327 C CA . LYS A 1 287 ? 25.141 -19.703 -16.766 1 93.38 287 LYS A CA 1
ATOM 2328 C C . LYS A 1 287 ? 25.516 -21.016 -16.078 1 93.38 287 LYS A C 1
ATOM 2330 O O . LYS A 1 287 ? 25.016 -22.078 -16.469 1 93.38 287 LYS A O 1
ATOM 2335 N N . VAL A 1 288 ? 26.406 -20.859 -15.109 1 94.31 288 VAL A N 1
ATOM 2336 C CA . VAL A 1 288 ? 26.766 -22.047 -14.352 1 94.31 288 VAL A CA 1
ATOM 2337 C C . VAL A 1 288 ? 25.531 -22.594 -13.641 1 94.31 288 VAL A C 1
ATOM 2339 O O . VAL A 1 288 ? 25.297 -23.812 -13.656 1 94.31 288 VAL A O 1
ATOM 2342 N N . ALA A 1 289 ? 24.797 -21.75 -13.039 1 94.81 289 ALA A N 1
ATOM 2343 C CA . ALA A 1 289 ? 23.562 -22.172 -12.367 1 94.81 289 ALA A CA 1
ATOM 2344 C C . ALA A 1 289 ? 22.578 -22.781 -13.352 1 94.81 289 ALA A C 1
ATOM 2346 O O . ALA A 1 289 ? 21.969 -23.812 -13.062 1 94.81 289 ALA A O 1
ATOM 2347 N N . LEU A 1 290 ? 22.453 -22.156 -14.5 1 94.69 290 LEU A N 1
ATOM 2348 C CA . LEU A 1 290 ? 21.531 -22.656 -15.516 1 94.69 290 LEU A CA 1
ATOM 2349 C C . LEU A 1 290 ? 21.953 -24.031 -16.016 1 94.69 290 LEU A C 1
ATOM 2351 O O . LEU A 1 290 ? 21.109 -24.906 -16.234 1 94.69 290 LEU A O 1
ATOM 2355 N N . LYS A 1 291 ? 23.219 -24.156 -16.188 1 94.75 291 LYS A N 1
ATOM 2356 C CA . LYS A 1 291 ? 23.75 -25.453 -16.625 1 94.75 291 LYS A CA 1
ATOM 2357 C C . LYS A 1 291 ? 23.438 -26.531 -15.594 1 94.75 291 LYS A C 1
ATOM 2359 O O . LYS A 1 291 ? 23.078 -27.656 -15.953 1 94.75 291 LYS A O 1
ATOM 2364 N N . PHE A 1 292 ? 23.656 -26.188 -14.375 1 94.31 292 PHE A N 1
ATOM 2365 C CA . PHE A 1 292 ? 23.328 -27.125 -13.312 1 94.31 292 PHE A CA 1
ATOM 2366 C C . PHE A 1 292 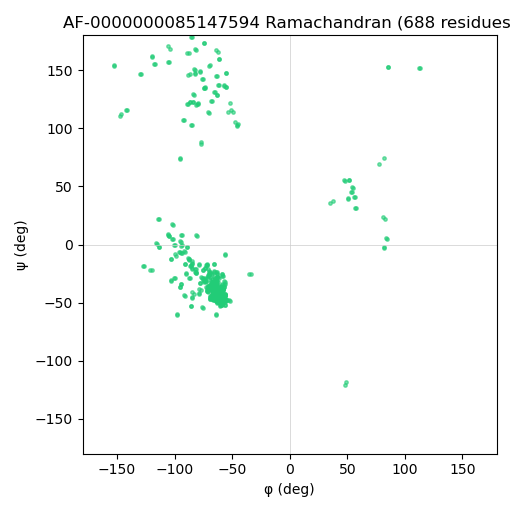? 21.844 -27.484 -13.359 1 94.31 292 PHE A C 1
ATOM 2368 O O . PHE A 1 292 ? 21.5 -28.672 -13.289 1 94.31 292 PHE A O 1
ATOM 2375 N N . LEU A 1 293 ? 20.922 -26.547 -13.547 1 96.44 293 LEU A N 1
ATOM 2376 C CA . LEU A 1 293 ? 19.484 -26.75 -13.578 1 96.44 293 LEU A CA 1
ATOM 2377 C C . LEU A 1 293 ? 19.078 -27.578 -14.797 1 96.44 293 LEU A C 1
ATOM 2379 O O . LEU A 1 293 ? 18.125 -28.359 -14.734 1 96.44 293 LEU A O 1
ATOM 2383 N N . GLN A 1 294 ? 19.797 -27.422 -15.859 1 96 294 GLN A N 1
ATOM 2384 C CA . GLN A 1 294 ? 19.469 -28.094 -17.109 1 96 294 GLN A CA 1
ATOM 2385 C C . GLN A 1 294 ? 20.047 -29.516 -17.141 1 96 294 GLN A C 1
ATOM 2387 O O . GLN A 1 294 ? 19.344 -30.469 -17.484 1 96 294 GLN A O 1
ATOM 2392 N N . ASP A 1 295 ? 21.328 -29.594 -16.734 1 95.69 295 ASP A N 1
ATOM 2393 C CA . ASP A 1 295 ? 22.078 -30.812 -17.062 1 95.69 295 ASP A CA 1
ATOM 2394 C C . ASP A 1 295 ? 22.203 -31.719 -15.836 1 95.69 295 ASP A C 1
ATOM 2396 O O . ASP A 1 295 ? 22.359 -32.938 -15.977 1 95.69 295 ASP A O 1
ATOM 2400 N N . THR A 1 296 ? 22.234 -31.109 -14.711 1 94.44 296 THR A N 1
ATOM 2401 C CA . THR A 1 296 ? 22.484 -31.906 -13.523 1 94.44 296 THR A CA 1
ATOM 2402 C C . THR A 1 296 ? 21.188 -32.25 -12.805 1 94.44 296 THR A C 1
ATOM 2404 O O . THR A 1 296 ? 20.797 -33.406 -12.758 1 94.44 296 THR A O 1
ATOM 2407 N N . SER A 1 297 ? 20.453 -31.203 -12.375 1 94.88 297 SER A N 1
ATOM 2408 C CA . SER A 1 297 ? 19.234 -31.469 -11.625 1 94.88 297 SER A CA 1
ATOM 2409 C C . SER A 1 297 ? 18.062 -31.719 -12.562 1 94.88 297 SER A C 1
ATOM 2411 O O . SER A 1 297 ? 17 -32.188 -12.133 1 94.88 297 SER A O 1
ATOM 2413 N N . LYS A 1 298 ? 18.188 -31.359 -13.859 1 97.38 298 LYS A N 1
ATOM 2414 C CA . LYS A 1 298 ? 17.141 -31.484 -14.867 1 97.38 298 LYS A CA 1
ATOM 2415 C C . LYS A 1 298 ? 15.875 -30.734 -14.461 1 97.38 298 LYS A C 1
ATOM 2417 O O . LYS A 1 298 ? 14.758 -31.188 -14.711 1 97.38 298 LYS A O 1
ATOM 2422 N N . SER A 1 299 ? 16.062 -29.672 -13.75 1 97.44 299 SER A N 1
ATOM 2423 C CA . SER A 1 299 ? 14.969 -28.875 -13.211 1 97.44 299 SER A CA 1
ATOM 2424 C C . SER A 1 299 ? 14.188 -28.188 -14.328 1 97.44 299 SER A C 1
ATOM 2426 O O . SER A 1 299 ? 12.984 -27.984 -14.219 1 97.44 299 SER A O 1
ATOM 2428 N N . ILE A 1 300 ? 14.867 -27.828 -15.406 1 96.81 300 ILE A N 1
ATOM 2429 C CA . ILE A 1 300 ? 14.203 -27.172 -16.531 1 96.81 300 ILE A CA 1
ATOM 2430 C C . ILE A 1 300 ? 13.234 -28.156 -17.188 1 96.81 300 ILE A C 1
ATOM 2432 O O . ILE A 1 300 ? 12.07 -27.812 -17.422 1 96.81 300 ILE A O 1
ATOM 2436 N N . GLU A 1 301 ? 13.695 -29.328 -17.438 1 97.12 301 GLU A N 1
ATOM 2437 C CA . GLU A 1 301 ? 12.852 -30.359 -18.031 1 97.12 301 GLU A CA 1
ATOM 2438 C C . GLU A 1 301 ? 11.695 -30.719 -17.094 1 97.12 301 GLU A C 1
ATOM 2440 O O . GLU A 1 301 ? 10.562 -30.891 -17.562 1 97.12 301 GLU A O 1
ATOM 2445 N N . TYR A 1 302 ? 12 -30.859 -15.852 1 96.88 302 TYR A N 1
ATOM 2446 C CA . TYR A 1 302 ? 10.969 -31.172 -14.867 1 96.88 302 TYR A CA 1
ATOM 2447 C C . TYR A 1 302 ? 9.875 -30.109 -14.852 1 96.88 302 TYR A C 1
ATOM 2449 O O . TYR A 1 302 ? 8.688 -30.438 -14.812 1 96.88 302 TYR A O 1
ATOM 2457 N N . THR A 1 303 ? 10.25 -28.844 -14.836 1 96.94 303 THR A N 1
ATOM 2458 C CA . THR A 1 303 ? 9.305 -27.734 -14.828 1 96.94 303 THR A CA 1
ATOM 2459 C C . THR A 1 303 ? 8.398 -27.797 -16.047 1 96.94 303 THR A C 1
ATOM 2461 O O . THR A 1 303 ? 7.18 -27.609 -15.938 1 96.94 303 THR A O 1
ATOM 2464 N N . ARG A 1 304 ? 8.984 -28.047 -17.188 1 95.94 304 ARG A N 1
ATOM 2465 C CA . ARG A 1 304 ? 8.203 -28.188 -18.406 1 95.94 304 ARG A CA 1
ATOM 2466 C C . ARG A 1 304 ? 7.168 -29.297 -18.266 1 95.94 304 ARG A C 1
ATOM 2468 O O . ARG A 1 304 ? 6.008 -29.125 -18.641 1 95.94 304 ARG A O 1
ATOM 2475 N N . LYS A 1 305 ? 7.574 -30.406 -17.75 1 96 305 LYS A N 1
ATOM 2476 C CA . LYS A 1 305 ? 6.68 -31.547 -17.562 1 96 305 LYS A CA 1
ATOM 2477 C C . LYS A 1 305 ? 5.535 -31.203 -16.625 1 96 305 LYS A C 1
ATOM 2479 O O . LYS A 1 305 ? 4.391 -31.609 -16.844 1 96 305 LYS A O 1
ATOM 2484 N N . VAL A 1 306 ? 5.836 -30.484 -15.562 1 95.12 306 VAL A N 1
ATOM 2485 C CA . VAL A 1 306 ? 4.812 -30.094 -14.594 1 95.12 306 VAL A CA 1
ATOM 2486 C C . VAL A 1 306 ? 3.773 -29.203 -15.281 1 95.12 306 VAL A C 1
ATOM 2488 O O . VAL A 1 306 ? 2.57 -29.375 -15.078 1 95.12 306 VAL A O 1
ATOM 2491 N N . ILE A 1 307 ? 4.223 -28.219 -16.094 1 95.62 307 ILE A N 1
ATOM 2492 C CA . ILE A 1 307 ? 3.305 -27.359 -16.828 1 95.62 307 ILE A CA 1
ATOM 2493 C C . ILE A 1 307 ? 2.398 -28.219 -17.719 1 95.62 307 ILE A C 1
ATOM 2495 O O . ILE A 1 307 ? 1.179 -28.031 -17.719 1 95.62 307 ILE A O 1
ATOM 2499 N N . GLU A 1 308 ? 2.992 -29.156 -18.422 1 94.81 308 GLU A N 1
ATOM 2500 C CA . GLU A 1 308 ? 2.23 -30.047 -19.297 1 94.81 308 GLU A CA 1
ATOM 2501 C C . GLU A 1 308 ? 1.203 -30.859 -18.516 1 94.81 308 GLU A C 1
ATOM 2503 O O . GLU A 1 308 ? 0.069 -31.031 -18.969 1 94.81 308 GLU A O 1
ATOM 2508 N N . ASP A 1 309 ? 1.637 -31.344 -17.406 1 93.56 309 ASP A N 1
ATOM 2509 C CA . ASP A 1 309 ? 0.741 -32.125 -16.562 1 93.56 309 ASP A CA 1
ATOM 2510 C C . ASP A 1 309 ? -0.429 -31.297 -16.062 1 93.56 309 ASP A C 1
ATOM 2512 O O . ASP A 1 309 ? -1.56 -31.781 -15.984 1 93.56 309 ASP A O 1
ATOM 2516 N N . LEU A 1 310 ? -0.187 -30.078 -15.695 1 93.81 310 LEU A N 1
ATOM 2517 C CA . LEU A 1 310 ? -1.241 -29.172 -15.234 1 93.81 310 LEU A CA 1
ATOM 2518 C C . LEU A 1 310 ? -2.223 -28.859 -16.359 1 93.81 310 LEU A C 1
ATOM 2520 O O . LEU A 1 310 ? -3.432 -28.797 -16.125 1 93.81 310 LEU A O 1
ATOM 2524 N N . VAL A 1 311 ? -1.688 -28.672 -17.531 1 93.62 311 VAL A N 1
ATOM 2525 C CA . VAL A 1 311 ? -2.545 -28.422 -18.688 1 93.62 311 VAL A CA 1
ATOM 2526 C C . VAL A 1 311 ? -3.428 -29.641 -18.938 1 93.62 311 VAL A C 1
ATOM 2528 O O . VAL A 1 311 ? -4.629 -29.5 -19.203 1 93.62 311 VAL A O 1
ATOM 2531 N N . ARG A 1 312 ? -2.848 -30.797 -18.875 1 91.81 312 ARG A N 1
ATOM 2532 C CA . ARG A 1 312 ? -3.611 -32.031 -19.047 1 91.81 312 ARG A CA 1
ATOM 2533 C C . ARG A 1 312 ? -4.695 -32.156 -17.984 1 91.81 312 ARG A C 1
ATOM 2535 O O . ARG A 1 312 ? -5.812 -32.594 -18.266 1 91.81 312 ARG A O 1
ATOM 2542 N N . LEU A 1 313 ? -4.32 -31.781 -16.828 1 89.94 313 LEU A N 1
ATOM 2543 C CA . LEU A 1 313 ? -5.285 -31.781 -15.734 1 89.94 313 LEU A CA 1
ATOM 2544 C C . LEU A 1 313 ? -6.484 -30.906 -16.062 1 89.94 313 LEU A C 1
ATOM 2546 O O . LEU A 1 313 ? -7.629 -31.281 -15.828 1 89.94 313 LEU A O 1
ATOM 2550 N N . ILE A 1 314 ? -6.258 -29.703 -16.578 1 91.19 314 ILE A N 1
ATOM 2551 C CA . ILE A 1 314 ? -7.332 -28.781 -16.938 1 91.19 314 ILE A CA 1
ATOM 2552 C C . ILE A 1 314 ? -8.188 -29.391 -18.047 1 91.19 314 ILE A C 1
ATOM 2554 O O . ILE A 1 314 ? -9.414 -29.406 -17.953 1 91.19 314 ILE A O 1
ATOM 2558 N N . LYS A 1 315 ? -7.562 -29.938 -19.031 1 88.38 315 LYS A N 1
ATOM 2559 C CA . LYS A 1 315 ? -8.25 -30.406 -20.234 1 88.38 315 LYS A CA 1
ATOM 2560 C C . LYS A 1 315 ? -9.07 -31.656 -19.938 1 88.38 315 LYS A C 1
ATOM 2562 O O . LYS A 1 315 ? -10.07 -31.922 -20.609 1 88.38 315 LYS A O 1
ATOM 2567 N N . ASN A 1 316 ? -8.641 -32.375 -18.969 1 84.12 316 ASN A N 1
ATOM 2568 C CA . ASN A 1 316 ? -9.328 -33.625 -18.656 1 84.12 316 ASN A CA 1
ATOM 2569 C C . ASN A 1 316 ? -10.242 -33.469 -17.438 1 84.12 316 ASN A C 1
ATOM 2571 O O . ASN A 1 316 ? -10.797 -34.438 -16.938 1 84.12 316 ASN A O 1
ATOM 2575 N N . SER A 1 317 ? -10.305 -32.312 -17 1 77.25 317 SER A N 1
ATOM 2576 C CA . SER A 1 317 ? -11.031 -32.125 -15.742 1 77.25 317 SER A CA 1
ATOM 2577 C C . SER A 1 317 ? -12.398 -31.516 -15.977 1 77.25 317 SER A C 1
ATOM 2579 O O . SER A 1 317 ? -12.711 -31.078 -17.094 1 77.25 317 SER A O 1
ATOM 2581 N N . GLU A 1 318 ? -13.062 -31.625 -14.82 1 80.94 318 GLU A N 1
ATOM 2582 C CA . GLU A 1 318 ? -14.398 -31.047 -14.766 1 80.94 318 GLU A CA 1
ATOM 2583 C C . GLU A 1 318 ? -14.328 -29.531 -14.547 1 80.94 318 GLU A C 1
ATOM 2585 O O . GLU A 1 318 ? -15.359 -28.875 -14.422 1 80.94 318 GLU A O 1
ATOM 2590 N N . PHE A 1 319 ? -13.133 -29.016 -14.594 1 85.44 319 PHE A N 1
ATOM 2591 C CA . PHE A 1 319 ? -13.023 -27.594 -14.273 1 85.44 319 PHE A CA 1
ATOM 2592 C C . PHE A 1 319 ? -13.305 -26.734 -15.5 1 85.44 319 PHE A C 1
ATOM 2594 O O . PHE A 1 319 ? -13.594 -25.547 -15.383 1 85.44 319 PHE A O 1
ATOM 2601 N N . LEU A 1 320 ? -13.172 -27.328 -16.656 1 88.38 320 LEU A N 1
ATOM 2602 C CA . LEU A 1 320 ? -13.586 -26.625 -17.875 1 88.38 320 LEU A CA 1
ATOM 2603 C C . LEU A 1 320 ? -15.109 -26.578 -17.969 1 88.38 320 LEU A C 1
ATOM 2605 O O . LEU A 1 320 ? -15.789 -27.562 -17.641 1 88.38 320 LEU A O 1
ATOM 2609 N N . PRO A 1 321 ? -15.539 -25.422 -18.312 1 85.81 321 PRO A N 1
ATOM 2610 C CA . PRO A 1 321 ? -16.984 -25.391 -18.5 1 85.81 321 PRO A CA 1
ATOM 2611 C C . PRO A 1 321 ? -17.469 -26.312 -19.625 1 85.81 321 PRO A C 1
ATOM 2613 O O . PRO A 1 321 ? -16.781 -26.438 -20.656 1 85.81 321 PRO A O 1
ATOM 2616 N N . SER A 1 322 ? -18.562 -26.984 -19.297 1 82.25 322 SER A N 1
ATOM 2617 C CA . SER A 1 322 ? -19.219 -27.781 -20.328 1 82.25 322 SER A CA 1
ATOM 2618 C C . SER A 1 322 ? -20.109 -26.922 -21.219 1 82.25 322 SER A C 1
ATOM 2620 O O . SER A 1 322 ? -20.328 -25.75 -20.922 1 82.25 322 SER A O 1
ATOM 2622 N N . LEU A 1 323 ? -20.484 -27.578 -22.281 1 80 323 LEU A N 1
ATOM 2623 C CA . LEU A 1 323 ? -21.406 -26.875 -23.172 1 80 323 LEU A CA 1
ATOM 2624 C C . LEU A 1 323 ? -22.656 -26.453 -22.422 1 80 323 LEU A C 1
ATOM 2626 O O . LEU A 1 323 ? -23.234 -25.391 -22.719 1 80 323 LEU A O 1
ATOM 2630 N N . ASP A 1 324 ? -23.094 -27.25 -21.484 1 78.44 324 ASP A N 1
ATOM 2631 C CA . ASP A 1 324 ? -24.266 -26.922 -20.688 1 78.44 324 ASP A CA 1
ATOM 2632 C C . ASP A 1 324 ? -24 -25.703 -19.797 1 78.44 324 ASP A C 1
ATOM 2634 O O . ASP A 1 324 ? -24.891 -24.875 -19.594 1 78.44 324 ASP A O 1
ATOM 2638 N N . ASP A 1 325 ? -22.812 -25.578 -19.391 1 79.44 325 ASP A N 1
ATOM 2639 C CA . ASP A 1 325 ? -22.438 -24.484 -18.516 1 79.44 325 ASP A CA 1
ATOM 2640 C C . ASP A 1 325 ? -22.453 -23.156 -19.25 1 79.44 325 ASP A C 1
ATOM 2642 O O . ASP A 1 325 ? -22.609 -22.094 -18.641 1 79.44 325 ASP A O 1
ATOM 2646 N N . VAL A 1 326 ? -22.359 -23.297 -20.547 1 79.25 326 VAL A N 1
ATOM 2647 C CA . VAL A 1 326 ? -22.234 -22.062 -21.328 1 79.25 326 VAL A CA 1
ATOM 2648 C C . VAL A 1 326 ? -23.469 -21.891 -22.203 1 79.25 326 VAL A C 1
ATOM 2650 O O . VAL A 1 326 ? -23.422 -21.188 -23.219 1 79.25 326 VAL A O 1
ATOM 2653 N N . ASN A 1 327 ? -24.469 -22.484 -21.859 1 78.06 327 ASN A N 1
ATOM 2654 C CA . ASN A 1 327 ? -25.734 -22.391 -22.578 1 78.06 327 ASN A CA 1
ATOM 2655 C C . ASN A 1 327 ? -25.531 -22.641 -24.078 1 78.06 327 ASN A C 1
ATOM 2657 O O . ASN A 1 327 ? -26.047 -21.875 -24.906 1 78.06 327 ASN A O 1
ATOM 2661 N N . GLY A 1 328 ? -24.656 -23.625 -24.453 1 79.75 328 GLY A N 1
ATOM 2662 C CA . GLY A 1 328 ? -24.453 -24.031 -25.828 1 79.75 328 GLY A CA 1
ATOM 2663 C C . GLY A 1 328 ? -23.469 -23.156 -26.578 1 79.75 328 GLY A C 1
ATOM 2664 O O . GLY A 1 328 ? -23.297 -23.312 -27.797 1 79.75 328 GLY A O 1
ATOM 2665 N N . ASN A 1 329 ? -22.906 -22.297 -25.906 1 84.06 329 ASN A N 1
ATOM 2666 C CA . ASN A 1 329 ? -21.938 -21.422 -26.547 1 84.06 329 ASN A CA 1
ATOM 2667 C C . ASN A 1 329 ? -20.609 -22.125 -26.766 1 84.06 329 ASN A C 1
ATOM 2669 O O . ASN A 1 329 ? -19.656 -21.922 -26 1 84.06 329 ASN A O 1
ATOM 2673 N N . GLU A 1 330 ? -20.453 -22.828 -27.859 1 88.06 330 GLU A N 1
ATOM 2674 C CA . GLU A 1 330 ? -19.25 -23.594 -28.188 1 88.06 330 GLU A CA 1
ATOM 2675 C C . GLU A 1 330 ? -18.047 -22.688 -28.359 1 88.06 330 GLU A C 1
ATOM 2677 O O . GLU A 1 330 ? -16.922 -23.078 -28.047 1 88.06 330 GLU A O 1
ATOM 2682 N N . ASP A 1 331 ? -18.328 -21.531 -28.859 1 88.5 331 ASP A N 1
ATOM 2683 C CA . ASP A 1 331 ? -17.25 -20.578 -29.078 1 88.5 331 ASP A CA 1
ATOM 2684 C C . ASP A 1 331 ? -16.562 -20.219 -27.766 1 88.5 331 ASP A C 1
ATOM 2686 O O . ASP A 1 331 ? -15.336 -20.031 -27.719 1 88.5 331 ASP A O 1
ATOM 2690 N N . ALA A 1 332 ? -17.328 -20.156 -26.719 1 88.06 332 ALA A N 1
ATOM 2691 C CA . ALA A 1 332 ? -16.766 -19.844 -25.406 1 88.06 332 ALA A CA 1
ATOM 2692 C C . ALA A 1 332 ? -15.797 -20.922 -24.953 1 88.06 332 ALA A C 1
ATOM 2694 O O . ALA A 1 332 ? -14.703 -20.625 -24.453 1 88.06 332 ALA A O 1
ATOM 2695 N N . ILE A 1 333 ? -16.125 -22.109 -25.172 1 88.19 333 ILE A N 1
ATOM 2696 C CA . ILE A 1 333 ? -15.289 -23.25 -24.781 1 88.19 333 ILE A CA 1
ATOM 2697 C C . ILE A 1 333 ? -14.008 -23.266 -25.609 1 88.19 333 ILE A C 1
ATOM 2699 O O . ILE A 1 333 ? -12.914 -23.453 -25.062 1 88.19 333 ILE A O 1
ATOM 2703 N N . ASN A 1 334 ? -14.18 -23.047 -26.906 1 91.81 334 ASN A N 1
ATOM 2704 C CA . ASN A 1 334 ? -13.023 -23.016 -27.781 1 91.81 334 ASN A CA 1
ATOM 2705 C C . ASN A 1 334 ? -12.062 -21.891 -27.406 1 91.81 334 ASN A C 1
ATOM 2707 O O . ASN A 1 334 ? -10.844 -22.078 -27.438 1 91.81 334 ASN A O 1
ATOM 2711 N N . GLU A 1 335 ? -12.578 -20.812 -27.094 1 91.94 335 GLU A N 1
ATOM 2712 C CA . GLU A 1 335 ? -11.742 -19.672 -26.719 1 91.94 335 GLU A CA 1
ATOM 2713 C C . GLU A 1 335 ? -11.031 -19.938 -25.406 1 91.94 335 GLU A C 1
ATOM 2715 O O . GLU A 1 335 ? -9.875 -19.531 -25.234 1 91.94 335 GLU A O 1
ATOM 2720 N N . ILE A 1 336 ? -11.711 -20.516 -24.469 1 90.88 336 ILE A N 1
ATOM 2721 C CA . ILE A 1 336 ? -11.078 -20.859 -23.203 1 90.88 336 ILE A CA 1
ATOM 2722 C C . ILE A 1 336 ? -9.914 -21.812 -23.438 1 90.88 336 ILE A C 1
ATOM 2724 O O . ILE A 1 336 ? -8.828 -21.641 -22.875 1 90.88 336 ILE A O 1
ATOM 2728 N N . ASN A 1 337 ? -10.18 -22.781 -24.281 1 91.38 337 ASN A N 1
ATOM 2729 C CA . ASN A 1 337 ? -9.109 -23.719 -24.625 1 91.38 337 ASN A CA 1
ATOM 2730 C C . ASN A 1 337 ? -7.926 -23 -25.266 1 91.38 337 ASN A C 1
ATOM 2732 O O . ASN A 1 337 ? -6.773 -23.312 -24.984 1 91.38 337 ASN A O 1
ATOM 2736 N N . PHE A 1 338 ? -8.234 -22.094 -26.078 1 90.81 338 PHE A N 1
ATOM 2737 C CA . PHE A 1 338 ? -7.188 -21.297 -26.703 1 90.81 338 PHE A CA 1
ATOM 2738 C C . PHE A 1 338 ? -6.379 -20.531 -25.656 1 90.81 338 PHE A C 1
ATOM 2740 O O . PHE A 1 338 ? -5.152 -20.469 -25.75 1 90.81 338 PHE A O 1
ATOM 2747 N N . ILE A 1 339 ? -6.992 -19.969 -24.734 1 89.5 339 ILE A N 1
ATOM 2748 C CA . ILE A 1 339 ? -6.34 -19.219 -23.672 1 89.5 339 ILE A CA 1
ATOM 2749 C C . ILE A 1 339 ? -5.43 -20.141 -22.859 1 89.5 339 ILE A C 1
ATOM 2751 O O . ILE A 1 339 ? -4.301 -19.766 -22.516 1 89.5 339 ILE A O 1
ATOM 2755 N N . ILE A 1 340 ? -5.965 -21.312 -22.516 1 91.12 340 ILE A N 1
ATOM 2756 C CA . ILE A 1 340 ? -5.18 -22.281 -21.781 1 91.12 340 ILE A CA 1
ATOM 2757 C C . ILE A 1 340 ? -3.9 -22.609 -22.547 1 91.12 340 ILE A C 1
ATOM 2759 O O . ILE A 1 340 ? -2.807 -22.609 -21.969 1 91.12 340 ILE A O 1
ATOM 2763 N N . ASP A 1 341 ? -4.039 -22.797 -23.828 1 91.75 341 ASP A N 1
ATOM 2764 C CA . ASP A 1 341 ? -2.895 -23.109 -24.672 1 91.75 341 ASP A CA 1
ATOM 2765 C C . ASP A 1 341 ? -1.919 -21.938 -24.75 1 91.75 341 ASP A C 1
ATOM 2767 O O . ASP A 1 341 ? -0.702 -22.141 -24.734 1 91.75 341 ASP A O 1
ATOM 2771 N N . HIS A 1 342 ? -2.449 -20.828 -24.797 1 89.31 342 HIS A N 1
ATOM 2772 C CA . HIS A 1 342 ? -1.623 -19.625 -24.906 1 89.31 342 HIS A CA 1
ATOM 2773 C C . HIS A 1 342 ? -0.838 -19.391 -23.609 1 89.31 342 HIS A C 1
ATOM 2775 O O . HIS A 1 342 ? 0.359 -19.094 -23.656 1 89.31 342 HIS A O 1
ATOM 2781 N N . ILE A 1 343 ? -1.463 -19.484 -22.5 1 87.88 343 ILE A N 1
ATOM 2782 C CA . ILE A 1 343 ? -0.866 -19.172 -21.203 1 87.88 343 ILE A CA 1
ATOM 2783 C C . ILE A 1 343 ? 0.168 -20.234 -20.844 1 87.88 343 ILE A C 1
ATOM 2785 O O . ILE A 1 343 ? 1.109 -19.969 -20.094 1 87.88 343 ILE A O 1
ATOM 2789 N N . SER A 1 344 ? -0.001 -21.453 -21.406 1 90.44 344 SER A N 1
ATOM 2790 C CA . SER A 1 344 ? 0.865 -22.562 -21.047 1 90.44 344 SER A CA 1
ATOM 2791 C C . SER A 1 344 ? 1.966 -22.781 -22.078 1 90.44 344 SER A C 1
ATOM 2793 O O . SER A 1 344 ? 2.797 -23.672 -21.938 1 90.44 344 SER A O 1
ATOM 2795 N N . ASN A 1 345 ? 1.94 -21.953 -23.094 1 88.12 345 ASN A N 1
ATOM 2796 C CA . ASN A 1 345 ? 2.885 -22.141 -24.188 1 88.12 345 ASN A CA 1
ATOM 2797 C C . ASN A 1 345 ? 4.32 -21.859 -23.75 1 88.12 345 ASN A C 1
ATOM 2799 O O . ASN A 1 345 ? 4.609 -20.781 -23.203 1 88.12 345 ASN A O 1
ATOM 2803 N N . ILE A 1 346 ? 5.234 -22.781 -23.906 1 84.56 346 ILE A N 1
ATOM 2804 C CA . ILE A 1 346 ? 6.648 -22.625 -23.594 1 84.56 346 ILE A CA 1
ATOM 2805 C C . ILE A 1 346 ? 7.5 -23.109 -24.766 1 84.56 346 ILE A C 1
ATOM 2807 O O . ILE A 1 346 ? 7.086 -24 -25.516 1 84.56 346 ILE A O 1
ATOM 2811 N N . MET B 1 1 ? 14.75 -47.406 -11.289 1 35.47 1 MET B N 1
ATOM 2812 C CA . MET B 1 1 ? 13.953 -47.156 -10.094 1 35.47 1 MET B CA 1
ATOM 2813 C C . MET B 1 1 ? 13.398 -45.719 -10.102 1 35.47 1 MET B C 1
ATOM 2815 O O . MET B 1 1 ? 12.672 -45.344 -9.188 1 35.47 1 MET B O 1
ATOM 2819 N N . THR B 1 2 ? 14.109 -44.875 -10.773 1 39.44 2 THR B N 1
ATOM 2820 C CA . THR B 1 2 ? 14.039 -43.406 -10.773 1 39.44 2 THR B CA 1
ATOM 2821 C C . THR B 1 2 ? 12.773 -42.938 -11.477 1 39.44 2 THR B C 1
ATOM 2823 O O . THR B 1 2 ? 12.234 -41.875 -11.148 1 39.44 2 THR B O 1
ATOM 2826 N N . SER B 1 3 ? 12.43 -43.625 -12.523 1 41.81 3 SER B N 1
ATOM 2827 C CA . SER B 1 3 ? 11.305 -43.188 -13.352 1 41.81 3 SER B CA 1
ATOM 2828 C C . SER B 1 3 ? 9.984 -43.344 -12.609 1 41.81 3 SER B C 1
ATOM 2830 O O . SER B 1 3 ? 9.094 -42.5 -12.734 1 41.81 3 SER B O 1
ATOM 2832 N N . ASN B 1 4 ? 9.797 -44.438 -11.969 1 41.19 4 ASN B N 1
ATOM 2833 C CA . ASN B 1 4 ? 8.555 -44.781 -11.289 1 41.19 4 ASN B CA 1
ATOM 2834 C C . ASN B 1 4 ? 8.297 -43.844 -10.102 1 41.19 4 ASN B C 1
ATOM 2836 O O . ASN B 1 4 ? 7.145 -43.625 -9.734 1 41.19 4 ASN B O 1
ATOM 2840 N N . ASP B 1 5 ? 9.273 -43.5 -9.375 1 42.72 5 ASP B N 1
ATOM 2841 C CA . ASP B 1 5 ? 9.164 -42.625 -8.227 1 42.72 5 ASP B CA 1
ATOM 2842 C C . ASP B 1 5 ? 8.766 -41.188 -8.648 1 42.72 5 ASP B C 1
ATOM 2844 O O . ASP B 1 5 ? 8.062 -40.5 -7.922 1 42.72 5 ASP B O 1
ATOM 2848 N N . ASN B 1 6 ? 9.219 -40.781 -9.812 1 44.72 6 ASN B N 1
ATOM 2849 C CA . ASN B 1 6 ? 8.867 -39.469 -10.344 1 44.72 6 ASN B CA 1
ATOM 2850 C C . ASN B 1 6 ? 7.398 -39.438 -10.766 1 44.72 6 ASN B C 1
ATOM 2852 O O . ASN B 1 6 ? 6.773 -38.375 -10.711 1 44.72 6 ASN B O 1
ATOM 2856 N N . ILE B 1 7 ? 6.859 -40.562 -11.406 1 47.28 7 ILE B N 1
ATOM 2857 C CA . ILE B 1 7 ? 5.473 -40.656 -11.844 1 47.28 7 ILE B CA 1
ATOM 2858 C C . ILE B 1 7 ? 4.547 -40.625 -10.625 1 47.28 7 ILE B C 1
ATOM 2860 O O . ILE B 1 7 ? 3.531 -39.906 -10.633 1 47.28 7 ILE B O 1
ATOM 2864 N N . ASN B 1 8 ? 4.859 -41.344 -9.562 1 47.5 8 ASN B N 1
ATOM 2865 C CA . ASN B 1 8 ? 4.062 -41.406 -8.344 1 47.5 8 ASN B CA 1
ATOM 2866 C C . ASN B 1 8 ? 4.039 -40.062 -7.621 1 47.5 8 ASN B C 1
ATOM 2868 O O . ASN B 1 8 ? 3.01 -39.656 -7.074 1 47.5 8 ASN B O 1
ATOM 2872 N N . ASN B 1 9 ? 5.156 -39.375 -7.688 1 56.47 9 ASN B N 1
ATOM 2873 C CA . ASN B 1 9 ? 5.27 -38.062 -7.07 1 56.47 9 ASN B CA 1
ATOM 2874 C C . ASN B 1 9 ? 4.453 -37.031 -7.824 1 56.47 9 ASN B C 1
ATOM 2876 O O . ASN B 1 9 ? 3.812 -36.156 -7.211 1 56.47 9 ASN B O 1
ATOM 2880 N N . ASN B 1 10 ? 4.32 -37.344 -9.156 1 60.75 10 ASN B N 1
ATOM 2881 C CA . ASN B 1 10 ? 3.537 -36.406 -9.961 1 60.75 10 ASN B CA 1
ATOM 2882 C C . ASN B 1 10 ? 2.041 -36.594 -9.734 1 60.75 10 ASN B C 1
ATOM 2884 O O . ASN B 1 10 ? 1.29 -35.625 -9.664 1 60.75 10 ASN B O 1
ATOM 2888 N N . SER B 1 11 ? 1.643 -37.906 -9.609 1 63.62 11 SER B N 1
ATOM 2889 C CA . SER B 1 11 ? 0.224 -38.156 -9.375 1 63.62 11 SER B CA 1
ATOM 2890 C C . SER B 1 11 ? -0.216 -37.594 -8.023 1 63.62 11 SER B C 1
ATOM 2892 O O . SER B 1 11 ? -1.293 -37 -7.906 1 63.62 11 SER B O 1
ATOM 2894 N N . SER B 1 12 ? 0.642 -37.781 -7.02 1 71.88 12 SER B N 1
ATOM 2895 C CA . SER B 1 12 ? 0.332 -37.25 -5.695 1 71.88 12 SER B CA 1
ATOM 2896 C C . SER B 1 12 ? 0.275 -35.719 -5.715 1 71.88 12 SER B C 1
ATOM 2898 O O . SER B 1 12 ? -0.618 -35.125 -5.117 1 71.88 12 SER B O 1
ATOM 2900 N N . THR B 1 13 ? 1.146 -35.188 -6.477 1 76.5 13 THR B N 1
ATOM 2901 C CA . THR B 1 13 ? 1.187 -33.719 -6.598 1 76.5 13 THR B CA 1
ATOM 2902 C C . THR B 1 13 ? -0.065 -33.219 -7.301 1 76.5 13 THR B C 1
ATOM 2904 O O . THR B 1 13 ? -0.657 -32.219 -6.871 1 76.5 13 THR B O 1
ATOM 2907 N N . MET B 1 14 ? -0.501 -34 -8.258 1 78.5 14 MET B N 1
ATOM 2908 C CA . MET B 1 14 ? -1.674 -33.562 -9.016 1 78.5 14 MET B CA 1
ATOM 2909 C C . MET B 1 14 ? -2.941 -33.688 -8.18 1 78.5 14 MET B C 1
ATOM 2911 O O . MET B 1 14 ? -3.838 -32.844 -8.266 1 78.5 14 MET B O 1
ATOM 2915 N N . ASN B 1 15 ? -2.98 -34.75 -7.359 1 78.06 15 ASN B N 1
ATOM 2916 C CA . ASN B 1 15 ? -4.117 -34.906 -6.461 1 78.06 15 ASN B CA 1
ATOM 2917 C C . ASN B 1 15 ? -4.172 -33.781 -5.426 1 78.06 15 ASN B C 1
ATOM 2919 O O . ASN B 1 15 ? -5.254 -33.281 -5.098 1 78.06 15 ASN B O 1
ATOM 2923 N N . GLU B 1 16 ? -3.068 -33.469 -5.008 1 82.19 16 GLU B N 1
ATOM 2924 C CA . GLU B 1 16 ? -3 -32.375 -4.035 1 82.19 16 GLU B CA 1
ATOM 2925 C C . GLU B 1 16 ? -3.424 -31.047 -4.656 1 82.19 16 GLU B C 1
ATOM 2927 O O . GLU B 1 16 ? -4.145 -30.266 -4.035 1 82.19 16 GLU B O 1
ATOM 2932 N N . ILE B 1 17 ? -3.02 -30.844 -5.812 1 87.06 17 ILE B N 1
ATOM 2933 C CA . ILE B 1 17 ? -3.379 -29.609 -6.512 1 87.06 17 ILE B CA 1
ATOM 2934 C C . ILE B 1 17 ? -4.887 -29.578 -6.742 1 87.06 17 ILE B C 1
ATOM 2936 O O . ILE B 1 17 ? -5.52 -28.531 -6.562 1 87.06 17 ILE B O 1
ATOM 2940 N N . ASN B 1 18 ? -5.43 -30.766 -7.023 1 84.81 18 ASN B N 1
ATOM 2941 C CA . ASN B 1 18 ? -6.867 -30.844 -7.254 1 84.81 18 ASN B CA 1
ATOM 2942 C C . ASN B 1 18 ? -7.66 -30.406 -6.023 1 84.81 18 ASN B C 1
ATOM 2944 O O . ASN B 1 18 ? -8.641 -29.672 -6.141 1 84.81 18 ASN B O 1
ATOM 2948 N N . SER B 1 19 ? -7.219 -30.891 -4.977 1 85.12 19 SER B N 1
ATOM 2949 C CA . SER B 1 19 ? -7.891 -30.516 -3.74 1 85.12 19 SER B CA 1
ATOM 2950 C C . SER B 1 19 ? -7.66 -29.031 -3.416 1 85.12 19 SER B C 1
ATOM 2952 O O . SER B 1 19 ? -8.578 -28.344 -2.979 1 85.12 19 SER B O 1
ATOM 2954 N N . MET B 1 20 ? -6.562 -28.531 -3.67 1 89.69 20 MET B N 1
ATOM 2955 C CA . MET B 1 20 ? -6.156 -27.172 -3.316 1 89.69 20 MET B CA 1
ATOM 2956 C C . MET B 1 20 ? -6.914 -26.141 -4.148 1 89.69 20 MET B C 1
ATOM 2958 O O . MET B 1 20 ? -7.395 -25.141 -3.617 1 89.69 20 MET B O 1
ATOM 2962 N N . ILE B 1 21 ? -7.148 -26.406 -5.363 1 91.19 21 ILE B N 1
ATOM 2963 C CA . ILE B 1 21 ? -7.676 -25.406 -6.289 1 91.19 21 ILE B CA 1
ATOM 2964 C C . ILE B 1 21 ? -9.18 -25.25 -6.074 1 91.19 21 ILE B C 1
ATOM 2966 O O . ILE B 1 21 ? -9.773 -24.266 -6.527 1 91.19 21 ILE B O 1
ATOM 2970 N N . CYS B 1 22 ? -9.82 -26.219 -5.402 1 89.75 22 CYS B N 1
ATOM 2971 C CA . CYS B 1 22 ? -11.258 -26.172 -5.188 1 89.75 22 CYS B CA 1
ATOM 2972 C C . CYS B 1 22 ? -11.594 -25.531 -3.842 1 89.75 22 CYS B C 1
ATOM 2974 O O . CYS B 1 22 ? -12.766 -25.359 -3.506 1 89.75 22 CYS B O 1
ATOM 2976 N N . ASN B 1 23 ? -10.539 -25.172 -3.158 1 88.5 23 ASN B N 1
ATOM 2977 C CA . ASN B 1 23 ? -10.75 -24.609 -1.83 1 88.5 23 ASN B CA 1
ATOM 2978 C C . ASN B 1 23 ? -10.195 -23.188 -1.729 1 88.5 23 ASN B C 1
ATOM 2980 O O . ASN B 1 23 ? -9.445 -22.75 -2.605 1 88.5 23 ASN B O 1
ATOM 2984 N N . THR B 1 24 ? -10.68 -22.484 -0.673 1 88.5 24 THR B N 1
ATOM 2985 C CA . THR B 1 24 ? -10.094 -21.188 -0.39 1 88.5 24 THR B CA 1
ATOM 2986 C C . THR B 1 24 ? -8.625 -21.328 -0.002 1 88.5 24 THR B C 1
ATOM 2988 O O . THR B 1 24 ? -8.234 -22.312 0.641 1 88.5 24 THR B O 1
ATOM 2991 N N . PRO B 1 25 ? -7.859 -20.344 -0.404 1 89.62 25 PRO B N 1
ATOM 2992 C CA . PRO B 1 25 ? -6.441 -20.438 -0.038 1 89.62 25 PRO B CA 1
ATOM 2993 C C . PRO B 1 25 ? -6.23 -20.547 1.471 1 89.62 25 PRO B C 1
ATOM 2995 O O . PRO B 1 25 ? -6.91 -19.859 2.24 1 89.62 25 PRO B O 1
ATOM 2998 N N . GLN B 1 26 ? -5.348 -21.422 1.819 1 87.5 26 GLN B N 1
ATOM 2999 C CA . GLN B 1 26 ? -5.059 -21.641 3.232 1 87.5 26 GLN B CA 1
ATOM 3000 C C . GLN B 1 26 ? -4.078 -20.594 3.764 1 87.5 26 GLN B C 1
ATOM 3002 O O . GLN B 1 26 ? -3.227 -20.109 3.021 1 87.5 26 GLN B O 1
ATOM 3007 N N . TRP B 1 27 ? -4.223 -20.266 4.977 1 94.56 27 TRP B N 1
ATOM 3008 C CA . TRP B 1 27 ? -3.346 -19.312 5.645 1 94.56 27 TRP B CA 1
ATOM 3009 C C . TRP B 1 27 ? -3.178 -19.656 7.117 1 94.56 27 TRP B C 1
ATOM 3011 O O . TRP B 1 27 ? -4.148 -19.641 7.879 1 94.56 27 TRP B O 1
ATOM 3021 N N . SER B 1 28 ? -1.969 -20.094 7.492 1 95.75 28 SER B N 1
ATOM 3022 C CA . SER B 1 28 ? -1.717 -20.562 8.844 1 95.75 28 SER B CA 1
ATOM 3023 C C . SER B 1 28 ? -1.32 -19.422 9.773 1 95.75 28 SER B C 1
ATOM 3025 O O . SER B 1 28 ? -0.927 -18.344 9.305 1 95.75 28 SER B O 1
ATOM 3027 N N . ILE B 1 29 ? -1.365 -19.656 11.047 1 96.62 29 ILE B N 1
ATOM 3028 C CA . ILE B 1 29 ? -0.944 -18.688 12.055 1 96.62 29 ILE B CA 1
ATOM 3029 C C . ILE B 1 29 ? 0.555 -18.438 11.93 1 96.62 29 ILE B C 1
ATOM 3031 O O . ILE B 1 29 ? 1.012 -17.297 12.086 1 96.62 29 ILE B O 1
ATOM 3035 N N . GLU B 1 30 ? 1.266 -19.453 11.633 1 95.88 30 GLU B N 1
ATOM 3036 C CA . GLU B 1 30 ? 2.709 -19.328 11.461 1 95.88 30 GLU B CA 1
ATOM 3037 C C . GLU B 1 30 ? 3.047 -18.422 10.273 1 95.88 30 GLU B C 1
ATOM 3039 O O . GLU B 1 30 ? 3.955 -17.594 10.352 1 95.88 30 GLU B O 1
ATOM 3044 N N . ASP B 1 31 ? 2.334 -18.594 9.195 1 96.88 31 ASP B N 1
ATOM 3045 C CA . ASP B 1 31 ? 2.537 -17.75 8.031 1 96.88 31 ASP B CA 1
ATOM 3046 C C . ASP B 1 31 ? 2.201 -16.297 8.336 1 96.88 31 ASP B C 1
ATOM 3048 O O . ASP B 1 31 ? 2.934 -15.383 7.941 1 96.88 31 ASP B O 1
ATOM 3052 N N . GLU B 1 32 ? 1.097 -16.125 9.094 1 98 32 GLU B N 1
ATOM 3053 C CA . GLU B 1 32 ? 0.69 -14.781 9.492 1 98 32 GLU B CA 1
ATOM 3054 C C . GLU B 1 32 ? 1.77 -14.102 10.336 1 98 32 GLU B C 1
ATOM 3056 O O . GLU B 1 32 ? 2.119 -12.945 10.094 1 98 32 GLU B O 1
ATOM 3061 N N . ASP B 1 33 ? 2.291 -14.852 11.258 1 97.5 33 ASP B N 1
ATOM 3062 C CA . ASP B 1 33 ? 3.328 -14.312 12.141 1 97.5 33 ASP B CA 1
ATOM 3063 C C . ASP B 1 33 ? 4.574 -13.93 11.344 1 97.5 33 ASP B C 1
ATOM 3065 O O . ASP B 1 33 ? 5.207 -12.914 11.633 1 97.5 33 ASP B O 1
ATOM 3069 N N . THR B 1 34 ? 4.852 -14.742 10.422 1 96.38 34 THR B N 1
ATOM 3070 C CA . THR B 1 34 ? 6.047 -14.539 9.609 1 96.38 34 THR B CA 1
ATOM 3071 C C . THR B 1 34 ? 5.965 -13.219 8.844 1 96.38 34 THR B C 1
ATOM 3073 O O . THR B 1 34 ? 6.898 -12.414 8.883 1 96.38 34 THR B O 1
ATOM 3076 N N . ILE B 1 35 ? 4.852 -12.922 8.242 1 97.69 35 ILE B N 1
ATOM 3077 C CA . ILE B 1 35 ? 4.801 -11.766 7.359 1 97.69 35 ILE B CA 1
ATOM 3078 C C . ILE B 1 35 ? 4.453 -10.516 8.164 1 97.69 35 ILE B C 1
ATOM 3080 O O . ILE B 1 35 ? 4.613 -9.391 7.684 1 97.69 35 ILE B O 1
ATOM 3084 N N . ALA B 1 36 ? 4.008 -10.656 9.469 1 98.06 36 ALA B N 1
ATOM 3085 C CA . ALA B 1 36 ? 3.553 -9.531 10.281 1 98.06 36 ALA B CA 1
ATOM 3086 C C . ALA B 1 36 ? 4.68 -8.992 11.156 1 98.06 36 ALA B C 1
ATOM 3088 O O . ALA B 1 36 ? 4.496 -8.016 11.883 1 98.06 36 ALA B O 1
ATOM 3089 N N . ARG B 1 37 ? 5.859 -9.508 11.047 1 97.44 37 ARG B N 1
ATOM 3090 C CA . ARG B 1 37 ? 6.969 -9.18 11.938 1 97.44 37 ARG B CA 1
ATOM 3091 C C . ARG B 1 37 ? 7.312 -7.695 11.867 1 97.44 37 ARG B C 1
ATOM 3093 O O . ARG B 1 37 ? 7.484 -7.043 12.898 1 97.44 37 ARG B O 1
ATOM 3100 N N . PRO B 1 38 ? 7.387 -7.125 10.648 1 98 38 PRO B N 1
ATOM 3101 C CA . PRO B 1 38 ? 7.703 -5.691 10.602 1 98 38 PRO B CA 1
ATOM 3102 C C . PRO B 1 38 ? 6.668 -4.844 11.344 1 98 38 PRO B C 1
ATOM 3104 O O . PRO B 1 38 ? 7.023 -3.834 11.961 1 98 38 PRO B O 1
ATOM 3107 N N . TYR B 1 39 ? 5.434 -5.195 11.281 1 98.12 39 TYR B N 1
ATOM 3108 C CA . TYR B 1 39 ? 4.379 -4.469 11.977 1 98.12 39 TYR B CA 1
ATOM 3109 C C . TYR B 1 39 ? 4.496 -4.645 13.484 1 98.12 39 TYR B C 1
ATOM 3111 O O . TYR B 1 39 ? 4.352 -3.68 14.242 1 98.12 39 TYR B O 1
ATOM 3119 N N . LYS B 1 40 ? 4.711 -5.859 13.898 1 96.75 40 LYS B N 1
ATOM 3120 C CA . LYS B 1 40 ? 4.875 -6.137 15.328 1 96.75 40 LYS B CA 1
ATOM 3121 C C . LYS B 1 40 ? 6.051 -5.355 15.906 1 96.75 40 LYS B C 1
ATOM 3123 O O . LYS B 1 40 ? 5.996 -4.902 17.047 1 96.75 40 LYS B O 1
ATOM 3128 N N . HIS B 1 41 ? 7.062 -5.168 15.141 1 95.62 41 HIS B N 1
ATOM 3129 C CA . HIS B 1 41 ? 8.258 -4.434 15.555 1 95.62 41 HIS B CA 1
ATOM 3130 C C . HIS B 1 41 ? 7.918 -2.996 15.93 1 95.62 41 HIS B C 1
ATOM 3132 O O . HIS B 1 41 ? 8.359 -2.5 16.969 1 95.62 41 HIS B O 1
ATOM 3138 N N . ILE B 1 42 ? 7.121 -2.316 15.133 1 92.62 42 ILE B N 1
ATOM 3139 C CA . ILE B 1 42 ? 6.812 -0.911 15.367 1 92.62 42 ILE B CA 1
ATOM 3140 C C . ILE B 1 42 ? 5.812 -0.788 16.516 1 92.62 42 ILE B C 1
ATOM 3142 O O . ILE B 1 42 ? 5.82 0.2 17.25 1 92.62 42 ILE B O 1
ATOM 3146 N N . THR B 1 43 ? 4.965 -1.76 16.734 1 91.31 43 THR B N 1
ATOM 3147 C CA . THR B 1 43 ? 3.912 -1.686 17.734 1 91.31 43 THR B CA 1
ATOM 3148 C C . THR B 1 43 ? 4.461 -2.025 19.125 1 91.31 43 THR B C 1
ATOM 3150 O O . THR B 1 43 ? 3.844 -1.696 20.141 1 91.31 43 THR B O 1
ATOM 3153 N N . LEU B 1 44 ? 5.527 -2.68 19.125 1 84 44 LEU B N 1
ATOM 3154 C CA . LEU B 1 44 ? 6.16 -3.039 20.391 1 84 44 LEU B CA 1
ATOM 3155 C C . LEU B 1 44 ? 6.629 -1.796 21.141 1 84 44 LEU B C 1
ATOM 3157 O O . LEU B 1 44 ? 6.633 -1.771 22.375 1 84 44 LEU B O 1
ATOM 3161 N N . HIS B 1 45 ? 6.961 -0.771 20.516 1 73.38 45 HIS B N 1
ATOM 3162 C CA . HIS B 1 45 ? 7.57 0.406 21.125 1 73.38 45 HIS B CA 1
ATOM 3163 C C . HIS B 1 45 ? 6.57 1.554 21.219 1 73.38 45 HIS B C 1
ATOM 3165 O O . HIS B 1 45 ? 6.949 2.691 21.5 1 73.38 45 HIS B O 1
ATOM 3171 N N . GLN B 1 46 ? 5.438 1.175 20.922 1 68.31 46 GLN B N 1
ATOM 3172 C CA . GLN B 1 46 ? 4.434 2.232 20.922 1 68.31 46 GLN B CA 1
ATOM 3173 C C . GLN B 1 46 ? 3.848 2.439 22.312 1 68.31 46 GLN B C 1
ATOM 3175 O O . GLN B 1 46 ? 3.43 1.479 22.953 1 68.31 46 GLN B O 1
ATOM 3180 N N . GLY B 1 47 ? 4.176 3.432 23.109 1 55.59 47 GLY B N 1
ATOM 3181 C CA . GLY B 1 47 ? 3.531 3.76 24.375 1 55.59 47 GLY B CA 1
ATOM 3182 C C . GLY B 1 47 ? 2.078 4.168 24.219 1 55.59 47 GLY B C 1
ATOM 3183 O O . GLY B 1 47 ? 1.542 4.148 23.109 1 55.59 47 GLY B O 1
ATOM 3184 N N . LYS B 1 48 ? 1.375 4.203 25.609 1 57.88 48 LYS B N 1
ATOM 3185 C CA . LYS B 1 48 ? -0.016 4.648 25.656 1 57.88 48 LYS B CA 1
ATOM 3186 C C . LYS B 1 48 ? -0.219 5.898 24.797 1 57.88 48 LYS B C 1
ATOM 3188 O O . LYS B 1 48 ? 0.337 6.957 25.094 1 57.88 48 LYS B O 1
ATOM 3193 N N . ARG B 1 49 ? -0.899 5.656 23.453 1 70.56 49 ARG B N 1
ATOM 3194 C CA . ARG B 1 49 ? -0.838 6.453 22.234 1 70.56 49 ARG B CA 1
ATOM 3195 C C . ARG B 1 49 ? -1.891 7.559 22.25 1 70.56 49 ARG B C 1
ATOM 3197 O O . ARG B 1 49 ? -2.953 7.402 22.844 1 70.56 49 ARG B O 1
ATOM 3204 N N . PHE B 1 50 ? -1.571 8.773 22.125 1 78.25 50 PHE B N 1
ATOM 3205 C CA . PHE B 1 50 ? -2.352 10 21.984 1 78.25 50 PHE B CA 1
ATOM 3206 C C . PHE B 1 50 ? -3.613 9.742 21.156 1 78.25 50 PHE B C 1
ATOM 3208 O O . PHE B 1 50 ? -4.684 10.258 21.484 1 78.25 50 PHE B O 1
ATOM 3215 N N . ARG B 1 51 ? -3.684 8.812 20.312 1 86.19 51 ARG B N 1
ATOM 3216 C CA . ARG B 1 51 ? -4.82 8.555 19.438 1 86.19 51 ARG B CA 1
ATOM 3217 C C . ARG B 1 51 ? -5.941 7.844 20.188 1 86.19 51 ARG B C 1
ATOM 3219 O O . ARG B 1 51 ? -7.117 8.172 20.016 1 86.19 51 ARG B O 1
ATOM 3226 N N . SER B 1 52 ? -5.516 6.887 20.984 1 89.75 52 SER B N 1
ATOM 3227 C CA . SER B 1 52 ? -6.508 6.195 21.797 1 89.75 52 SER B CA 1
ATOM 3228 C C . SER B 1 52 ? -7.203 7.156 22.766 1 89.75 52 SER B C 1
ATOM 3230 O O . SER B 1 52 ? -8.422 7.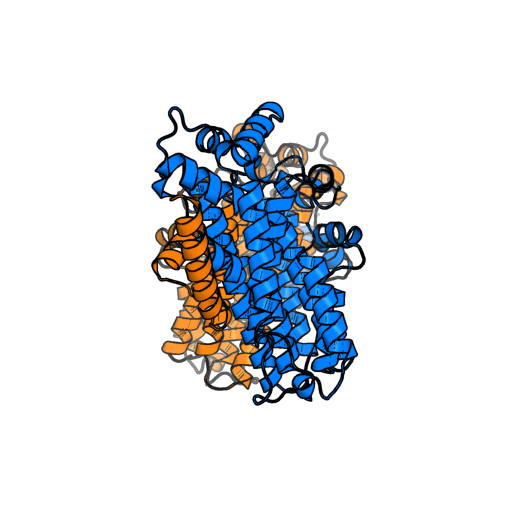082 22.953 1 89.75 52 SER B O 1
ATOM 3232 N N . LYS B 1 53 ? -6.434 8.039 23.344 1 89.69 53 LYS B N 1
ATOM 3233 C CA . LYS B 1 53 ? -7 9.031 24.266 1 89.69 53 LYS B CA 1
ATOM 3234 C C . LYS B 1 53 ? -7.957 9.961 23.531 1 89.69 53 LYS B C 1
ATOM 3236 O O . LYS B 1 53 ? -9.016 10.32 24.047 1 89.69 53 LYS B O 1
ATOM 3241 N N . LEU B 1 54 ? -7.559 10.336 22.391 1 91.62 54 LEU B N 1
ATOM 3242 C CA . LEU B 1 54 ? -8.406 11.195 21.578 1 91.62 54 LEU B CA 1
ATOM 3243 C C . LEU B 1 54 ? -9.734 10.516 21.281 1 91.62 54 LEU B C 1
ATOM 3245 O O . LEU B 1 54 ? -10.797 11.125 21.406 1 91.62 54 LEU B O 1
ATOM 3249 N N . ILE B 1 55 ? -9.688 9.242 20.875 1 95.06 55 ILE B N 1
ATOM 3250 C CA . ILE B 1 55 ? -10.883 8.484 20.531 1 95.06 55 ILE B CA 1
ATOM 3251 C C . ILE B 1 55 ? -11.773 8.336 21.766 1 95.06 55 ILE B C 1
ATOM 3253 O O . ILE B 1 55 ? -12.992 8.516 21.688 1 95.06 55 ILE B O 1
ATOM 3257 N N . GLN B 1 56 ? -11.148 8.062 22.859 1 94.06 56 GLN B N 1
ATOM 3258 C CA . GLN B 1 56 ? -11.898 7.926 24.109 1 94.06 56 GLN B CA 1
ATOM 3259 C C . GLN B 1 56 ? -12.57 9.242 24.5 1 94.06 56 GLN B C 1
ATOM 3261 O O . GLN B 1 56 ? -13.711 9.242 24.969 1 94.06 56 GLN B O 1
ATOM 3266 N N . THR B 1 57 ? -11.859 10.289 24.344 1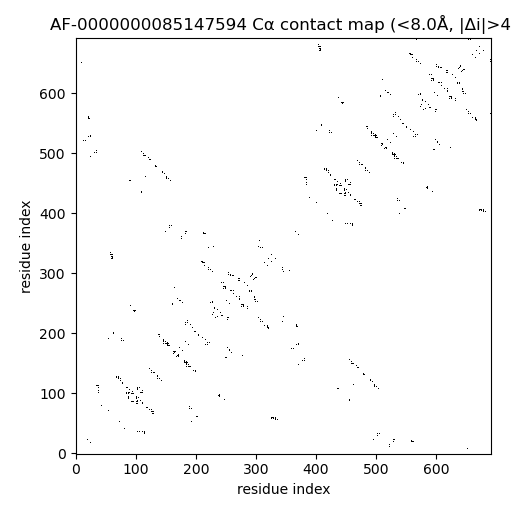 92.88 57 THR B N 1
ATOM 3267 C CA . THR B 1 57 ? -12.414 11.602 24.656 1 92.88 57 THR B CA 1
ATOM 3268 C C . THR B 1 57 ? -13.602 11.914 23.75 1 92.88 57 THR B C 1
ATOM 3270 O O . THR B 1 57 ? -14.664 12.32 24.234 1 92.88 57 THR B O 1
ATOM 3273 N N . PHE B 1 58 ? -13.484 11.703 22.438 1 93.06 58 PHE B N 1
ATOM 3274 C CA . PHE B 1 58 ? -14.578 11.938 21.5 1 93.06 58 PHE B CA 1
ATOM 3275 C C . PHE B 1 58 ? -15.75 11.008 21.797 1 93.06 58 PHE B C 1
ATOM 3277 O O . PHE B 1 58 ? -16.906 11.375 21.578 1 93.06 58 PHE B O 1
ATOM 3284 N N . ASN B 1 59 ? -15.414 9.836 22.375 1 94.19 59 ASN B N 1
ATOM 3285 C CA . ASN B 1 59 ? -16.469 8.859 22.641 1 94.19 59 ASN B CA 1
ATOM 3286 C C . ASN B 1 59 ? -17.359 9.297 23.797 1 94.19 59 ASN B C 1
ATOM 3288 O O . ASN B 1 59 ? -18.438 8.742 23.984 1 94.19 59 ASN B O 1
ATOM 3292 N N . LYS B 1 60 ? -16.906 10.203 24.562 1 91 60 LYS B N 1
ATOM 3293 C CA . LYS B 1 60 ? -17.781 10.789 25.562 1 91 60 LYS B CA 1
ATOM 3294 C C . LYS B 1 60 ? -18.938 11.531 24.906 1 91 60 LYS B C 1
ATOM 3296 O O . LYS B 1 60 ? -19.984 11.734 25.531 1 91 60 LYS B O 1
ATOM 3301 N N . ILE B 1 61 ? -18.75 11.93 23.719 1 89.5 61 ILE B N 1
ATOM 3302 C CA . ILE B 1 61 ? -19.766 12.625 22.953 1 89.5 61 ILE B CA 1
ATOM 3303 C C . ILE B 1 61 ? -20.594 11.609 22.156 1 89.5 61 ILE B C 1
ATOM 3305 O O . ILE B 1 61 ? -21.828 11.648 22.156 1 89.5 61 ILE B O 1
ATOM 3309 N N . TYR B 1 62 ? -19.922 10.664 21.547 1 92.44 62 TYR B N 1
ATOM 3310 C CA . TYR B 1 62 ? -20.562 9.797 20.562 1 92.44 62 TYR B CA 1
ATOM 3311 C C . TYR B 1 62 ? -21.141 8.555 21.234 1 92.44 62 TYR B C 1
ATOM 3313 O O . TYR B 1 62 ? -22.031 7.898 20.688 1 92.44 62 TYR B O 1
ATOM 3321 N N . GLU B 1 63 ? -20.609 8.164 22.359 1 93 63 GLU B N 1
ATOM 3322 C CA . GLU B 1 63 ? -21.125 7.086 23.188 1 93 63 GLU B CA 1
ATOM 3323 C C . GLU B 1 63 ? -21.266 5.793 22.391 1 93 63 GLU B C 1
ATOM 3325 O O . GLU B 1 63 ? -22.328 5.156 22.406 1 93 63 GLU B O 1
ATOM 3330 N N . ILE B 1 64 ? -20.25 5.465 21.703 1 95.56 64 ILE B N 1
ATOM 3331 C CA . ILE B 1 64 ? -20.188 4.234 20.922 1 95.56 64 ILE B CA 1
ATOM 3332 C C . ILE B 1 64 ? -20.016 3.039 21.844 1 95.56 64 ILE B C 1
ATOM 3334 O O . ILE B 1 64 ? -19.203 3.086 22.781 1 95.56 64 ILE B O 1
ATOM 3338 N N . PRO B 1 65 ? -20.781 1.908 21.641 1 96.56 65 PRO B N 1
ATOM 3339 C CA . PRO B 1 65 ? -20.594 0.703 22.453 1 96.56 65 PRO B CA 1
ATOM 3340 C C . PRO B 1 65 ? -19.156 0.186 22.438 1 96.56 65 PRO B C 1
ATOM 3342 O O . PRO B 1 65 ? -18.484 0.287 21.422 1 96.56 65 PRO B O 1
ATOM 3345 N N . ASN B 1 66 ? -18.766 -0.394 23.531 1 97.12 66 ASN B N 1
ATOM 3346 C CA . ASN B 1 66 ? -17.375 -0.755 23.781 1 97.12 66 ASN B CA 1
ATOM 3347 C C . ASN B 1 66 ? -16.828 -1.678 22.703 1 97.12 66 ASN B C 1
ATOM 3349 O O . ASN B 1 66 ? -15.703 -1.505 22.25 1 97.12 66 ASN B O 1
ATOM 3353 N N . GLU B 1 67 ? -17.578 -2.652 22.281 1 96.81 67 GLU B N 1
ATOM 3354 C CA . GLU B 1 67 ? -17.109 -3.605 21.281 1 96.81 67 GLU B CA 1
ATOM 3355 C C . GLU B 1 67 ? -16.75 -2.902 19.984 1 96.81 67 GLU B C 1
ATOM 3357 O O . GLU B 1 67 ? -15.656 -3.123 19.438 1 96.81 67 GLU B O 1
ATOM 3362 N N . GLN B 1 68 ? -17.641 -2.041 19.516 1 97.19 68 GLN B N 1
ATOM 3363 C CA . GLN B 1 68 ? -17.391 -1.294 18.297 1 97.19 68 GLN B CA 1
ATOM 3364 C C . GLN B 1 68 ? -16.234 -0.32 18.469 1 97.19 68 GLN B C 1
ATOM 3366 O O . GLN B 1 68 ? -15.43 -0.118 17.562 1 97.19 68 GLN B O 1
ATOM 3371 N N . LEU B 1 69 ? -16.172 0.27 19.656 1 97.62 69 LEU B N 1
ATOM 3372 C CA . LEU B 1 69 ? -15.094 1.222 19.938 1 97.62 69 LEU B CA 1
ATOM 3373 C C . LEU B 1 69 ? -13.734 0.541 19.875 1 97.62 69 LEU B C 1
ATOM 3375 O O . LEU B 1 69 ? -12.773 1.112 19.359 1 97.62 69 LEU B O 1
ATOM 3379 N N . GLN B 1 70 ? -13.633 -0.646 20.375 1 97.56 70 GLN B N 1
ATOM 3380 C CA . GLN B 1 70 ? -12.375 -1.394 20.359 1 97.56 70 GLN B CA 1
ATOM 3381 C C . GLN B 1 70 ? -11.953 -1.726 18.922 1 97.56 70 GLN B C 1
ATOM 3383 O O . GLN B 1 70 ? -10.773 -1.631 18.594 1 97.56 70 GLN B O 1
ATOM 3388 N N . ILE B 1 71 ? -12.875 -2.104 18.109 1 98.19 71 ILE B N 1
ATOM 3389 C CA . ILE B 1 71 ? -12.594 -2.402 16.703 1 98.19 71 ILE B CA 1
ATOM 3390 C C . ILE B 1 71 ? -12.094 -1.145 16 1 98.19 71 ILE B C 1
ATOM 3392 O O . ILE B 1 71 ? -11.102 -1.189 15.266 1 98.19 71 ILE B O 1
ATOM 3396 N N . LEU B 1 72 ? -12.781 -0.044 16.281 1 98.06 72 LEU B N 1
ATOM 3397 C CA . LEU B 1 72 ? -12.375 1.228 15.695 1 98.06 72 LEU B CA 1
ATOM 3398 C C . LEU B 1 72 ? -10.953 1.587 16.094 1 98.06 72 LEU B C 1
ATOM 3400 O O . LEU B 1 72 ? -10.141 1.969 15.25 1 98.06 72 LEU B O 1
ATOM 3404 N N . MET B 1 73 ? -10.648 1.485 17.328 1 96.94 73 MET B N 1
ATOM 3405 C CA . MET B 1 73 ? -9.312 1.802 17.812 1 96.94 73 MET B CA 1
ATOM 3406 C C . MET B 1 73 ? -8.266 0.914 17.156 1 96.94 73 MET B C 1
ATOM 3408 O O . MET B 1 73 ? -7.18 1.382 16.797 1 96.94 73 MET B O 1
ATOM 3412 N N . GLU B 1 74 ? -8.617 -0.335 16.969 1 97.31 74 GLU B N 1
ATOM 3413 C CA . GLU B 1 74 ? -7.699 -1.254 16.297 1 97.31 74 GLU B CA 1
ATOM 3414 C C . GLU B 1 74 ? -7.477 -0.848 14.844 1 97.31 74 GLU B C 1
ATOM 3416 O O . GLU B 1 74 ? -6.348 -0.875 14.352 1 97.31 74 GLU B O 1
ATOM 3421 N N . ILE B 1 75 ? -8.531 -0.482 14.156 1 98.12 75 ILE B N 1
ATOM 3422 C CA . ILE B 1 75 ? -8.438 -0.042 12.773 1 98.12 75 ILE B CA 1
ATOM 3423 C C . ILE B 1 75 ? -7.512 1.165 12.672 1 98.12 75 ILE B C 1
ATOM 3425 O O . ILE B 1 75 ? -6.574 1.173 11.875 1 98.12 75 ILE B O 1
ATOM 3429 N N . ILE B 1 76 ? -7.715 2.143 13.523 1 97.06 76 ILE B N 1
ATOM 3430 C CA . ILE B 1 76 ? -6.969 3.396 13.469 1 97.06 76 ILE B CA 1
ATOM 3431 C C . ILE B 1 76 ? -5.504 3.139 13.812 1 97.06 76 ILE B C 1
ATOM 3433 O O . ILE B 1 76 ? -4.602 3.656 13.156 1 97.06 76 ILE B O 1
ATOM 3437 N N . GLU B 1 77 ? -5.301 2.377 14.805 1 95.88 77 GLU B N 1
ATOM 3438 C CA . GLU B 1 77 ? -3.932 2.057 15.203 1 95.88 77 GLU B CA 1
ATOM 3439 C C . GLU B 1 77 ? -3.193 1.315 14.094 1 95.88 77 GLU B C 1
ATOM 3441 O O . GLU B 1 77 ? -2.031 1.612 13.805 1 95.88 77 GLU B O 1
ATOM 3446 N N . THR B 1 78 ? -3.836 0.334 13.508 1 97.38 78 THR B N 1
ATOM 3447 C CA . THR B 1 78 ? -3.223 -0.445 12.438 1 97.38 78 THR B CA 1
ATOM 3448 C C . THR B 1 78 ? -2.881 0.446 11.25 1 97.38 78 THR B C 1
ATOM 3450 O O . THR B 1 78 ? -1.781 0.362 10.703 1 97.38 78 THR B O 1
ATOM 3453 N N . LEU B 1 79 ? -3.768 1.303 10.898 1 97.69 79 LEU B N 1
ATOM 3454 C CA . LEU B 1 79 ? -3.537 2.211 9.781 1 97.69 79 LEU B CA 1
ATOM 3455 C C . LEU B 1 79 ? -2.4 3.176 10.094 1 97.69 79 LEU B C 1
ATOM 3457 O O . LEU B 1 79 ? -1.541 3.424 9.242 1 97.69 79 LEU B O 1
ATOM 3461 N N . HIS B 1 80 ? -2.436 3.693 11.266 1 95.75 80 HIS B N 1
ATOM 3462 C CA . HIS B 1 80 ? -1.397 4.633 11.672 1 95.75 80 HIS B CA 1
ATOM 3463 C C . HIS B 1 80 ? -0.016 3.988 11.609 1 95.75 80 HIS B C 1
ATOM 3465 O O . HIS B 1 80 ? 0.896 4.531 10.977 1 95.75 80 HIS B O 1
ATOM 3471 N N . ASN B 1 81 ? 0.121 2.859 12.227 1 96.19 81 ASN B N 1
ATOM 3472 C CA . ASN B 1 81 ? 1.416 2.188 12.281 1 96.19 81 ASN B CA 1
ATOM 3473 C C . ASN B 1 81 ? 1.862 1.719 10.898 1 96.19 81 ASN B C 1
ATOM 3475 O O . ASN B 1 81 ? 3.049 1.786 10.57 1 96.19 81 ASN B O 1
ATOM 3479 N N . SER B 1 82 ? 0.97 1.238 10.109 1 97.75 82 SER B N 1
ATOM 3480 C CA . SER B 1 82 ? 1.302 0.841 8.75 1 97.75 82 SER B CA 1
ATOM 3481 C C . SER B 1 82 ? 1.799 2.029 7.93 1 97.75 82 SER B C 1
ATOM 3483 O O . SER B 1 82 ? 2.771 1.912 7.184 1 97.75 82 SER B O 1
ATOM 3485 N N . SER B 1 83 ? 1.11 3.129 8.109 1 97.25 83 SER B N 1
ATOM 3486 C CA . SER B 1 83 ? 1.513 4.328 7.379 1 97.25 83 SER B CA 1
ATOM 3487 C C . SER B 1 83 ? 2.896 4.801 7.812 1 97.25 83 SER B C 1
ATOM 3489 O O . SER B 1 83 ? 3.654 5.34 7.008 1 97.25 83 SER B O 1
ATOM 3491 N N . LEU B 1 84 ? 3.26 4.605 9.086 1 95.31 84 LEU B N 1
ATOM 3492 C CA . LEU B 1 84 ? 4.59 4.965 9.57 1 95.31 84 LEU B CA 1
ATOM 3493 C C . LEU B 1 84 ? 5.66 4.109 8.906 1 95.31 84 LEU B C 1
ATOM 3495 O O . LEU B 1 84 ? 6.727 4.617 8.539 1 95.31 84 LEU B O 1
ATOM 3499 N N . ILE B 1 85 ? 5.383 2.83 8.758 1 97.94 85 ILE B N 1
ATOM 3500 C CA . ILE B 1 85 ? 6.332 1.936 8.109 1 97.94 85 ILE B CA 1
ATOM 3501 C C . ILE B 1 85 ? 6.574 2.395 6.676 1 97.94 85 ILE B C 1
ATOM 3503 O O . ILE B 1 85 ? 7.723 2.49 6.23 1 97.94 85 ILE B O 1
ATOM 3507 N N . ILE B 1 86 ? 5.516 2.705 5.973 1 98.5 86 ILE B N 1
ATOM 3508 C CA . ILE B 1 86 ? 5.609 3.152 4.59 1 98.5 86 ILE B CA 1
ATOM 3509 C C . ILE B 1 86 ? 6.371 4.473 4.523 1 98.5 86 ILE B C 1
ATOM 3511 O O . ILE B 1 86 ? 7.262 4.645 3.688 1 98.5 86 ILE B O 1
ATOM 3515 N N . ASP B 1 87 ? 6.02 5.336 5.426 1 96.44 87 ASP B N 1
ATOM 3516 C CA . ASP B 1 87 ? 6.672 6.641 5.473 1 96.44 87 ASP B CA 1
ATOM 3517 C C . ASP B 1 87 ? 8.172 6.496 5.723 1 96.44 87 ASP B C 1
ATOM 3519 O O . ASP B 1 87 ? 8.977 7.191 5.102 1 96.44 87 ASP B O 1
ATOM 3523 N N . ASP B 1 88 ? 8.547 5.668 6.652 1 96.12 88 ASP B N 1
ATOM 3524 C CA . ASP B 1 88 ? 9.953 5.43 6.949 1 96.12 88 ASP B CA 1
ATOM 3525 C C . ASP B 1 88 ? 10.695 4.926 5.711 1 96.12 88 ASP B C 1
ATOM 3527 O O . ASP B 1 88 ? 11.852 5.293 5.48 1 96.12 88 ASP B O 1
ATOM 3531 N N . ILE B 1 89 ? 10.062 4.098 4.957 1 97.75 89 ILE B N 1
ATOM 3532 C CA . ILE B 1 89 ? 10.648 3.59 3.719 1 97.75 89 ILE B CA 1
ATOM 3533 C C . ILE B 1 89 ? 10.805 4.73 2.715 1 97.75 89 ILE B C 1
ATOM 3535 O O . ILE B 1 89 ? 11.867 4.902 2.121 1 97.75 89 ILE B O 1
ATOM 3539 N N . GLU B 1 90 ? 9.758 5.512 2.564 1 97.75 90 GLU B N 1
ATOM 3540 C CA . GLU B 1 90 ? 9.758 6.605 1.6 1 97.75 90 GLU B CA 1
ATOM 3541 C C . GLU B 1 90 ? 10.805 7.66 1.957 1 97.75 90 GLU B C 1
ATOM 3543 O O . GLU B 1 90 ? 11.383 8.289 1.071 1 97.75 90 GLU B O 1
ATOM 3548 N N . ASP B 1 91 ? 11.055 7.793 3.232 1 94.62 91 ASP B N 1
ATOM 3549 C CA . ASP B 1 91 ? 11.977 8.812 3.721 1 94.62 91 ASP B CA 1
ATOM 3550 C C . ASP B 1 91 ? 13.375 8.234 3.924 1 94.62 91 ASP B C 1
ATOM 3552 O O . ASP B 1 91 ? 14.32 8.977 4.188 1 94.62 91 ASP B O 1
ATOM 3556 N N . ASN B 1 92 ? 13.5 6.98 3.771 1 93.94 92 ASN B N 1
ATOM 3557 C CA . ASN B 1 92 ? 14.742 6.273 4.086 1 93.94 92 ASN B CA 1
ATOM 3558 C C . ASN B 1 92 ? 15.211 6.574 5.508 1 93.94 92 ASN B C 1
ATOM 3560 O O . ASN B 1 92 ? 16.375 6.883 5.727 1 93.94 92 ASN B O 1
ATOM 3564 N N . SER B 1 93 ? 14.289 6.531 6.398 1 91.5 93 SER B N 1
ATOM 3565 C CA . SER B 1 93 ? 14.586 6.805 7.801 1 91.5 93 SER B CA 1
ATOM 3566 C C . SER B 1 93 ? 15.125 5.562 8.508 1 91.5 93 SER B C 1
ATOM 3568 O O . SER B 1 93 ? 14.453 4.535 8.562 1 91.5 93 SER B O 1
ATOM 3570 N N . ASP B 1 94 ? 16.219 5.68 9.172 1 91.69 94 ASP B N 1
ATOM 3571 C CA . ASP B 1 94 ? 16.859 4.535 9.812 1 91.69 94 ASP B CA 1
ATOM 3572 C C . ASP B 1 94 ? 16.281 4.293 11.211 1 91.69 94 ASP B C 1
ATOM 3574 O O . ASP B 1 94 ? 16.344 3.172 11.719 1 91.69 94 ASP B O 1
ATOM 3578 N N . LEU B 1 95 ? 15.609 5.363 11.773 1 89.31 95 LEU B N 1
ATOM 3579 C CA . LEU B 1 95 ? 15.156 5.262 13.148 1 89.31 95 LEU B CA 1
ATOM 3580 C C . LEU B 1 95 ? 13.68 5.641 13.266 1 89.31 95 LEU B C 1
ATOM 3582 O O . LEU B 1 95 ? 13.203 6.516 12.539 1 89.31 95 LEU B O 1
ATOM 3586 N N . ARG B 1 96 ? 13.008 4.977 14.188 1 85.81 96 ARG B N 1
ATOM 3587 C CA . ARG B 1 96 ? 11.633 5.258 14.594 1 85.81 96 ARG B CA 1
ATOM 3588 C C . ARG B 1 96 ? 11.461 5.078 16.094 1 85.81 96 ARG B C 1
ATOM 3590 O O . ARG B 1 96 ? 11.617 3.971 16.609 1 85.81 96 ARG B O 1
ATOM 3597 N N . ARG B 1 97 ? 11.148 6.207 16.75 1 83.12 97 ARG B N 1
ATOM 3598 C CA . ARG B 1 97 ? 10.93 6.191 18.203 1 83.12 97 ARG B CA 1
ATOM 3599 C C . ARG B 1 97 ? 12.141 5.625 18.938 1 83.12 97 ARG B C 1
ATOM 3601 O O . ARG B 1 97 ? 12 4.766 19.797 1 83.12 97 ARG B O 1
ATOM 3608 N N . GLY B 1 98 ? 13.266 6.027 18.453 1 84.31 98 GLY B N 1
ATOM 3609 C CA . GLY B 1 98 ? 14.508 5.645 19.125 1 84.31 98 GLY B CA 1
ATOM 3610 C C . GLY B 1 98 ? 14.977 4.25 18.75 1 84.31 98 GLY B C 1
ATOM 3611 O O . GLY B 1 98 ? 16.031 3.809 19.188 1 84.31 98 GLY B O 1
ATOM 3612 N N . ASN B 1 99 ? 14.227 3.551 17.938 1 90.62 99 ASN B N 1
ATOM 3613 C CA . ASN B 1 99 ? 14.57 2.201 17.5 1 90.62 99 ASN B CA 1
ATOM 3614 C C . ASN B 1 99 ? 14.773 2.129 16 1 90.62 99 ASN B C 1
ATOM 3616 O O . ASN B 1 99 ? 14.289 2.996 15.266 1 90.62 99 ASN B O 1
ATOM 3620 N N . PRO B 1 100 ? 15.57 1.12 15.602 1 93.81 100 PRO B N 1
ATOM 3621 C CA . PRO B 1 100 ? 15.68 0.964 14.148 1 93.81 100 PRO B CA 1
ATOM 3622 C C . PRO B 1 100 ? 14.32 0.8 13.469 1 93.81 100 PRO B C 1
ATOM 3624 O O . PRO B 1 100 ? 13.453 0.098 13.992 1 93.81 100 PRO B O 1
ATOM 3627 N N . SER B 1 101 ? 14.148 1.511 12.375 1 94.81 101 SER B N 1
ATOM 3628 C CA . SER B 1 101 ? 12.898 1.387 11.617 1 94.81 101 SER B CA 1
ATOM 3629 C C . SER B 1 101 ? 12.703 -0.037 11.109 1 94.81 101 SER B C 1
ATOM 3631 O O . SER B 1 101 ? 13.672 -0.782 10.938 1 94.81 101 SER B O 1
ATOM 3633 N N . SER B 1 102 ? 11.547 -0.438 10.781 1 96.75 102 SER B N 1
ATOM 3634 C CA . SER B 1 102 ? 11.203 -1.799 10.383 1 96.75 102 SER B CA 1
ATOM 3635 C C . SER B 1 102 ? 11.984 -2.227 9.141 1 96.75 102 SER B C 1
ATOM 3637 O O . SER B 1 102 ? 12.461 -3.359 9.07 1 96.75 102 SER B O 1
ATOM 3639 N N . HIS B 1 103 ? 12.086 -1.319 8.156 1 97.62 103 HIS B N 1
ATOM 3640 C CA . HIS B 1 103 ? 12.742 -1.711 6.918 1 97.62 103 HIS B CA 1
ATOM 3641 C C . HIS B 1 103 ? 14.234 -1.917 7.125 1 97.62 103 HIS B C 1
ATOM 3643 O O . HIS B 1 103 ? 14.891 -2.594 6.328 1 97.62 103 HIS B O 1
ATOM 3649 N N . VAL B 1 104 ? 14.812 -1.267 8.156 1 96.81 104 VAL B N 1
ATOM 3650 C CA . VAL B 1 104 ? 16.203 -1.48 8.523 1 96.81 104 VAL B CA 1
ATOM 3651 C C . VAL B 1 104 ? 16.375 -2.877 9.117 1 96.81 104 VAL B C 1
ATOM 3653 O O . VAL B 1 104 ? 17.359 -3.561 8.836 1 96.81 104 VAL B O 1
ATOM 3656 N N . VAL B 1 105 ? 15.445 -3.34 9.875 1 96.44 105 VAL B N 1
ATOM 3657 C CA . VAL B 1 105 ? 15.539 -4.605 10.602 1 96.44 105 VAL B CA 1
ATOM 3658 C C . VAL B 1 105 ? 15.117 -5.754 9.688 1 96.44 105 VAL B C 1
ATOM 3660 O O . VAL B 1 105 ? 15.773 -6.797 9.648 1 96.44 105 VAL B O 1
ATOM 3663 N N . PHE B 1 106 ? 14.086 -5.609 8.891 1 97.25 106 PHE B N 1
ATOM 3664 C CA . PHE B 1 106 ? 13.477 -6.734 8.195 1 97.25 106 PHE B CA 1
ATOM 3665 C C . PHE B 1 106 ? 13.625 -6.59 6.688 1 97.25 106 PHE B C 1
ATOM 3667 O O . PHE B 1 106 ? 13.156 -7.434 5.926 1 97.25 106 PHE B O 1
ATOM 3674 N N . GLY B 1 107 ? 14.281 -5.516 6.273 1 97 107 GLY B N 1
ATOM 3675 C CA . GLY B 1 107 ? 14.406 -5.234 4.852 1 97 107 GLY B CA 1
ATOM 3676 C C . GLY B 1 107 ? 13.211 -4.484 4.289 1 97 107 GLY B C 1
ATOM 3677 O O . GLY B 1 107 ? 12.094 -4.609 4.801 1 97 107 GLY B O 1
ATOM 3678 N N . MET B 1 108 ? 13.492 -3.729 3.234 1 97.62 108 MET B N 1
ATOM 3679 C CA . MET B 1 108 ? 12.469 -2.885 2.619 1 97.62 108 MET B CA 1
ATOM 3680 C C . MET B 1 108 ? 11.359 -3.732 2.016 1 97.62 108 MET B C 1
ATOM 3682 O O . MET B 1 108 ? 10.172 -3.469 2.246 1 97.62 108 MET B O 1
ATOM 3686 N N . PRO B 1 109 ? 11.641 -4.871 1.323 1 98.19 109 PRO B N 1
ATOM 3687 C CA . PRO B 1 109 ? 10.57 -5.621 0.666 1 98.19 109 PRO B CA 1
ATOM 3688 C C . PRO B 1 109 ? 9.539 -6.164 1.653 1 98.19 109 PRO B C 1
ATOM 3690 O O . PRO B 1 109 ? 8.336 -5.961 1.473 1 98.19 109 PRO B O 1
ATOM 3693 N N . MET B 1 110 ? 10.016 -6.816 2.695 1 98.56 110 MET B N 1
ATOM 3694 C CA . MET B 1 110 ? 9.102 -7.406 3.67 1 98.56 110 MET B CA 1
ATOM 3695 C C . MET B 1 110 ? 8.32 -6.32 4.406 1 98.56 110 MET B C 1
ATOM 3697 O O . MET B 1 110 ? 7.113 -6.457 4.621 1 98.56 110 MET B O 1
ATOM 3701 N N . SER B 1 111 ? 9.016 -5.246 4.824 1 98.75 111 SER B N 1
ATOM 3702 C CA . SER B 1 111 ? 8.359 -4.152 5.531 1 98.75 111 SER B CA 1
ATOM 3703 C C . SER B 1 111 ? 7.27 -3.516 4.672 1 98.75 111 SER B C 1
ATOM 3705 O O . SER B 1 111 ? 6.168 -3.242 5.16 1 98.75 111 SER B O 1
ATOM 3707 N N . LEU B 1 112 ? 7.578 -3.271 3.41 1 98.81 112 LEU B N 1
ATOM 3708 C CA . LEU B 1 112 ? 6.617 -2.711 2.463 1 98.81 112 LEU B CA 1
ATOM 3709 C C . LEU B 1 112 ? 5.406 -3.625 2.314 1 98.81 112 LEU B C 1
ATOM 3711 O O . LEU B 1 112 ? 4.266 -3.17 2.418 1 98.81 112 LEU B O 1
ATOM 3715 N N . ASN B 1 113 ? 5.617 -4.855 2.096 1 98.81 113 ASN B N 1
ATOM 3716 C CA . ASN B 1 113 ? 4.531 -5.812 1.93 1 98.81 113 ASN B CA 1
ATOM 3717 C C . ASN B 1 113 ? 3.652 -5.891 3.176 1 98.81 113 ASN B C 1
ATOM 3719 O O . ASN B 1 113 ? 2.424 -5.887 3.076 1 98.81 113 ASN B O 1
ATOM 3723 N N . THR B 1 114 ? 4.32 -5.98 4.305 1 98.88 114 THR B N 1
ATOM 3724 C CA . THR B 1 114 ? 3.602 -6.07 5.574 1 98.88 114 THR B CA 1
ATOM 3725 C C . THR B 1 114 ? 2.699 -4.852 5.77 1 98.88 114 THR B C 1
ATOM 3727 O O . THR B 1 114 ? 1.523 -4.996 6.109 1 98.88 114 THR B O 1
ATOM 3730 N N . ALA B 1 115 ? 3.262 -3.705 5.57 1 98.81 115 ALA B N 1
ATOM 3731 C CA . ALA B 1 115 ? 2.486 -2.484 5.766 1 98.81 115 ALA B CA 1
ATOM 3732 C C . ALA B 1 115 ? 1.279 -2.441 4.836 1 98.81 115 ALA B C 1
ATOM 3734 O O . ALA B 1 115 ? 0.171 -2.105 5.258 1 98.81 115 ALA B O 1
ATOM 3735 N N . ASN B 1 116 ? 1.465 -2.77 3.553 1 98.69 116 ASN B N 1
ATOM 3736 C CA . ASN B 1 116 ? 0.356 -2.818 2.605 1 98.69 116 ASN B CA 1
ATOM 3737 C C . ASN B 1 116 ? -0.685 -3.857 3.016 1 98.69 116 ASN B C 1
ATOM 3739 O O . ASN B 1 116 ? -1.888 -3.598 2.941 1 98.69 116 ASN B O 1
ATOM 3743 N N . TYR B 1 117 ? -0.177 -5.043 3.432 1 98.88 117 TYR B N 1
ATOM 3744 C CA . TYR B 1 117 ? -1.068 -6.098 3.902 1 98.88 117 TYR B CA 1
ATOM 3745 C C . TYR B 1 117 ? -1.938 -5.602 5.051 1 98.88 117 TYR B C 1
ATOM 3747 O O . TYR B 1 117 ? -3.141 -5.871 5.09 1 98.88 117 TYR B O 1
ATOM 3755 N N . MET B 1 118 ? -1.358 -4.883 5.934 1 98.81 118 MET B N 1
ATOM 3756 C CA . MET B 1 118 ? -2.051 -4.422 7.137 1 98.81 118 MET B CA 1
ATOM 3757 C C . MET B 1 118 ? -3.137 -3.412 6.785 1 98.81 118 MET B C 1
ATOM 3759 O O . MET B 1 118 ? -4.141 -3.307 7.492 1 98.81 118 MET B O 1
ATOM 3763 N N . TYR B 1 119 ? -3.02 -2.594 5.691 1 98.62 119 TYR B N 1
ATOM 3764 C CA . TYR B 1 119 ? -4.109 -1.735 5.242 1 98.62 119 TYR B CA 1
ATOM 3765 C C . TYR B 1 119 ? -5.383 -2.543 5.016 1 98.62 119 TYR B C 1
ATOM 3767 O O . TYR B 1 119 ? -6.449 -2.188 5.523 1 98.62 119 TYR B O 1
ATOM 3775 N N . PHE B 1 120 ? -5.219 -3.635 4.312 1 98.69 120 PHE B N 1
ATOM 3776 C CA . PHE B 1 120 ? -6.379 -4.434 3.934 1 98.69 120 PHE B CA 1
ATOM 3777 C C . PHE B 1 120 ? -6.863 -5.273 5.109 1 98.69 120 PHE B C 1
ATOM 3779 O O . PHE B 1 120 ? -8.062 -5.523 5.246 1 98.69 120 PHE B O 1
ATOM 3786 N N . LYS B 1 121 ? -5.914 -5.703 5.957 1 98.38 121 LYS B N 1
ATOM 3787 C CA . LYS B 1 121 ? -6.32 -6.387 7.18 1 98.38 121 LYS B CA 1
ATOM 3788 C C . LYS B 1 121 ? -7.18 -5.484 8.055 1 98.38 121 LYS B C 1
ATOM 3790 O O . LYS B 1 121 ? -8.156 -5.934 8.656 1 98.38 121 LYS B O 1
ATOM 3795 N N . SER B 1 122 ? -6.766 -4.227 8.148 1 98.38 122 SER B N 1
ATOM 3796 C CA . SER B 1 122 ? -7.555 -3.268 8.914 1 98.38 122 SER B CA 1
ATOM 3797 C C . SER B 1 122 ? -8.945 -3.084 8.312 1 98.38 122 SER B C 1
ATOM 3799 O O . SER B 1 122 ? -9.938 -2.998 9.039 1 98.38 122 SER B O 1
ATOM 3801 N N . MET B 1 123 ? -9.023 -2.988 7.031 1 98.5 123 MET B N 1
ATOM 3802 C CA . MET B 1 123 ? -10.312 -2.867 6.348 1 98.5 123 MET B CA 1
ATOM 3803 C C . MET B 1 123 ? -11.219 -4.047 6.68 1 98.5 123 MET B C 1
ATOM 3805 O O . MET B 1 123 ? -12.43 -3.881 6.848 1 98.5 123 MET B O 1
ATOM 3809 N N . ASN B 1 124 ? -10.641 -5.215 6.777 1 98.19 124 ASN B N 1
ATOM 3810 C CA . ASN B 1 124 ? -11.391 -6.438 7.051 1 98.19 124 ASN B CA 1
ATOM 3811 C C . ASN B 1 124 ? -12.141 -6.348 8.375 1 98.19 124 ASN B C 1
ATOM 3813 O O . ASN B 1 124 ? -13.18 -6.996 8.547 1 98.19 124 ASN B O 1
ATOM 3817 N N . LEU B 1 125 ? -11.711 -5.555 9.289 1 98.25 125 LEU B N 1
ATOM 3818 C CA . LEU B 1 125 ? -12.32 -5.418 10.602 1 98.25 125 LEU B CA 1
ATOM 3819 C C . LEU B 1 125 ? -13.633 -4.648 10.516 1 98.25 125 LEU B C 1
ATOM 3821 O O . LEU B 1 125 ? -14.469 -4.727 11.43 1 98.25 125 LEU B O 1
ATOM 3825 N N . ILE B 1 126 ? -13.812 -3.904 9.445 1 98.44 126 ILE B N 1
ATOM 3826 C CA . ILE B 1 126 ? -14.969 -3.025 9.32 1 98.44 126 ILE B CA 1
ATOM 3827 C C . ILE B 1 126 ? -16.25 -3.857 9.289 1 98.44 126 ILE B C 1
ATOM 3829 O O . ILE B 1 126 ? -17.281 -3.441 9.82 1 98.44 126 ILE B O 1
ATOM 3833 N N . TRP B 1 127 ? -16.219 -5.09 8.727 1 97.25 127 TRP B N 1
ATOM 3834 C CA . TRP B 1 127 ? -17.391 -5.949 8.625 1 97.25 127 TRP B CA 1
ATOM 3835 C C . TRP B 1 127 ? -17.875 -6.387 10.008 1 97.25 127 TRP B C 1
ATOM 3837 O O . TRP B 1 127 ? -19 -6.848 10.164 1 97.25 127 TRP B O 1
ATOM 3847 N N . LYS B 1 128 ? -17.031 -6.238 10.984 1 96.5 128 LYS B N 1
ATOM 3848 C CA . LYS B 1 128 ? -17.391 -6.629 12.344 1 96.5 128 LYS B CA 1
ATOM 3849 C C . LYS B 1 128 ? -18 -5.461 13.109 1 96.5 128 LYS B C 1
ATOM 3851 O O . LYS B 1 128 ? -18.484 -5.633 14.227 1 96.5 128 LYS B O 1
ATOM 3856 N N . MET B 1 129 ? -18.031 -4.305 12.547 1 95.5 129 MET B N 1
ATOM 3857 C CA . MET B 1 129 ? -18.375 -3.094 13.281 1 95.5 129 MET B CA 1
ATOM 3858 C C . MET B 1 129 ? -19.891 -2.932 13.391 1 95.5 129 MET B C 1
ATOM 3860 O O . MET B 1 129 ? -20.375 -2.18 14.234 1 95.5 129 MET B O 1
ATOM 3864 N N . SER B 1 130 ? -20.625 -3.557 12.453 1 91.81 130 SER B N 1
ATOM 3865 C CA . SER B 1 130 ? -22.062 -3.404 12.445 1 91.81 130 SER B CA 1
ATOM 3866 C C . SER B 1 130 ? -22.75 -4.617 11.82 1 91.81 130 SER B C 1
ATOM 3868 O O . SER B 1 130 ? -22.125 -5.352 11.047 1 91.81 130 SER B O 1
ATOM 3870 N N . ALA B 1 131 ? -23.953 -4.816 12.234 1 88.5 131 ALA B N 1
ATOM 3871 C CA . ALA B 1 131 ? -24.766 -5.848 11.602 1 88.5 131 ALA B CA 1
ATOM 3872 C C . ALA B 1 131 ? -25.562 -5.277 10.438 1 88.5 131 ALA B C 1
ATOM 3874 O O . ALA B 1 131 ? -26.094 -6.027 9.609 1 88.5 131 ALA B O 1
ATOM 3875 N N . ASP B 1 132 ? -25.672 -4 10.383 1 92.94 132 ASP B N 1
ATOM 3876 C CA . ASP B 1 132 ? -26.422 -3.311 9.344 1 92.94 132 ASP B CA 1
ATOM 3877 C C . ASP B 1 132 ? -25.562 -3.107 8.094 1 92.94 132 ASP B C 1
ATOM 3879 O O . ASP B 1 132 ? -24.562 -2.4 8.133 1 92.94 132 ASP B O 1
ATOM 3883 N N . GLN B 1 133 ? -26.016 -3.609 6.941 1 93.25 133 GLN B N 1
ATOM 3884 C CA . GLN B 1 133 ? -25.266 -3.574 5.691 1 93.25 133 GLN B CA 1
ATOM 3885 C C . GLN B 1 133 ? -25.062 -2.139 5.215 1 93.25 133 GLN B C 1
ATOM 3887 O O . GLN B 1 133 ? -24.016 -1.809 4.66 1 93.25 133 GLN B O 1
ATOM 3892 N N . THR B 1 134 ? -26.062 -1.371 5.43 1 93.56 134 THR B N 1
ATOM 3893 C CA . THR B 1 134 ? -25.969 0.02 5.004 1 93.56 134 THR B CA 1
ATOM 3894 C C . THR B 1 134 ? -24.875 0.75 5.785 1 93.56 134 THR B C 1
ATOM 3896 O O . THR B 1 134 ? -24.078 1.493 5.203 1 93.56 134 THR B O 1
ATOM 3899 N N . SER B 1 135 ? -24.812 0.502 7.055 1 94.94 135 SER B N 1
ATOM 3900 C CA . SER B 1 135 ? -23.781 1.104 7.895 1 94.94 135 SER B CA 1
ATOM 3901 C C . SER B 1 135 ? -22.391 0.631 7.484 1 94.94 135 SER B C 1
ATOM 3903 O O . SER B 1 135 ? -21.453 1.43 7.406 1 94.94 135 SER B O 1
ATOM 3905 N N . ILE B 1 136 ? -22.281 -0.656 7.176 1 97.5 136 ILE B N 1
ATOM 3906 C CA . ILE B 1 136 ? -21 -1.211 6.773 1 97.5 136 ILE B CA 1
ATOM 3907 C C . ILE B 1 136 ? -20.547 -0.574 5.461 1 97.5 136 ILE B C 1
ATOM 3909 O O . ILE B 1 136 ? -19.375 -0.205 5.309 1 97.5 136 ILE B O 1
ATOM 3913 N N . LEU B 1 137 ? -21.469 -0.443 4.547 1 97.56 137 LEU B N 1
ATOM 3914 C CA . LEU B 1 137 ? -21.156 0.15 3.254 1 97.56 137 LEU B CA 1
ATOM 3915 C C . LEU B 1 137 ? -20.641 1.578 3.422 1 97.56 137 LEU B C 1
ATOM 3917 O O . LEU B 1 137 ? -19.656 1.967 2.797 1 97.56 137 LEU B O 1
ATOM 3921 N N . GLU B 1 138 ? -21.281 2.33 4.254 1 97.19 138 GLU B N 1
ATOM 3922 C CA . GLU B 1 138 ? -20.875 3.713 4.492 1 97.19 138 GLU B CA 1
ATOM 3923 C C . GLU B 1 138 ? -19.516 3.777 5.18 1 97.19 138 GLU B C 1
ATOM 3925 O O . GLU B 1 138 ? -18.703 4.648 4.871 1 97.19 138 GLU B O 1
ATOM 3930 N N . LEU B 1 139 ? -19.297 2.863 6.125 1 98.38 139 LEU B N 1
ATOM 3931 C CA . LEU B 1 139 ? -18 2.797 6.801 1 98.38 139 LEU B CA 1
ATOM 3932 C C . LEU B 1 139 ? -16.891 2.473 5.816 1 98.38 139 LEU B C 1
ATOM 3934 O O . LEU B 1 139 ? -15.805 3.062 5.879 1 98.38 139 LEU B O 1
ATOM 3938 N N . LEU B 1 140 ? -17.188 1.582 4.898 1 98.62 140 LEU B N 1
ATOM 3939 C CA . LEU B 1 140 ? -16.203 1.224 3.881 1 98.62 140 LEU B CA 1
ATOM 3940 C C . LEU B 1 140 ? -15.938 2.396 2.945 1 98.62 140 LEU B C 1
ATOM 3942 O O . LEU B 1 140 ? -14.805 2.6 2.502 1 98.62 140 LEU B O 1
ATOM 3946 N N . GLN B 1 141 ? -16.922 3.115 2.66 1 98.12 141 GLN B N 1
ATOM 3947 C CA . GLN B 1 141 ? -16.75 4.301 1.824 1 98.12 141 GLN B CA 1
ATOM 3948 C C . GLN B 1 141 ? -15.867 5.336 2.506 1 98.12 141 GLN B C 1
ATOM 3950 O O . GLN B 1 141 ? -14.953 5.883 1.887 1 98.12 141 GLN B O 1
ATOM 3955 N N . ILE B 1 142 ? -16.141 5.598 3.777 1 98.19 142 ILE B N 1
ATOM 3956 C CA . ILE B 1 142 ? -15.328 6.523 4.566 1 98.19 142 ILE B CA 1
ATOM 3957 C C . ILE B 1 142 ? -13.875 6.051 4.59 1 98.19 142 ILE B C 1
ATOM 3959 O O . ILE B 1 142 ? -12.961 6.836 4.344 1 98.19 142 ILE B O 1
ATOM 3963 N N . PHE B 1 143 ? -13.703 4.75 4.844 1 98.75 143 PHE B N 1
ATOM 3964 C CA . PHE B 1 143 ? -12.383 4.141 4.902 1 98.75 143 PHE B CA 1
ATOM 3965 C C . PHE B 1 143 ? -11.617 4.383 3.607 1 98.75 143 PHE B C 1
ATOM 3967 O O . PHE B 1 143 ? -10.492 4.895 3.631 1 98.75 143 PHE B O 1
ATOM 3974 N N . ASN B 1 144 ? -12.195 4.078 2.527 1 98.69 144 ASN B N 1
ATOM 3975 C CA . ASN B 1 144 ? -11.539 4.172 1.229 1 98.69 144 ASN B CA 1
ATOM 3976 C C . ASN B 1 144 ? -11.234 5.621 0.858 1 98.69 144 ASN B C 1
ATOM 3978 O O . ASN B 1 144 ? -10.156 5.926 0.352 1 98.69 144 ASN B O 1
ATOM 3982 N N . GLU B 1 145 ? -12.172 6.5 1.085 1 98.06 145 GLU B N 1
ATOM 3983 C CA . GLU B 1 145 ? -12 7.914 0.767 1 98.06 145 GLU B CA 1
ATOM 3984 C C . GLU B 1 145 ? -10.812 8.508 1.521 1 98.06 145 GLU B C 1
ATOM 3986 O O . GLU B 1 145 ? -9.984 9.203 0.936 1 98.06 145 GLU B O 1
ATOM 3991 N N . GLU B 1 146 ? -10.758 8.211 2.744 1 98.31 146 GLU B N 1
ATOM 3992 C CA . GLU B 1 146 ? -9.703 8.82 3.555 1 98.31 146 GLU B CA 1
ATOM 3993 C C . GLU B 1 146 ? -8.352 8.188 3.275 1 98.31 146 GLU B C 1
ATOM 3995 O O . GLU B 1 146 ? -7.316 8.852 3.342 1 98.31 146 GLU B O 1
ATOM 4000 N N . LEU B 1 147 ? -8.312 6.883 2.934 1 98.62 147 LEU B N 1
ATOM 4001 C CA . LEU B 1 147 ? -7.047 6.285 2.533 1 98.62 147 LEU B CA 1
ATOM 4002 C C . LEU B 1 147 ? -6.559 6.883 1.216 1 98.62 147 LEU B C 1
ATOM 4004 O O . LEU B 1 147 ? -5.355 7.074 1.025 1 98.62 147 LEU B O 1
ATOM 4008 N N . MET B 1 148 ? -7.465 7.176 0.301 1 98.44 148 MET B N 1
ATOM 4009 C CA . MET B 1 148 ? -7.078 7.891 -0.91 1 98.44 148 MET B CA 1
ATOM 4010 C C . MET B 1 148 ? -6.512 9.266 -0.569 1 98.44 148 MET B C 1
ATOM 4012 O O . MET B 1 148 ? -5.465 9.656 -1.09 1 98.44 148 MET B O 1
ATOM 4016 N N . ASN B 1 149 ? -7.184 9.969 0.343 1 98.25 149 ASN B N 1
ATOM 4017 C CA . ASN B 1 149 ? -6.73 11.305 0.727 1 98.25 149 ASN B CA 1
ATOM 4018 C C . ASN B 1 149 ? -5.34 11.266 1.352 1 98.25 149 ASN B C 1
ATOM 4020 O O . ASN B 1 149 ? -4.492 12.102 1.043 1 98.25 149 ASN B O 1
ATOM 4024 N N . LEU B 1 150 ? -5.164 10.305 2.215 1 98.06 150 LEU B N 1
ATOM 4025 C CA . LEU B 1 150 ? -3.865 10.172 2.865 1 98.06 150 LEU B CA 1
ATOM 4026 C C . LEU B 1 150 ? -2.754 10.008 1.833 1 98.06 150 LEU B C 1
ATOM 4028 O O . LEU B 1 150 ? -1.712 10.664 1.929 1 98.06 150 LEU B O 1
ATOM 4032 N N . HIS B 1 151 ? -2.959 9.195 0.819 1 98.56 151 HIS B N 1
ATOM 4033 C CA . HIS B 1 151 ? -1.949 8.961 -0.205 1 98.56 151 HIS B CA 1
ATOM 4034 C C . HIS B 1 151 ? -1.803 10.164 -1.127 1 98.56 151 HIS B C 1
ATOM 4036 O O . HIS B 1 151 ? -0.708 10.445 -1.624 1 98.56 151 HIS B O 1
ATOM 4042 N N . ARG B 1 152 ? -2.902 10.891 -1.345 1 98.5 152 ARG B N 1
ATOM 4043 C CA . ARG B 1 152 ? -2.84 12.141 -2.102 1 98.5 152 ARG B CA 1
ATOM 4044 C C . ARG B 1 152 ? -1.917 13.148 -1.424 1 98.5 152 ARG B C 1
ATOM 4046 O O . ARG B 1 152 ? -0.99 13.664 -2.049 1 98.5 152 ARG B O 1
ATOM 4053 N N . GLY B 1 153 ? -2.168 13.383 -0.138 1 98.31 153 GLY B N 1
ATOM 4054 C CA . GLY B 1 153 ? -1.313 14.289 0.61 1 98.31 153 GLY B CA 1
ATOM 4055 C C . GLY B 1 153 ? 0.14 13.852 0.636 1 98.31 153 GLY B C 1
ATOM 4056 O O . GLY B 1 153 ? 1.041 14.672 0.424 1 98.31 153 GLY B O 1
ATOM 4057 N N . GLN B 1 154 ? 0.383 12.539 0.878 1 98.31 154 GLN B N 1
ATOM 4058 C CA . GLN B 1 154 ? 1.737 12 0.892 1 98.31 154 GLN B CA 1
ATOM 4059 C C . GLN B 1 154 ? 2.41 12.156 -0.469 1 98.31 154 GLN B C 1
ATOM 4061 O O . GLN B 1 154 ? 3.6 12.469 -0.545 1 98.31 154 GLN B O 1
ATOM 4066 N N . GLY B 1 155 ? 1.641 11.945 -1.53 1 98.5 155 GLY B N 1
ATOM 4067 C CA . GLY B 1 155 ? 2.164 12.117 -2.877 1 98.5 155 GLY B CA 1
ATOM 4068 C C . GLY B 1 155 ? 2.66 13.523 -3.15 1 98.5 155 GLY B C 1
ATOM 4069 O O . GLY B 1 155 ? 3.715 13.703 -3.762 1 98.5 155 GLY B O 1
ATOM 4070 N N . LEU B 1 156 ? 1.941 14.516 -2.738 1 98.06 156 LEU B N 1
ATOM 4071 C CA . LEU B 1 156 ? 2.35 15.906 -2.924 1 98.06 156 LEU B CA 1
ATOM 4072 C C . LEU B 1 156 ? 3.609 16.219 -2.123 1 98.06 156 LEU B C 1
ATOM 4074 O O . LEU B 1 156 ? 4.508 16.906 -2.613 1 98.06 156 LEU B O 1
ATOM 4078 N N . ASP B 1 157 ? 3.629 15.695 -0.887 1 97.81 157 ASP B N 1
ATOM 4079 C CA . ASP B 1 157 ? 4.809 15.867 -0.044 1 97.81 157 ASP B CA 1
ATOM 4080 C C . ASP B 1 157 ? 6.059 15.328 -0.734 1 97.81 157 ASP B C 1
ATOM 4082 O O . ASP B 1 157 ? 7.086 16 -0.785 1 97.81 157 ASP B O 1
ATOM 4086 N N . ILE B 1 158 ? 5.953 14.172 -1.289 1 97.88 158 ILE B N 1
ATOM 4087 C CA . ILE B 1 158 ? 7.062 13.523 -1.981 1 97.88 158 ILE B CA 1
ATOM 4088 C C . ILE B 1 158 ? 7.418 14.32 -3.24 1 97.88 158 ILE B C 1
ATOM 4090 O O . ILE B 1 158 ? 8.594 14.539 -3.529 1 97.88 158 ILE B O 1
ATOM 4094 N N . HIS B 1 159 ? 6.398 14.734 -3.949 1 97.5 159 HIS B N 1
ATOM 4095 C CA . HIS B 1 159 ? 6.609 15.477 -5.188 1 97.5 159 HIS B CA 1
ATOM 4096 C C . HIS B 1 159 ? 7.395 16.766 -4.93 1 97.5 159 HIS B C 1
ATOM 4098 O O . HIS B 1 159 ? 8.352 17.062 -5.648 1 97.5 159 HIS B O 1
ATOM 4104 N N . TRP B 1 160 ? 7 17.5 -3.92 1 96.94 160 TRP B N 1
ATOM 4105 C CA . TRP B 1 160 ? 7.664 18.766 -3.604 1 96.94 160 TRP B CA 1
ATOM 4106 C C . TRP B 1 160 ? 9.141 18.531 -3.279 1 96.94 160 TRP B C 1
ATOM 4108 O O . TRP B 1 160 ? 10.008 19.266 -3.762 1 96.94 160 TRP B O 1
ATOM 4118 N N . ARG B 1 161 ? 9.359 17.531 -2.514 1 95.75 161 ARG B N 1
ATOM 4119 C CA . ARG B 1 161 ? 10.719 17.172 -2.119 1 95.75 161 ARG B CA 1
ATOM 4120 C C . ARG B 1 161 ? 11.555 16.797 -3.334 1 95.75 161 ARG B C 1
ATOM 4122 O O . ARG B 1 161 ? 12.664 17.312 -3.514 1 95.75 161 ARG B O 1
ATOM 4129 N N . ASP B 1 162 ? 11.008 16 -4.191 1 94.56 162 ASP B N 1
ATOM 4130 C CA . ASP B 1 162 ? 11.789 15.367 -5.254 1 94.56 162 ASP B CA 1
ATOM 4131 C C . ASP B 1 162 ? 11.898 16.297 -6.469 1 94.56 162 ASP B C 1
ATOM 4133 O O . ASP B 1 162 ? 12.766 16.094 -7.32 1 94.56 162 ASP B O 1
ATOM 4137 N N . SER B 1 163 ? 11.031 17.281 -6.523 1 93.69 163 SER B N 1
ATOM 4138 C CA . SER B 1 163 ? 11.062 18.203 -7.664 1 93.69 163 SER B CA 1
ATOM 4139 C C . SER B 1 163 ? 11.906 19.438 -7.359 1 93.69 163 SER B C 1
ATOM 4141 O O . SER B 1 163 ? 12.234 20.203 -8.258 1 93.69 163 SER B O 1
ATOM 4143 N N . LEU B 1 164 ? 12.344 19.594 -6.168 1 93 164 LEU B N 1
ATOM 4144 C CA . LEU B 1 164 ? 13.031 20.812 -5.746 1 93 164 LEU B CA 1
ATOM 4145 C C . LEU B 1 164 ? 14.336 20.984 -6.516 1 93 164 LEU B C 1
ATOM 4147 O O . LEU B 1 164 ? 14.719 22.109 -6.855 1 93 164 LEU B O 1
ATOM 4151 N N . ASN B 1 165 ? 14.961 19.891 -6.844 1 89.44 165 ASN B N 1
ATOM 4152 C CA . ASN B 1 165 ? 16.234 19.953 -7.555 1 89.44 165 ASN B CA 1
ATOM 4153 C C . ASN B 1 165 ? 16.078 20.594 -8.922 1 89.44 165 ASN B C 1
ATOM 4155 O O . ASN B 1 165 ? 16.984 21.312 -9.383 1 89.44 165 ASN B O 1
ATOM 4159 N N . GLU B 1 166 ? 15.016 20.438 -9.484 1 90.81 166 GLU B N 1
ATOM 4160 C CA . GLU B 1 166 ? 14.789 20.938 -10.836 1 90.81 166 GLU B CA 1
ATOM 4161 C C . GLU B 1 166 ? 14.133 22.312 -10.82 1 90.81 166 GLU B C 1
ATOM 4163 O O . GLU B 1 166 ? 14.469 23.188 -11.633 1 90.81 166 GLU B O 1
ATOM 4168 N N . LEU B 1 167 ? 13.297 22.531 -9.852 1 88.19 167 LEU B N 1
ATOM 4169 C CA . LEU B 1 167 ? 12.438 23.719 -9.891 1 88.19 167 LEU B CA 1
ATOM 4170 C C . LEU B 1 167 ? 12.953 24.797 -8.945 1 88.19 167 LEU B C 1
ATOM 4172 O O . LEU B 1 167 ? 12.562 25.969 -9.055 1 88.19 167 LEU B O 1
ATOM 4176 N N . ARG B 1 168 ? 13.82 24.422 -8.156 1 88.31 168 ARG B N 1
ATOM 4177 C CA . ARG B 1 168 ? 14.383 25.359 -7.172 1 88.31 168 ARG B CA 1
ATOM 4178 C C . ARG B 1 168 ? 13.281 26.109 -6.438 1 88.31 168 ARG B C 1
ATOM 4180 O O . ARG B 1 168 ? 12.367 25.5 -5.879 1 88.31 168 ARG B O 1
ATOM 4187 N N . TYR B 1 169 ? 13.211 27.391 -6.539 1 87.06 169 TYR B N 1
ATOM 4188 C CA . TYR B 1 169 ? 12.258 28.156 -5.754 1 87.06 169 TYR B CA 1
ATOM 4189 C C . TYR B 1 169 ? 10.852 28.047 -6.34 1 87.06 169 TYR B C 1
ATOM 4191 O O . TYR B 1 169 ? 9.859 28.078 -5.609 1 87.06 169 TYR B O 1
ATOM 4199 N N . ASP B 1 170 ? 10.695 27.844 -7.586 1 87.5 170 ASP B N 1
ATOM 4200 C CA . ASP B 1 170 ? 9.398 27.766 -8.258 1 87.5 170 ASP B CA 1
ATOM 4201 C C . ASP B 1 170 ? 8.609 26.547 -7.781 1 87.5 170 ASP B C 1
ATOM 4203 O O . ASP B 1 170 ? 7.379 26.531 -7.867 1 87.5 170 ASP B O 1
ATOM 4207 N N . GLY B 1 171 ? 9.383 25.594 -7.289 1 88.25 171 GLY B N 1
ATOM 4208 C CA . GLY B 1 171 ? 8.75 24.375 -6.82 1 88.25 171 GLY B CA 1
ATOM 4209 C C . GLY B 1 171 ? 8.352 24.438 -5.359 1 88.25 171 GLY B C 1
ATOM 4210 O O . GLY B 1 171 ? 7.742 23.5 -4.836 1 88.25 171 GLY B O 1
ATOM 4211 N N . VAL B 1 172 ? 8.672 25.562 -4.715 1 94.62 172 VAL B N 1
ATOM 4212 C CA . VAL B 1 172 ? 8.383 25.688 -3.289 1 94.62 172 VAL B CA 1
ATOM 4213 C C . VAL B 1 172 ? 6.91 26.062 -3.094 1 94.62 172 VAL B C 1
ATOM 4215 O O . VAL B 1 172 ? 6.434 27.062 -3.635 1 94.62 172 VAL B O 1
ATOM 4218 N N . PRO B 1 173 ? 6.176 25.219 -2.369 1 95.88 173 PRO B N 1
ATOM 4219 C CA . PRO B 1 173 ? 4.766 25.531 -2.135 1 95.88 173 PRO B CA 1
ATOM 4220 C C . PRO B 1 173 ? 4.574 26.719 -1.194 1 95.88 173 PRO B C 1
ATOM 4222 O O . PRO B 1 173 ? 5.465 27.031 -0.398 1 95.88 173 PRO B O 1
ATOM 4225 N N . ASN B 1 174 ? 3.455 27.391 -1.338 1 94.06 174 ASN B N 1
ATOM 4226 C CA . ASN B 1 174 ? 3.096 28.391 -0.339 1 94.06 174 ASN B CA 1
ATOM 4227 C C . ASN B 1 174 ? 2.355 27.766 0.839 1 94.06 174 ASN B C 1
ATOM 4229 O O . ASN B 1 174 ? 2.111 26.562 0.854 1 94.06 174 ASN B O 1
ATOM 4233 N N . GLU B 1 175 ? 2.012 28.547 1.803 1 93.56 175 GLU B N 1
ATOM 4234 C CA . GLU B 1 175 ? 1.41 28.047 3.035 1 93.56 175 GLU B CA 1
ATOM 4235 C C . GLU B 1 175 ? 0.041 27.438 2.768 1 93.56 175 GLU B C 1
ATOM 4237 O O . GLU B 1 175 ? -0.321 26.422 3.381 1 93.56 175 GLU B O 1
ATOM 4242 N N . GLN B 1 176 ? -0.716 28.031 1.896 1 92.75 176 GLN B N 1
ATOM 4243 C CA . GLN B 1 176 ? -2.029 27.484 1.564 1 92.75 176 GLN B CA 1
ATOM 4244 C C . GLN B 1 176 ? -1.913 26.094 0.967 1 92.75 176 GLN B C 1
ATOM 4246 O O . GLN B 1 176 ? -2.686 25.188 1.316 1 92.75 176 GLN B O 1
ATOM 4251 N N . MET B 1 177 ? -0.952 25.969 0.064 1 94.75 177 MET B N 1
ATOM 4252 C CA . MET B 1 177 ? -0.693 24.656 -0.534 1 94.75 177 MET B CA 1
ATOM 4253 C C . MET B 1 177 ? -0.271 23.641 0.528 1 94.75 177 MET B C 1
ATOM 4255 O O . MET B 1 177 ? -0.7 22.484 0.497 1 94.75 177 MET B O 1
ATOM 4259 N N . TYR B 1 178 ? 0.511 24.156 1.446 1 96.62 178 TYR B N 1
ATOM 4260 C CA . TYR B 1 178 ? 0.949 23.281 2.537 1 96.62 178 TYR B CA 1
ATOM 4261 C C . TYR B 1 178 ? -0.239 22.812 3.367 1 96.62 178 TYR B C 1
ATOM 4263 O O . TYR B 1 178 ? -0.349 21.625 3.684 1 96.62 178 TYR B O 1
ATOM 4271 N N . PHE B 1 179 ? -1.121 23.688 3.707 1 95.25 179 PHE B N 1
ATOM 4272 C CA . PHE B 1 179 ? -2.277 23.328 4.52 1 95.25 179 PHE B CA 1
ATOM 4273 C C . PHE B 1 179 ? -3.16 22.328 3.783 1 95.25 179 PHE B C 1
ATOM 4275 O O . PHE B 1 179 ? -3.66 21.375 4.383 1 95.25 179 PHE B O 1
ATOM 4282 N N . LYS B 1 180 ? -3.33 22.547 2.496 1 94.81 180 LYS B N 1
ATOM 4283 C CA . LYS B 1 180 ? -4.117 21.609 1.698 1 94.81 180 LYS B CA 1
ATOM 4284 C C . LYS B 1 180 ? -3.488 20.219 1.705 1 94.81 180 LYS B C 1
ATOM 4286 O O . LYS B 1 180 ? -4.191 19.219 1.837 1 94.81 180 LYS B O 1
ATOM 4291 N N . MET B 1 181 ? -2.223 20.188 1.528 1 96.94 181 MET B N 1
ATOM 4292 C CA . MET B 1 181 ? -1.496 18.922 1.55 1 96.94 181 MET B CA 1
ATOM 4293 C C . MET B 1 181 ? -1.655 18.234 2.896 1 96.94 181 MET B C 1
ATOM 4295 O O . MET B 1 181 ? -1.947 17.031 2.951 1 96.94 181 MET B O 1
ATOM 4299 N N . VAL B 1 182 ? -1.561 18.922 3.98 1 96.62 182 VAL B N 1
ATOM 4300 C CA . VAL B 1 182 ? -1.641 18.375 5.328 1 96.62 182 VAL B CA 1
ATOM 4301 C C . VAL B 1 182 ? -3.064 17.906 5.609 1 96.62 182 VAL B C 1
ATOM 4303 O O . VAL B 1 182 ? -3.268 16.891 6.285 1 96.62 182 VAL B O 1
ATOM 4306 N N . MET B 1 183 ? -4.039 18.609 5.082 1 95.38 183 MET B N 1
ATOM 4307 C CA . MET B 1 183 ? -5.434 18.203 5.211 1 95.38 183 MET B CA 1
ATOM 4308 C C . MET B 1 183 ? -5.645 16.797 4.652 1 95.38 183 MET B C 1
ATOM 4310 O O . MET B 1 183 ? -6.473 16.047 5.16 1 95.38 183 MET B O 1
ATOM 4314 N N . ASN B 1 184 ? -4.879 16.5 3.678 1 96.25 184 ASN B N 1
ATOM 4315 C CA . ASN B 1 184 ? -4.945 15.172 3.086 1 96.25 184 ASN B CA 1
ATOM 4316 C C . ASN B 1 184 ? -4.059 14.18 3.83 1 96.25 184 ASN B C 1
ATOM 4318 O O . ASN B 1 184 ? -4.531 13.141 4.301 1 96.25 184 ASN B O 1
ATOM 4322 N N . LYS B 1 185 ? -2.83 14.523 3.988 1 96.5 185 LYS B N 1
ATOM 4323 C CA . LYS B 1 185 ? -1.803 13.633 4.523 1 96.5 185 LYS B CA 1
ATOM 4324 C C . LYS B 1 185 ? -2.107 13.25 5.969 1 96.5 185 LYS B C 1
ATOM 4326 O O . LYS B 1 185 ? -2.324 12.078 6.27 1 96.5 185 LYS B O 1
ATOM 4331 N N . THR B 1 186 ? -2.191 14.203 6.863 1 94.19 186 THR B N 1
ATOM 4332 C CA . THR B 1 186 ? -2.385 13.953 8.289 1 94.19 186 THR B CA 1
ATOM 4333 C C . THR B 1 186 ? -3.863 14.047 8.656 1 94.19 186 THR B C 1
ATOM 4335 O O . THR B 1 186 ? -4.355 13.266 9.477 1 94.19 186 THR B O 1
ATOM 4338 N N . GLY B 1 187 ? -4.566 14.938 8.047 1 94 187 GLY B N 1
ATOM 4339 C CA . GLY B 1 187 ? -5.984 15.117 8.305 1 94 187 GLY B CA 1
ATOM 4340 C C . GLY B 1 187 ? -6.809 13.883 7.98 1 94 187 GLY B C 1
ATOM 4341 O O . GLY B 1 187 ? -7.848 13.641 8.594 1 94 187 GLY B O 1
ATOM 4342 N N . GLY B 1 188 ? -6.34 13.117 7.047 1 95.06 188 GLY B N 1
ATOM 4343 C CA . GLY B 1 188 ? -7.082 11.945 6.609 1 95.06 188 GLY B CA 1
ATOM 4344 C C . GLY B 1 188 ? -7.383 10.977 7.734 1 95.06 188 GLY B C 1
ATOM 4345 O O . GLY B 1 188 ? -8.516 10.508 7.875 1 95.06 188 GLY B O 1
ATOM 4346 N N . LEU B 1 189 ? -6.402 10.711 8.539 1 96.12 189 LEU B N 1
ATOM 4347 C CA . LEU B 1 189 ? -6.598 9.742 9.617 1 96.12 189 LEU B CA 1
ATOM 4348 C C . LEU B 1 189 ? -7.512 10.312 10.703 1 96.12 189 LEU B C 1
ATOM 4350 O O . LEU B 1 189 ? -8.32 9.586 11.281 1 96.12 189 LEU B O 1
ATOM 4354 N N . PHE B 1 190 ? -7.434 11.617 10.992 1 95.88 190 PHE B N 1
ATOM 4355 C CA . PHE B 1 190 ? -8.328 12.258 11.945 1 95.88 190 PHE B CA 1
ATOM 4356 C C . PHE B 1 190 ? -9.766 12.211 11.453 1 95.88 190 PHE B C 1
ATOM 4358 O O . PHE B 1 190 ? -10.672 11.812 12.195 1 95.88 190 PHE B O 1
ATOM 4365 N N . ARG B 1 191 ? -9.93 12.594 10.219 1 96.62 191 ARG B N 1
ATOM 4366 C CA . ARG B 1 191 ? -11.266 12.578 9.641 1 96.62 191 ARG B CA 1
ATOM 4367 C C . ARG B 1 191 ? -11.828 11.156 9.602 1 96.62 191 ARG B C 1
ATOM 4369 O O . ARG B 1 191 ? -13.008 10.945 9.898 1 96.62 191 ARG B O 1
ATOM 4376 N N . LEU B 1 192 ? -10.961 10.234 9.188 1 97.94 192 LEU B N 1
ATOM 4377 C CA . LEU B 1 192 ? -11.383 8.836 9.188 1 97.94 192 LEU B CA 1
ATOM 4378 C C . LEU B 1 192 ? -11.945 8.445 10.547 1 97.94 192 LEU B C 1
ATOM 4380 O O . LEU B 1 192 ? -13.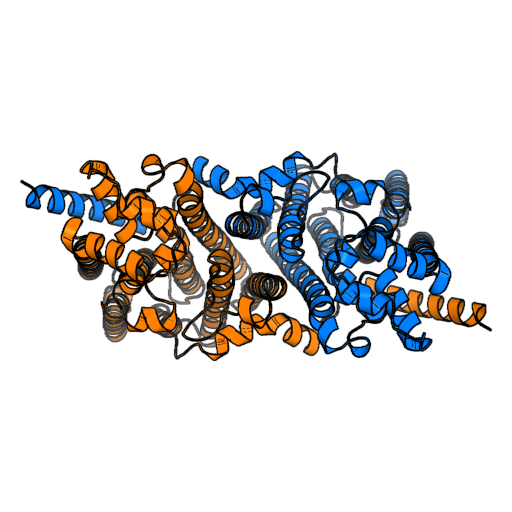031 7.855 10.633 1 97.94 192 LEU B O 1
ATOM 4384 N N . THR B 1 193 ? -11.25 8.75 11.578 1 97.75 193 THR B N 1
ATOM 4385 C CA . THR B 1 193 ? -11.641 8.406 12.945 1 97.75 193 THR B CA 1
ATOM 4386 C C . THR B 1 193 ? -12.992 9.016 13.289 1 97.75 193 THR B C 1
ATOM 4388 O O . THR B 1 193 ? -13.914 8.305 13.695 1 97.75 193 THR B O 1
ATOM 4391 N N . ILE B 1 194 ? -13.156 10.289 13.078 1 96.56 194 ILE B N 1
ATOM 4392 C CA . ILE B 1 194 ? -14.352 11.023 13.492 1 96.56 194 ILE B CA 1
ATOM 4393 C C . ILE B 1 194 ? -15.539 10.578 12.641 1 96.56 194 ILE B C 1
ATOM 4395 O O . ILE B 1 194 ? -16.625 10.312 13.172 1 96.56 194 ILE B O 1
ATOM 4399 N N . ARG B 1 195 ? -15.336 10.508 11.336 1 97 195 ARG B N 1
ATOM 4400 C CA . ARG B 1 195 ? -16.422 10.125 10.453 1 97 195 ARG B CA 1
ATOM 4401 C C . ARG B 1 195 ? -16.938 8.727 10.773 1 97 195 ARG B C 1
ATOM 4403 O O . ARG B 1 195 ? -18.141 8.477 10.742 1 97 195 ARG B O 1
ATOM 4410 N N . MET B 1 196 ? -16.016 7.805 11.055 1 97.88 196 MET B N 1
ATOM 4411 C CA . MET B 1 196 ? -16.438 6.461 11.43 1 97.88 196 MET B CA 1
ATOM 4412 C C . MET B 1 196 ? -17.188 6.484 12.766 1 97.88 196 MET B C 1
ATOM 4414 O O . MET B 1 196 ? -18.203 5.801 12.922 1 97.88 196 MET B O 1
ATOM 4418 N N . MET B 1 197 ? -16.703 7.242 13.734 1 96.88 197 MET B N 1
ATOM 4419 C CA . MET B 1 197 ? -17.375 7.348 15.023 1 96.88 197 MET B CA 1
ATOM 4420 C C . MET B 1 197 ? -18.797 7.902 14.859 1 96.88 197 MET B C 1
ATOM 4422 O O . MET B 1 197 ? -19.734 7.379 15.445 1 96.88 197 MET B O 1
ATOM 4426 N N . GLU B 1 198 ? -18.891 8.953 14.055 1 95.62 198 GLU B N 1
ATOM 4427 C CA . GLU B 1 198 ? -20.203 9.555 13.82 1 95.62 198 GLU B CA 1
ATOM 4428 C C . GLU B 1 198 ? -21.172 8.555 13.195 1 95.62 198 GLU B C 1
ATOM 4430 O O . GLU B 1 198 ? -22.359 8.539 13.516 1 95.62 198 GLU B O 1
ATOM 4435 N N . LYS B 1 199 ? -20.656 7.715 12.336 1 95.44 199 LYS B N 1
ATOM 4436 C CA . LYS B 1 199 ? -21.5 6.75 11.633 1 95.44 199 LYS B CA 1
ATOM 4437 C C . LYS B 1 199 ? -22 5.672 12.586 1 95.44 199 LYS B C 1
ATOM 4439 O O . LYS B 1 199 ? -23.141 5.223 12.469 1 95.44 199 LYS B O 1
ATOM 4444 N N . ILE B 1 200 ? -21.234 5.266 13.531 1 94.81 200 ILE B N 1
ATOM 4445 C CA . ILE B 1 200 ? -21.594 4.109 14.344 1 94.81 200 ILE B CA 1
ATOM 4446 C C . ILE B 1 200 ? -22.203 4.582 15.664 1 94.81 200 ILE B C 1
ATOM 4448 O O . ILE B 1 200 ? -22.719 3.775 16.438 1 94.81 200 ILE B O 1
ATOM 4452 N N . SER B 1 201 ? -22.125 5.84 15.93 1 94.75 201 SER B N 1
ATOM 4453 C CA . SER B 1 201 ? -22.703 6.391 17.156 1 94.75 201 SER B CA 1
ATOM 4454 C C . SER B 1 201 ? -24.219 6.203 17.172 1 94.75 201 SER B C 1
ATOM 4456 O O . SER B 1 201 ? -24.922 6.562 16.219 1 94.75 201 SER B O 1
ATOM 4458 N N . PRO B 1 202 ? -24.703 5.664 18.219 1 91.5 202 PRO B N 1
ATOM 4459 C CA . PRO B 1 202 ? -26.156 5.527 18.328 1 91.5 202 PRO B CA 1
ATOM 4460 C C . PRO B 1 202 ? -26.859 6.863 18.562 1 91.5 202 PRO B C 1
ATOM 4462 O O . PRO B 1 202 ? -28.078 6.969 18.359 1 91.5 202 PRO B O 1
ATOM 4465 N N . ASN B 1 203 ? -26.156 7.84 18.969 1 83.44 203 ASN B N 1
ATOM 4466 C CA . ASN B 1 203 ? -26.781 9.086 19.422 1 83.44 203 ASN B CA 1
ATOM 4467 C C . ASN B 1 203 ? -26.453 10.242 18.484 1 83.44 203 ASN B C 1
ATOM 4469 O O . ASN B 1 203 ? -26.859 11.375 18.719 1 83.44 203 ASN B O 1
ATOM 4473 N N . PHE B 1 204 ? -25.672 9.859 17.531 1 84.94 204 PHE B N 1
ATOM 4474 C CA . PHE B 1 204 ? -25.281 10.945 16.625 1 84.94 204 PHE B CA 1
ATOM 4475 C C . PHE B 1 204 ? -26.25 11.047 15.453 1 84.94 204 PHE B C 1
ATOM 4477 O O . PHE B 1 204 ? -26.438 10.078 14.719 1 84.94 204 PHE B O 1
ATOM 4484 N N . ASN B 1 205 ? -27.062 12.086 15.508 1 77 205 ASN B N 1
ATOM 4485 C CA . ASN B 1 205 ? -27.938 12.344 14.375 1 77 205 ASN B CA 1
ATOM 4486 C C . ASN B 1 205 ? -27.453 13.531 13.547 1 77 205 ASN B C 1
ATOM 4488 O O . ASN B 1 205 ? -26.578 14.281 13.984 1 77 205 ASN B O 1
ATOM 4492 N N . ARG B 1 206 ? -27.812 13.586 12.422 1 67.06 206 ARG B N 1
ATOM 4493 C CA . ARG B 1 206 ? -27.344 14.57 11.453 1 67.06 206 ARG B CA 1
ATOM 4494 C C . ARG B 1 206 ? -27.578 15.992 11.969 1 67.06 206 ARG B C 1
ATOM 4496 O O . ARG B 1 206 ? -27 16.953 11.453 1 67.06 206 ARG B O 1
ATOM 4503 N N . LYS B 1 207 ? -28.281 16.109 13.031 1 68.94 207 LYS B N 1
ATOM 4504 C CA . LYS B 1 207 ? -28.562 17.438 13.57 1 68.94 207 LYS B CA 1
ATOM 4505 C C . LYS B 1 207 ? -27.453 17.891 14.516 1 68.94 207 LYS B C 1
ATOM 4507 O O . LYS B 1 207 ? -27.344 19.078 14.828 1 68.94 207 LYS B O 1
ATOM 4512 N N . LYS B 1 208 ? -26.688 17.047 14.836 1 80.06 208 LYS B N 1
ATOM 4513 C CA . LYS B 1 208 ? -25.578 17.375 15.734 1 80.06 208 LYS B CA 1
ATOM 4514 C C . LYS B 1 208 ? -24.359 17.859 14.961 1 80.06 208 LYS B C 1
ATOM 4516 O O . LYS B 1 208 ? -24.156 17.453 13.812 1 80.06 208 LYS B O 1
ATOM 4521 N N . LYS B 1 209 ? -23.734 18.703 15.562 1 87 209 LYS B N 1
ATOM 4522 C CA . LYS B 1 209 ? -22.516 19.281 14.969 1 87 209 LYS B CA 1
ATOM 4523 C C . LYS B 1 209 ? -21.438 18.219 14.828 1 87 209 LYS B C 1
ATOM 4525 O O . LYS B 1 209 ? -21.188 17.438 15.75 1 87 209 LYS B O 1
ATOM 4530 N N . THR B 1 210 ? -20.891 18.219 13.617 1 92.62 210 THR B N 1
ATOM 4531 C CA . THR B 1 210 ? -19.797 17.297 13.367 1 92.62 210 THR B CA 1
ATOM 4532 C C . THR B 1 210 ? -18.484 17.828 13.961 1 92.62 210 THR B C 1
ATOM 4534 O O . THR B 1 210 ? -18.266 19.031 13.984 1 92.62 210 THR B O 1
ATOM 4537 N N . LEU B 1 211 ? -17.625 16.938 14.391 1 93.19 211 LEU B N 1
ATOM 4538 C CA . LEU B 1 211 ? -16.312 17.328 14.898 1 93.19 211 LEU B CA 1
ATOM 4539 C C . LEU B 1 211 ? -15.258 17.266 13.789 1 93.19 211 LEU B C 1
ATOM 4541 O O . LEU B 1 211 ? -14.07 17.469 14.047 1 93.19 211 LEU B O 1
ATOM 4545 N N . VAL B 1 212 ? -15.633 17.062 12.562 1 95.19 212 VAL B N 1
ATOM 4546 C CA . VAL B 1 212 ? -14.711 16.906 11.445 1 95.19 212 VAL B CA 1
ATOM 4547 C C . VAL B 1 212 ? -13.867 18.172 11.297 1 95.19 212 VAL B C 1
ATOM 4549 O O . VAL B 1 212 ? -12.641 18.094 11.18 1 95.19 212 VAL B O 1
ATOM 4552 N N . PRO B 1 213 ? -14.477 19.406 11.375 1 94.75 213 PRO B N 1
ATOM 4553 C CA . PRO B 1 213 ? -13.633 20.609 11.289 1 94.75 213 PRO B CA 1
ATOM 4554 C C . PRO B 1 213 ? -12.602 20.688 12.414 1 94.75 213 PRO B C 1
ATOM 4556 O O . PRO B 1 213 ? -11.461 21.094 12.18 1 94.75 213 PRO B O 1
ATOM 4559 N N . LEU B 1 214 ? -13.031 20.344 13.609 1 94.12 214 LEU B N 1
ATOM 4560 C CA . LEU B 1 214 ? -12.086 20.281 14.719 1 94.12 214 LEU B CA 1
ATOM 4561 C C . LEU B 1 214 ? -10.961 19.297 14.43 1 94.12 214 LEU B C 1
ATOM 4563 O O . LEU B 1 214 ? -9.789 19.594 14.641 1 94.12 214 LEU B O 1
ATOM 4567 N N . GLY B 1 215 ? -11.328 18.094 13.969 1 94.44 215 GLY B N 1
ATOM 4568 C CA . GLY B 1 215 ? -10.336 17.094 13.594 1 94.44 215 GLY B CA 1
ATOM 4569 C C . GLY B 1 215 ? -9.352 17.594 12.555 1 94.44 215 GLY B C 1
ATOM 4570 O O . GLY B 1 215 ? -8.148 17.344 12.648 1 94.44 215 GLY B O 1
ATOM 4571 N N . ASN B 1 216 ? -9.844 18.281 11.539 1 95.44 216 ASN B N 1
ATOM 4572 C CA . ASN B 1 216 ? -8.992 18.875 10.508 1 95.44 216 ASN B CA 1
ATOM 4573 C C . ASN B 1 216 ? -7.992 19.859 11.102 1 95.44 216 ASN B C 1
ATOM 4575 O O . ASN B 1 216 ? -6.812 19.844 10.75 1 95.44 216 ASN B O 1
ATOM 4579 N N . LEU B 1 217 ? -8.43 20.688 11.992 1 94.38 217 LEU B N 1
ATOM 4580 C CA . LEU B 1 217 ? -7.559 21.672 12.633 1 94.38 217 LEU B CA 1
ATOM 4581 C C . LEU B 1 217 ? -6.504 20.969 13.492 1 94.38 217 LEU B C 1
ATOM 4583 O O . LEU B 1 217 ? -5.336 21.359 13.484 1 94.38 217 LEU B O 1
ATOM 4587 N N . LEU B 1 218 ? -6.98 19.969 14.211 1 94.25 218 LEU B N 1
ATOM 4588 C CA . LEU B 1 218 ? -6.039 19.219 15.031 1 94.25 218 LEU B CA 1
ATOM 4589 C C . LEU B 1 218 ? -4.969 18.562 14.164 1 94.25 218 LEU B C 1
ATOM 4591 O O . LEU B 1 218 ? -3.793 18.547 14.531 1 94.25 218 LEU B O 1
ATOM 4595 N N . GLY B 1 219 ? -5.391 18.031 13.047 1 94.62 219 GLY B N 1
ATOM 4596 C CA . GLY B 1 219 ? -4.434 17.438 12.125 1 94.62 219 GLY B CA 1
ATOM 4597 C C . GLY B 1 219 ? -3.395 18.438 11.633 1 94.62 219 GLY B C 1
ATOM 4598 O O . GLY B 1 219 ? -2.209 18.109 11.555 1 94.62 219 GLY B O 1
ATOM 4599 N N . ILE B 1 220 ? -3.828 19.609 11.297 1 95.44 220 ILE B N 1
ATOM 4600 C CA . ILE B 1 220 ? -2.93 20.656 10.828 1 95.44 220 ILE B CA 1
ATOM 4601 C C . ILE B 1 220 ? -1.947 21.031 11.938 1 95.44 220 ILE B C 1
ATOM 4603 O O . ILE B 1 220 ? -0.736 21.078 11.711 1 95.44 220 ILE B O 1
ATOM 4607 N N . ILE B 1 221 ? -2.477 21.281 13.133 1 95.38 221 ILE B N 1
ATOM 4608 C CA . ILE B 1 221 ? -1.646 21.656 14.273 1 95.38 221 ILE B CA 1
ATOM 4609 C C . ILE B 1 221 ? -0.628 20.547 14.555 1 95.38 221 ILE B C 1
ATOM 4611 O O . ILE B 1 221 ? 0.554 20.828 14.773 1 95.38 221 ILE B O 1
ATOM 4615 N N . TYR B 1 222 ? -1.07 19.359 14.531 1 94.69 222 TYR B N 1
ATOM 4616 C CA . TYR B 1 222 ? -0.213 18.203 14.789 1 94.69 222 TYR B CA 1
ATOM 4617 C C . TYR B 1 222 ? 0.964 18.172 13.82 1 94.69 222 TYR B C 1
ATOM 4619 O O . TYR B 1 222 ? 2.107 17.953 14.227 1 94.69 222 TYR B O 1
ATOM 4627 N N . GLN B 1 223 ? 0.692 18.344 12.578 1 95.44 223 GLN B N 1
ATOM 4628 C CA . GLN B 1 223 ? 1.747 18.25 11.578 1 95.44 223 GLN B CA 1
ATOM 4629 C C . GLN B 1 223 ? 2.73 19.422 11.703 1 95.44 223 GLN B C 1
ATOM 4631 O O . GLN B 1 223 ? 3.945 19.219 11.633 1 95.44 223 GLN B O 1
ATOM 4636 N N . ILE B 1 224 ? 2.23 20.641 11.875 1 96.31 224 ILE B N 1
ATOM 4637 C CA . ILE B 1 224 ? 3.105 21.812 12 1 96.31 224 ILE B CA 1
ATOM 4638 C C . ILE B 1 224 ? 3.98 21.672 13.242 1 96.31 224 ILE B C 1
ATOM 4640 O O . ILE B 1 224 ? 5.172 21.984 13.211 1 96.31 224 ILE B O 1
ATOM 4644 N N . ARG B 1 225 ? 3.371 21.234 14.266 1 94.94 225 ARG B N 1
ATOM 4645 C CA . ARG B 1 225 ? 4.133 21.016 15.492 1 94.94 225 ARG B CA 1
ATOM 4646 C C . ARG B 1 225 ? 5.238 19.984 15.273 1 94.94 225 ARG B C 1
ATOM 4648 O O . ARG B 1 225 ? 6.359 20.156 15.758 1 94.94 225 ARG B O 1
ATOM 4655 N N . ASP B 1 226 ? 4.898 18.906 14.617 1 91.75 226 ASP B N 1
ATOM 4656 C CA . ASP B 1 226 ? 5.902 17.891 14.297 1 91.75 226 ASP B CA 1
ATOM 4657 C C . ASP B 1 226 ? 7.043 18.5 13.469 1 91.75 226 ASP B C 1
ATOM 4659 O O . ASP B 1 226 ? 8.211 18.203 13.719 1 91.75 226 ASP B O 1
ATOM 4663 N N . ASP B 1 227 ? 6.738 19.281 12.516 1 94.25 227 ASP B N 1
ATOM 4664 C CA . ASP B 1 227 ? 7.727 19.984 11.703 1 94.25 227 ASP B CA 1
ATOM 4665 C C . ASP B 1 227 ? 8.633 20.859 12.578 1 94.25 227 ASP B C 1
ATOM 4667 O O . ASP B 1 227 ? 9.844 20.906 12.359 1 94.25 227 ASP B O 1
ATOM 4671 N N . TYR B 1 228 ? 7.988 21.547 13.484 1 94.5 228 TYR B N 1
ATOM 4672 C CA . TYR B 1 228 ? 8.688 22.422 14.406 1 94.5 228 TYR B CA 1
ATOM 4673 C C . TYR B 1 228 ? 9.641 21.641 15.305 1 94.5 228 TYR B C 1
ATOM 4675 O O . TYR B 1 228 ? 10.82 22 15.422 1 94.5 228 TYR B O 1
ATOM 4683 N N . GLN B 1 229 ? 9.172 20.578 15.867 1 91.06 229 GLN B N 1
ATOM 4684 C CA . GLN B 1 229 ? 9.938 19.797 16.828 1 91.06 229 GLN B CA 1
ATOM 4685 C C . GLN B 1 229 ? 11.102 19.078 16.141 1 91.06 229 GLN B C 1
ATOM 4687 O O . GLN B 1 229 ? 12.156 18.891 16.75 1 91.06 229 GLN B O 1
ATOM 4692 N N . ASN B 1 230 ? 10.953 18.734 14.945 1 89.31 230 ASN B N 1
ATOM 4693 C CA . ASN B 1 230 ? 12.023 18.094 14.18 1 89.31 230 ASN B CA 1
ATOM 4694 C C . ASN B 1 230 ? 13.266 18.984 14.109 1 89.31 230 ASN B C 1
ATOM 4696 O O . ASN B 1 230 ? 14.391 18.469 14.031 1 89.31 230 ASN B O 1
ATOM 4700 N N . LEU B 1 231 ? 13.078 20.25 14.203 1 90 231 LEU B N 1
ATOM 4701 C CA . LEU B 1 231 ? 14.18 21.203 14.031 1 90 231 LEU B CA 1
ATOM 4702 C C . LEU B 1 231 ? 14.703 21.672 15.375 1 90 231 LEU B C 1
ATOM 4704 O O . LEU B 1 231 ? 15.883 22.016 15.5 1 90 231 LEU B O 1
ATOM 4708 N N . VAL B 1 232 ? 13.914 21.703 16.375 1 86.44 232 VAL B N 1
ATOM 4709 C CA . VAL B 1 232 ? 14.336 22.453 17.547 1 86.44 232 VAL B CA 1
ATOM 4710 C C . VAL B 1 232 ? 14.383 21.516 18.766 1 86.44 232 VAL B C 1
ATOM 4712 O O . VAL B 1 232 ? 15.016 21.828 19.766 1 86.44 232 VAL B O 1
ATOM 4715 N N . ASN B 1 233 ? 13.711 20.453 18.75 1 78 233 ASN B N 1
ATOM 4716 C CA . ASN B 1 233 ? 13.562 19.609 19.922 1 78 233 ASN B CA 1
ATOM 4717 C C . ASN B 1 233 ? 14.672 18.578 20.016 1 78 233 ASN B C 1
ATOM 4719 O O . ASN B 1 233 ? 14.789 17.703 19.141 1 78 233 ASN B O 1
ATOM 4723 N N . ASN B 1 234 ? 15.328 18.672 21.062 1 70.44 234 ASN B N 1
ATOM 4724 C CA . ASN B 1 234 ? 16.469 17.781 21.266 1 70.44 234 ASN B CA 1
ATOM 4725 C C . ASN B 1 234 ? 16.031 16.328 21.359 1 70.44 234 ASN B C 1
ATOM 4727 O O . ASN B 1 234 ? 16.719 15.43 20.859 1 70.44 234 ASN B O 1
ATOM 4731 N N . THR B 1 235 ? 14.945 16.141 22.031 1 63.53 235 THR B N 1
ATOM 4732 C CA . THR B 1 235 ? 14.445 14.781 22.172 1 63.53 235 THR B CA 1
ATOM 4733 C C . THR B 1 235 ? 14.062 14.195 20.828 1 63.53 235 THR B C 1
ATOM 4735 O O . THR B 1 235 ? 14.328 13.023 20.547 1 63.53 235 THR B O 1
ATOM 4738 N N . MET B 1 236 ? 13.516 14.961 20.062 1 67.88 236 MET B N 1
ATOM 4739 C CA . MET B 1 236 ? 13.164 14.523 18.719 1 67.88 236 MET B CA 1
ATOM 4740 C C . MET B 1 236 ? 14.414 14.172 17.906 1 67.88 236 MET B C 1
ATOM 4742 O O . MET B 1 236 ? 14.422 13.18 17.188 1 67.88 236 MET B O 1
ATOM 4746 N N . ILE B 1 237 ? 15.352 14.867 18.188 1 66.12 237 ILE B N 1
ATOM 4747 C CA . ILE B 1 237 ? 16.625 14.656 17.5 1 66.12 237 ILE B CA 1
ATOM 4748 C C . ILE B 1 237 ? 17.203 13.297 17.906 1 66.12 237 ILE B C 1
ATOM 4750 O O . ILE B 1 237 ? 17.688 12.547 17.062 1 66.12 237 ILE B O 1
ATOM 4754 N N . ALA B 1 238 ? 16.953 13.031 19.156 1 66 238 ALA B N 1
ATOM 4755 C CA . ALA B 1 238 ? 17.469 11.758 19.641 1 66 238 ALA B CA 1
ATOM 4756 C C . ALA B 1 238 ? 16.641 10.594 19.094 1 66 238 ALA B C 1
ATOM 4758 O O . ALA B 1 238 ? 17.188 9.516 18.828 1 66 238 ALA B O 1
ATOM 4759 N N . ASN B 1 239 ? 15.414 10.805 18.859 1 68.62 239 ASN B N 1
ATOM 4760 C CA . ASN B 1 239 ? 14.461 9.75 18.516 1 68.62 239 ASN B CA 1
ATOM 4761 C C . ASN B 1 239 ? 14.43 9.492 17.016 1 68.62 239 ASN B C 1
ATOM 4763 O O . ASN B 1 239 ? 14.164 8.375 16.578 1 68.62 239 ASN B O 1
ATOM 4767 N N . LYS B 1 240 ? 14.734 10.586 16.312 1 69.06 240 LYS B N 1
ATOM 4768 C CA . LYS B 1 240 ? 14.562 10.453 14.867 1 69.06 240 LYS B CA 1
ATOM 4769 C C . LYS B 1 240 ? 15.828 10.859 14.125 1 69.06 240 LYS B C 1
ATOM 4771 O O . LYS B 1 240 ? 16.031 10.477 12.969 1 69.06 240 LYS B O 1
ATOM 4776 N N . GLY B 1 241 ? 16.641 11.547 14.758 1 70.31 241 GLY B N 1
ATOM 4777 C CA . GLY B 1 241 ? 17.797 12.172 14.125 1 70.31 241 GLY B CA 1
ATOM 4778 C C . GLY B 1 241 ? 17.703 13.688 14.094 1 70.31 241 GLY B C 1
ATOM 4779 O O . GLY B 1 241 ? 16.609 14.25 14.125 1 70.31 241 GLY B O 1
ATOM 4780 N N . PHE B 1 242 ? 18.875 14.297 14.094 1 78.38 242 PHE B N 1
ATOM 4781 C CA . PHE B 1 242 ? 18.953 15.75 14.148 1 78.38 242 PHE B CA 1
ATOM 4782 C C . PHE B 1 242 ? 18.5 16.359 12.828 1 78.38 242 PHE B C 1
ATOM 4784 O O . PHE B 1 242 ? 19.125 16.141 11.781 1 78.38 242 PHE B O 1
ATOM 4791 N N . ALA B 1 243 ? 17.359 17.094 12.836 1 87.75 243 ALA B N 1
ATOM 4792 C CA . ALA B 1 243 ? 16.828 17.844 11.703 1 87.75 243 ALA B CA 1
ATOM 4793 C C . ALA B 1 243 ? 16.734 16.969 10.461 1 87.75 243 ALA B C 1
ATOM 4795 O O . ALA B 1 243 ? 17.266 17.328 9.398 1 87.75 243 ALA B O 1
ATOM 4796 N N . GLU B 1 244 ? 16.047 15.883 10.609 1 89 244 GLU B N 1
ATOM 4797 C CA . GLU B 1 244 ? 15.961 14.891 9.539 1 89 244 GLU B CA 1
ATOM 4798 C C . GLU B 1 244 ? 15.273 15.461 8.305 1 89 244 GLU B C 1
ATOM 4800 O O . GLU B 1 244 ? 15.547 15.039 7.184 1 89 244 GLU B O 1
ATOM 4805 N N . ASP B 1 245 ? 14.445 16.453 8.523 1 92.06 245 ASP B N 1
ATOM 4806 C CA . ASP B 1 245 ? 13.789 17.094 7.387 1 92.06 245 ASP B CA 1
ATOM 4807 C C . ASP B 1 245 ? 14.82 17.625 6.387 1 92.06 245 ASP B C 1
ATOM 4809 O O . ASP B 1 245 ? 14.594 17.578 5.176 1 92.06 245 ASP B O 1
ATOM 4813 N N . LEU B 1 246 ? 15.875 18.094 6.906 1 93.38 246 LEU B N 1
ATOM 4814 C CA . LEU B 1 246 ? 16.922 18.641 6.055 1 93.38 246 LEU B CA 1
ATOM 4815 C C . LEU B 1 246 ? 17.656 17.531 5.309 1 93.38 246 LEU B C 1
ATOM 4817 O O . LEU B 1 246 ? 17.969 17.672 4.129 1 93.38 246 LEU B O 1
ATOM 4821 N N . SER B 1 247 ? 17.906 16.406 6.02 1 92.94 247 SER B N 1
ATOM 4822 C CA . SER B 1 247 ? 18.562 15.266 5.395 1 92.94 247 SER B CA 1
ATOM 4823 C C . SER B 1 247 ? 17.656 14.617 4.348 1 92.94 247 SER B C 1
ATOM 4825 O O . SER B 1 247 ? 18.141 14.125 3.326 1 92.94 247 SER B O 1
ATOM 4827 N N . GLU B 1 248 ? 16.422 14.633 4.609 1 92.69 248 GLU B N 1
ATOM 4828 C CA . GLU B 1 248 ? 15.445 14.023 3.707 1 92.69 248 GLU B CA 1
ATOM 4829 C C . GLU B 1 248 ? 15.109 14.953 2.545 1 92.69 248 GLU B C 1
ATOM 4831 O O . GLU B 1 248 ? 14.586 14.508 1.521 1 92.69 248 GLU B O 1
ATOM 4836 N N . GLY B 1 249 ? 15.32 16.219 2.766 1 93.88 249 GLY B N 1
ATOM 4837 C CA . GLY B 1 249 ? 14.938 17.219 1.779 1 93.88 249 GLY B CA 1
ATOM 4838 C C . GLY B 1 249 ? 13.469 17.578 1.841 1 93.88 249 GLY B C 1
ATOM 4839 O O . GLY B 1 249 ? 12.898 18.047 0.853 1 93.88 249 GLY B O 1
ATOM 4840 N N . LYS B 1 250 ? 12.852 17.391 2.916 1 95.38 250 LYS B N 1
ATOM 4841 C CA . LYS B 1 250 ? 11.414 17.641 3.064 1 95.38 250 LYS B CA 1
ATOM 4842 C C . LYS B 1 250 ? 11.117 19.125 3.166 1 95.38 250 LYS B C 1
ATOM 4844 O O . LYS B 1 250 ? 11.875 19.875 3.791 1 95.38 250 LYS B O 1
ATOM 4849 N N . LEU B 1 251 ? 10.031 19.5 2.561 1 96.94 251 LEU B N 1
ATOM 4850 C CA . LEU B 1 251 ? 9.578 20.891 2.66 1 96.94 251 LEU B CA 1
ATOM 4851 C C . LEU B 1 251 ? 8.547 21.031 3.773 1 96.94 251 LEU B C 1
ATOM 4853 O O . LEU B 1 251 ? 7.359 21.234 3.506 1 96.94 251 LEU B O 1
ATOM 4857 N N . SER B 1 252 ? 9.062 20.984 5.004 1 96.94 252 SER B N 1
ATOM 4858 C CA . SER B 1 252 ? 8.211 21.188 6.168 1 96.94 252 SER B CA 1
ATOM 4859 C C . SER B 1 252 ? 7.84 22.672 6.324 1 96.94 252 SER B C 1
ATOM 4861 O O . SER B 1 252 ? 8.367 23.531 5.621 1 96.94 252 SER B O 1
ATOM 4863 N N . PHE B 1 253 ? 6.98 22.938 7.25 1 97.75 253 PHE B N 1
ATOM 4864 C CA . PHE B 1 253 ? 6.352 24.25 7.359 1 97.75 253 PHE B CA 1
ATOM 4865 C C . PHE B 1 253 ? 7.398 25.328 7.598 1 97.75 253 PHE B C 1
ATOM 4867 O O . PHE B 1 253 ? 7.461 26.312 6.859 1 97.75 253 PHE B O 1
ATOM 4874 N N . PRO B 1 254 ? 8.344 25.188 8.578 1 97.56 254 PRO B N 1
ATOM 4875 C CA . PRO B 1 254 ? 9.367 26.219 8.766 1 97.56 254 PRO B CA 1
ATOM 4876 C C . PRO B 1 254 ? 10.312 26.328 7.574 1 97.56 254 PRO B C 1
ATOM 4878 O O . PRO B 1 254 ? 10.789 27.438 7.273 1 97.56 254 PRO B O 1
ATOM 4881 N N . ILE B 1 255 ? 10.57 25.219 6.98 1 97.12 255 ILE B N 1
ATOM 4882 C CA . ILE B 1 255 ? 11.477 25.203 5.836 1 97.12 255 ILE B CA 1
ATOM 4883 C C . ILE B 1 255 ? 10.828 25.938 4.66 1 97.12 255 ILE B C 1
ATOM 4885 O O . ILE B 1 255 ? 11.484 26.719 3.965 1 97.12 255 ILE B O 1
ATOM 4889 N N . ILE B 1 256 ? 9.57 25.688 4.418 1 97.31 256 ILE B N 1
ATOM 4890 C CA . ILE B 1 256 ? 8.844 26.391 3.367 1 97.31 256 ILE B CA 1
ATOM 4891 C C . ILE B 1 256 ? 8.906 27.891 3.604 1 97.31 256 ILE B C 1
ATOM 4893 O O . ILE B 1 256 ? 9.211 28.672 2.688 1 97.31 256 ILE B O 1
ATOM 4897 N N . HIS B 1 257 ? 8.633 28.312 4.812 1 96.81 257 HIS B N 1
ATOM 4898 C CA . HIS B 1 257 ? 8.695 29.734 5.16 1 96.81 257 HIS B CA 1
ATOM 4899 C C . HIS B 1 257 ? 10.102 30.297 4.93 1 96.81 257 HIS B C 1
ATOM 4901 O O . HIS B 1 257 ? 10.25 31.391 4.395 1 96.81 257 HIS B O 1
ATOM 4907 N N . GLY B 1 258 ? 11.094 29.531 5.34 1 96.25 258 GLY B N 1
ATOM 4908 C CA . GLY B 1 258 ? 12.477 29.938 5.141 1 96.25 258 GLY B CA 1
ATOM 4909 C C . GLY B 1 258 ? 12.859 30.062 3.678 1 96.25 258 GLY B C 1
ATOM 4910 O O . GLY B 1 258 ? 13.508 31.031 3.279 1 96.25 258 GLY B O 1
ATOM 4911 N N . LEU B 1 259 ? 12.492 29.125 2.896 1 95.69 259 LEU B N 1
ATOM 4912 C CA . LEU B 1 259 ? 12.789 29.141 1.47 1 95.69 259 LEU B CA 1
ATOM 4913 C C . LEU B 1 259 ? 12.109 30.312 0.784 1 95.69 259 LEU B C 1
ATOM 4915 O O . LEU B 1 259 ? 12.695 30.953 -0.094 1 95.69 259 LEU B O 1
ATOM 4919 N N . ARG B 1 260 ? 10.891 30.531 1.152 1 94 260 ARG B N 1
ATOM 4920 C CA . ARG B 1 260 ? 10.172 31.656 0.566 1 94 260 ARG B CA 1
ATOM 4921 C C . ARG B 1 260 ? 10.805 32.969 0.961 1 94 260 ARG B C 1
ATOM 4923 O O . ARG B 1 260 ? 10.891 33.906 0.145 1 94 260 ARG B O 1
ATOM 4930 N N . PHE B 1 261 ? 11.195 33.094 2.182 1 94.06 261 PHE B N 1
ATOM 4931 C CA . PHE B 1 261 ? 11.922 34.281 2.637 1 94.06 261 PHE B CA 1
ATOM 4932 C C . PHE B 1 261 ? 13.18 34.5 1.806 1 94.06 261 PHE B C 1
ATOM 4934 O O . PHE B 1 261 ? 13.461 35.625 1.363 1 94.06 261 PHE B O 1
ATOM 4941 N N . GLU B 1 262 ? 13.93 33.344 1.668 1 93.31 262 GLU B N 1
ATOM 4942 C CA . GLU B 1 262 ? 15.148 33.406 0.868 1 93.31 262 GLU B CA 1
ATOM 4943 C C . GLU B 1 262 ? 14.852 33.875 -0.556 1 93.31 262 GLU B C 1
ATOM 4945 O O . GLU B 1 262 ? 15.594 34.688 -1.125 1 93.31 262 GLU B O 1
ATOM 4950 N N . SER B 1 263 ? 13.891 33.375 -1.12 1 90.5 263 SER B N 1
ATOM 4951 C CA . SER B 1 263 ? 13.508 33.688 -2.488 1 90.5 263 SER B CA 1
ATOM 4952 C C . SER B 1 263 ? 13.086 35.156 -2.604 1 90.5 263 SER B C 1
ATOM 4954 O O . SER B 1 263 ? 13.516 35.875 -3.521 1 90.5 263 SER B O 1
ATOM 4956 N N . LEU B 1 264 ? 12.289 35.656 -1.729 1 89.5 264 LEU B N 1
ATOM 4957 C CA . LEU B 1 264 ? 11.703 37 -1.785 1 89.5 264 LEU B CA 1
ATOM 4958 C C . LEU B 1 264 ? 12.75 38.062 -1.469 1 89.5 264 LEU B C 1
ATOM 4960 O O . LEU B 1 264 ? 12.672 39.188 -1.98 1 89.5 264 LEU B O 1
ATOM 4964 N N . ASN B 1 265 ? 13.711 37.719 -0.663 1 86.44 265 ASN B N 1
ATOM 4965 C CA . ASN B 1 265 ? 14.68 38.719 -0.227 1 86.44 265 ASN B CA 1
ATOM 4966 C C . ASN B 1 265 ? 15.992 38.594 -0.996 1 86.44 265 ASN B C 1
ATOM 4968 O O . ASN B 1 265 ? 16.969 39.281 -0.682 1 86.44 265 ASN B O 1
ATOM 4972 N N . ASN B 1 266 ? 15.953 37.938 -2.033 1 70.69 266 ASN B N 1
ATOM 4973 C CA . ASN B 1 266 ? 17.078 37.75 -2.945 1 70.69 266 ASN B CA 1
ATOM 4974 C C . ASN B 1 266 ? 18.391 37.594 -2.188 1 70.69 266 ASN B C 1
ATOM 4976 O O . ASN B 1 266 ? 19.375 38.281 -2.488 1 70.69 266 ASN B O 1
ATOM 4980 N N . VAL B 1 267 ? 18.312 36.938 -1.111 1 63.81 267 VAL B N 1
ATOM 4981 C CA . VAL B 1 267 ? 19.531 36.75 -0.319 1 63.81 267 VAL B CA 1
ATOM 4982 C C . VAL B 1 267 ? 20.625 36.156 -1.2 1 63.81 267 VAL B C 1
ATOM 4984 O O . VAL B 1 267 ? 20.406 35.188 -1.917 1 63.81 267 VAL B O 1
ATOM 4987 N N . SER B 1 268 ? 21.656 36.938 -1.421 1 62.28 268 SER B N 1
ATOM 4988 C CA . SER B 1 268 ? 22.812 36.531 -2.209 1 62.28 268 SER B CA 1
ATOM 4989 C C . SER B 1 268 ? 23.375 35.188 -1.7 1 62.28 268 SER B C 1
ATOM 4991 O O . SER B 1 268 ? 23.625 35.062 -0.502 1 62.28 268 SER B O 1
ATOM 4993 N N . GLY B 1 269 ? 23.484 34.062 -2.551 1 65.62 269 GLY B N 1
ATOM 4994 C CA . GLY B 1 269 ? 24 32.75 -2.199 1 65.62 269 GLY B CA 1
ATOM 4995 C C . GLY B 1 269 ? 23.016 31.906 -1.402 1 65.62 269 GLY B C 1
ATOM 4996 O O . GLY B 1 269 ? 23.125 31.797 -0.179 1 65.62 269 GLY B O 1
ATOM 4997 N N . PRO B 1 270 ? 21.891 31.422 -1.991 1 81.12 270 PRO B N 1
ATOM 4998 C CA . PRO B 1 270 ? 20.844 30.734 -1.249 1 81.12 270 PRO B CA 1
ATOM 4999 C C . PRO B 1 270 ? 21.406 29.656 -0.303 1 81.12 270 PRO B C 1
ATOM 5001 O O . PRO B 1 270 ? 21.953 28.656 -0.755 1 81.12 270 PRO B O 1
ATOM 5004 N N . THR B 1 271 ? 21.406 29.969 0.974 1 88.06 271 THR B N 1
ATOM 5005 C CA . THR B 1 271 ? 21.984 29.094 2 1 88.06 271 THR B CA 1
ATOM 5006 C C . THR B 1 271 ? 21.062 27.922 2.289 1 88.06 271 THR B C 1
ATOM 5008 O O . THR B 1 271 ? 21.469 26.766 2.174 1 88.06 271 THR B O 1
ATOM 5011 N N . LEU B 1 272 ? 19.828 28.172 2.598 1 94.56 272 LEU B N 1
ATOM 5012 C CA . LEU B 1 272 ? 18.891 27.125 2.99 1 94.56 272 LEU B CA 1
ATOM 5013 C C . LEU B 1 272 ? 18.609 26.188 1.821 1 94.56 272 LEU B C 1
ATOM 5015 O O . LEU B 1 272 ? 18.656 24.969 1.972 1 94.56 272 LEU B O 1
ATOM 5019 N N . LEU B 1 273 ? 18.344 26.781 0.683 1 94.44 273 LEU B N 1
ATOM 5020 C CA . LEU B 1 273 ? 18.047 25.984 -0.507 1 94.44 273 LEU B CA 1
ATOM 5021 C C . LEU B 1 273 ? 19.203 25.047 -0.835 1 94.44 273 LEU B C 1
ATOM 5023 O O . LEU B 1 273 ? 19 23.875 -1.123 1 94.44 273 LEU B O 1
ATOM 5027 N N . ASN B 1 274 ? 20.438 25.547 -0.778 1 93.44 274 ASN B N 1
ATOM 5028 C CA . ASN B 1 274 ? 21.609 24.734 -1.102 1 93.44 274 ASN B CA 1
ATOM 5029 C C . ASN B 1 274 ? 21.781 23.578 -0.123 1 93.44 274 ASN B C 1
ATOM 5031 O O . ASN B 1 274 ? 22.125 22.469 -0.527 1 93.44 274 ASN B O 1
ATOM 5035 N N . ILE B 1 275 ? 21.594 23.891 1.075 1 93.81 275 ILE B N 1
ATOM 5036 C CA . ILE B 1 275 ? 21.734 22.859 2.09 1 93.81 275 ILE B CA 1
ATOM 5037 C C . ILE B 1 275 ? 20.656 21.797 1.896 1 93.81 275 ILE B C 1
ATOM 5039 O O . ILE B 1 275 ? 20.938 20.594 1.976 1 93.81 275 ILE B O 1
ATOM 5043 N N . LEU B 1 276 ? 19.453 22.281 1.688 1 94.38 276 LEU B N 1
ATOM 5044 C CA . LEU B 1 276 ? 18.344 21.359 1.485 1 94.38 276 LEU B CA 1
ATOM 5045 C C . LEU B 1 276 ? 18.594 20.453 0.279 1 94.38 276 LEU B C 1
ATOM 5047 O O . LEU B 1 276 ? 18.328 19.25 0.327 1 94.38 276 LEU B O 1
ATOM 5051 N N . LEU B 1 277 ? 19.094 20.984 -0.789 1 94.31 277 LEU B N 1
ATOM 5052 C CA . LEU B 1 277 ? 19.359 20.234 -2.016 1 94.31 277 LEU B CA 1
ATOM 5053 C C . LEU B 1 277 ? 20.484 19.219 -1.806 1 94.31 277 LEU B C 1
ATOM 5055 O O . LEU B 1 277 ? 20.531 18.188 -2.473 1 94.31 277 LEU B O 1
ATOM 5059 N N . LYS B 1 278 ? 21.375 19.453 -0.867 1 94 278 LYS B N 1
ATOM 5060 C CA . LYS B 1 278 ? 22.5 18.562 -0.583 1 94 278 LYS B CA 1
ATOM 5061 C C . LYS B 1 278 ? 22.031 17.328 0.176 1 94 278 LYS B C 1
ATOM 5063 O O . LYS B 1 278 ? 22.719 16.297 0.176 1 94 278 LYS B O 1
ATOM 5068 N N . ARG B 1 279 ? 20.844 17.438 0.855 1 93.38 279 ARG B N 1
ATOM 5069 C CA . ARG B 1 279 ? 20.328 16.359 1.684 1 93.38 279 ARG B CA 1
ATOM 5070 C C . ARG B 1 279 ? 21.406 15.805 2.609 1 93.38 279 ARG B C 1
ATOM 5072 O O . ARG B 1 279 ? 21.641 14.594 2.654 1 93.38 279 ARG B O 1
ATOM 5079 N N . THR B 1 280 ? 21.969 16.703 3.355 1 92.88 280 THR B N 1
ATOM 5080 C CA . THR B 1 280 ? 23.188 16.391 4.109 1 92.88 280 THR B CA 1
ATOM 5081 C C . THR B 1 280 ? 22.844 15.695 5.422 1 92.88 280 THR B C 1
ATOM 5083 O O . THR B 1 280 ? 21.781 15.938 6.004 1 92.88 280 THR B O 1
ATOM 5086 N N . ASP B 1 281 ? 23.812 14.867 5.836 1 90.38 281 ASP B N 1
ATOM 5087 C CA . ASP B 1 281 ? 23.766 14.312 7.188 1 90.38 281 ASP B CA 1
ATOM 5088 C C . ASP B 1 281 ? 24.781 14.992 8.094 1 90.38 281 ASP B C 1
ATOM 5090 O O . ASP B 1 281 ? 24.969 14.594 9.242 1 90.38 281 ASP B O 1
ATOM 5094 N N . ASP B 1 282 ? 25.375 16 7.598 1 91.81 282 ASP B N 1
ATOM 5095 C CA . ASP B 1 282 ? 26.391 16.734 8.352 1 91.81 282 ASP B CA 1
ATOM 5096 C C . ASP B 1 282 ? 25.75 17.688 9.359 1 91.81 282 ASP B C 1
ATOM 5098 O O . ASP B 1 282 ? 25.094 18.656 8.969 1 91.81 282 ASP B O 1
ATOM 5102 N N . ASP B 1 283 ? 26.047 17.5 10.555 1 90 283 ASP B N 1
ATOM 5103 C CA . ASP B 1 283 ? 25.422 18.266 11.625 1 90 283 ASP B CA 1
ATOM 5104 C C . ASP B 1 283 ? 25.812 19.734 11.547 1 90 283 ASP B C 1
ATOM 5106 O O . ASP B 1 283 ? 25.016 20.609 11.891 1 90 283 ASP B O 1
ATOM 5110 N N . GLU B 1 284 ? 27 19.953 11.164 1 92.81 284 GLU B N 1
ATOM 5111 C CA . GLU B 1 284 ? 27.453 21.344 11.094 1 92.81 284 GLU B CA 1
ATOM 5112 C C . GLU B 1 284 ? 26.703 22.125 10.031 1 92.81 284 GLU B C 1
ATOM 5114 O O . GLU B 1 284 ? 26.328 23.281 10.242 1 92.81 284 GLU B O 1
ATOM 5119 N N . LEU B 1 285 ? 26.5 21.5 8.945 1 93.19 285 LEU B N 1
ATOM 5120 C CA . LEU B 1 285 ? 25.719 22.141 7.891 1 93.19 285 LEU B CA 1
ATOM 5121 C C . LEU B 1 285 ? 24.266 22.312 8.32 1 93.19 285 LEU B C 1
ATOM 5123 O O . LEU B 1 285 ? 23.641 23.328 7.996 1 93.19 285 LEU B O 1
ATOM 5127 N N . LYS B 1 286 ? 23.75 21.375 8.992 1 93.62 286 LYS B N 1
ATOM 5128 C CA . LYS B 1 286 ? 22.375 21.469 9.477 1 93.62 286 LYS B CA 1
ATOM 5129 C C . LYS B 1 286 ? 22.219 22.625 10.469 1 93.62 286 LYS B C 1
ATOM 5131 O O . LYS B 1 286 ? 21.203 23.297 10.477 1 93.62 286 LYS B O 1
ATOM 5136 N N . LYS B 1 287 ? 23.219 22.828 11.258 1 93.44 287 LYS B N 1
ATOM 5137 C CA . LYS B 1 287 ? 23.188 23.922 12.211 1 93.44 287 LYS B CA 1
ATOM 5138 C C . LYS B 1 287 ? 23.172 25.266 11.5 1 93.44 287 LYS B C 1
ATOM 5140 O O . LYS B 1 287 ? 22.547 26.219 11.977 1 93.44 287 LYS B O 1
ATOM 5145 N N . VAL B 1 288 ? 23.891 25.281 10.398 1 94.38 288 VAL B N 1
ATOM 5146 C CA . VAL B 1 288 ? 23.891 26.5 9.602 1 94.38 288 VAL B CA 1
ATOM 5147 C C . VAL B 1 288 ? 22.469 26.797 9.117 1 94.38 288 VAL B C 1
ATOM 5149 O O . VAL B 1 288 ? 22 27.938 9.195 1 94.38 288 VAL B O 1
ATOM 5152 N N . ALA B 1 289 ? 21.812 25.812 8.633 1 94.94 289 ALA B N 1
ATOM 5153 C CA . ALA B 1 289 ? 20.438 25.953 8.18 1 94.94 289 ALA B CA 1
ATOM 5154 C C . ALA B 1 289 ? 19.531 26.391 9.328 1 94.94 289 ALA B C 1
ATOM 5156 O O . ALA B 1 289 ? 18.688 27.266 9.164 1 94.94 289 ALA B O 1
ATOM 5157 N N . LEU B 1 290 ? 19.719 25.781 10.469 1 94.75 290 LEU B N 1
ATOM 5158 C CA . LEU B 1 290 ? 18.891 26.094 11.633 1 94.75 290 LEU B CA 1
ATOM 5159 C C . LEU B 1 290 ? 19.109 27.531 12.07 1 94.75 290 LEU B C 1
ATOM 5161 O O . LEU B 1 290 ? 18.156 28.219 12.453 1 94.75 290 LEU B O 1
ATOM 5165 N N . LYS B 1 291 ? 20.344 27.906 12.047 1 94.88 291 LYS B N 1
ATOM 5166 C CA . LYS B 1 291 ? 20.656 29.297 12.406 1 94.88 291 LYS B CA 1
ATOM 5167 C C . LYS B 1 291 ? 19.984 30.281 11.453 1 94.88 291 LYS B C 1
ATOM 5169 O O . LYS B 1 291 ? 19.469 31.312 11.891 1 94.88 291 LYS B O 1
ATOM 5174 N N . PHE B 1 292 ? 20.062 29.953 10.211 1 94.38 292 PHE B N 1
ATOM 5175 C CA . PHE B 1 292 ? 19.375 30.781 9.227 1 94.38 292 PHE B CA 1
ATOM 5176 C C . PHE B 1 292 ? 17.875 30.859 9.531 1 94.38 292 PHE B C 1
ATOM 5178 O O . PHE B 1 292 ? 17.297 31.938 9.531 1 94.38 292 PHE B O 1
ATOM 5185 N N . LEU B 1 293 ? 17.203 29.75 9.836 1 96.5 293 LEU B N 1
ATOM 5186 C CA . LEU B 1 293 ? 15.781 29.672 10.109 1 96.5 293 LEU B CA 1
ATOM 5187 C C . LEU B 1 293 ? 15.422 30.422 11.391 1 96.5 293 LEU B C 1
ATOM 5189 O O . LEU B 1 293 ? 14.336 30.984 11.5 1 96.5 293 LEU B O 1
ATOM 5193 N N . GLN B 1 294 ? 16.312 30.422 12.32 1 96 294 GLN B N 1
ATOM 5194 C CA . GLN B 1 294 ? 16.062 31.031 13.625 1 96 294 GLN B CA 1
ATOM 5195 C C . GLN B 1 294 ? 16.359 32.531 13.586 1 96 294 GLN B C 1
ATOM 5197 O O . GLN B 1 294 ? 15.539 33.344 14.055 1 96 294 GLN B O 1
ATOM 5202 N N . ASP B 1 295 ? 17.5 32.875 12.977 1 95.75 295 ASP B N 1
ATOM 5203 C CA . ASP B 1 295 ? 18.047 34.219 13.188 1 95.75 295 ASP B CA 1
ATOM 5204 C C . ASP B 1 295 ? 17.781 35.125 11.977 1 95.75 295 ASP B C 1
ATOM 5206 O O . ASP B 1 295 ? 17.719 36.344 12.102 1 95.75 295 ASP B O 1
ATOM 5210 N N . THR B 1 296 ? 17.75 34.5 10.859 1 94.5 296 THR B N 1
ATOM 5211 C CA . THR B 1 296 ? 17.641 35.312 9.648 1 94.5 296 THR B CA 1
ATOM 5212 C C . THR B 1 296 ? 16.203 35.375 9.164 1 94.5 296 THR B C 1
ATOM 5214 O O . THR B 1 296 ? 15.586 36.469 9.188 1 94.5 296 THR B O 1
ATOM 5217 N N . SER B 1 297 ? 15.641 34.219 8.836 1 94.94 297 SER B N 1
ATOM 5218 C CA . SER B 1 297 ? 14.281 34.219 8.312 1 94.94 297 SER B CA 1
ATOM 5219 C C . SER B 1 297 ? 13.25 34.219 9.43 1 94.94 297 SER B C 1
ATOM 5221 O O . SER B 1 297 ? 12.062 34.469 9.195 1 94.94 297 SER B O 1
ATOM 5223 N N . LYS B 1 298 ? 13.648 33.938 10.68 1 97.38 298 LYS B N 1
ATOM 5224 C CA . LYS B 1 298 ? 12.773 33.875 11.852 1 97.38 298 LYS B CA 1
ATOM 5225 C C . LYS B 1 298 ? 11.641 32.875 11.648 1 97.38 298 LYS B C 1
ATOM 5227 O O . LYS B 1 298 ? 10.516 33.094 12.086 1 97.38 298 LYS B O 1
ATOM 5232 N N . SER B 1 299 ? 11.914 31.859 10.898 1 97.44 299 SER B N 1
ATOM 5233 C CA . SER B 1 299 ? 10.93 30.844 10.539 1 97.44 299 SER B CA 1
ATOM 5234 C C . SER B 1 299 ? 10.5 30.031 11.758 1 97.44 299 SER B C 1
ATOM 5236 O O . SER B 1 299 ? 9.352 29.594 11.836 1 97.44 299 SER B O 1
ATOM 5238 N N . ILE B 1 300 ? 11.398 29.828 12.695 1 96.81 300 ILE B N 1
ATOM 5239 C CA . ILE B 1 300 ? 11.078 29.094 13.906 1 96.81 300 ILE B CA 1
ATOM 5240 C C . ILE B 1 300 ? 10.055 29.859 14.734 1 96.81 300 ILE B C 1
ATOM 5242 O O . ILE B 1 300 ? 9.031 29.297 15.148 1 96.81 300 ILE B O 1
ATOM 5246 N N . GLU B 1 301 ? 10.305 31.109 14.914 1 97.12 301 GLU B N 1
ATOM 5247 C CA . GLU B 1 301 ? 9.383 31.969 15.656 1 97.12 301 GLU B CA 1
ATOM 5248 C C . GLU B 1 301 ? 8.039 32.062 14.945 1 97.12 301 GLU B C 1
ATOM 5250 O O . GLU B 1 301 ? 6.984 32 15.578 1 97.12 301 GLU B O 1
ATOM 5255 N N . TYR B 1 302 ? 8.094 32.25 13.664 1 96.88 302 TYR B N 1
ATOM 5256 C CA . TYR B 1 302 ? 6.875 32.344 12.867 1 96.88 302 TYR B CA 1
ATOM 5257 C C . TYR B 1 302 ? 6.031 31.078 13.016 1 96.88 302 TYR B C 1
ATOM 5259 O O . TYR B 1 302 ? 4.809 31.156 13.172 1 96.88 302 TYR B O 1
ATOM 5267 N N . THR B 1 303 ? 6.648 29.906 12.906 1 96.94 303 THR B N 1
ATOM 5268 C CA . THR B 1 303 ? 5.949 28.625 13.039 1 96.94 303 THR B CA 1
ATOM 5269 C C . THR B 1 303 ? 5.262 28.531 14.398 1 96.94 303 THR B C 1
ATOM 5271 O O . THR B 1 303 ? 4.102 28.109 14.477 1 96.94 303 THR B O 1
ATOM 5274 N N . ARG B 1 304 ? 5.965 28.906 15.422 1 95.88 304 ARG B N 1
ATOM 5275 C CA . ARG B 1 304 ? 5.379 28.906 16.75 1 95.88 304 ARG B CA 1
ATOM 5276 C C . ARG B 1 304 ? 4.141 29.797 16.812 1 95.88 304 ARG B C 1
ATOM 5278 O O . ARG B 1 304 ? 3.113 29.406 17.359 1 95.88 304 ARG B O 1
ATOM 5285 N N . LYS B 1 305 ? 4.227 30.953 16.25 1 96 305 LYS B N 1
ATOM 5286 C CA . LYS B 1 305 ? 3.107 31.891 16.234 1 96 305 LYS B CA 1
ATOM 5287 C C . LYS B 1 305 ? 1.914 31.312 15.477 1 96 305 LYS B C 1
ATOM 5289 O O . LYS B 1 305 ? 0.766 31.484 15.898 1 96 305 LYS B O 1
ATOM 5294 N N . VAL B 1 306 ? 2.174 30.656 14.375 1 95.19 306 VAL B N 1
ATOM 5295 C CA . VAL B 1 306 ? 1.103 30.047 13.586 1 95.19 306 VAL B CA 1
ATOM 5296 C C . VAL B 1 306 ? 0.387 28.984 14.414 1 95.19 306 VAL B C 1
ATOM 5298 O O . VAL B 1 306 ? -0.844 28.906 14.414 1 95.19 306 VAL B O 1
ATOM 5301 N N . ILE B 1 307 ? 1.148 28.125 15.125 1 95.69 307 ILE B N 1
ATOM 5302 C CA . ILE B 1 307 ? 0.549 27.109 15.992 1 95.69 307 ILE B CA 1
ATOM 5303 C C . ILE B 1 307 ? -0.348 27.781 17.031 1 95.69 307 ILE B C 1
ATOM 5305 O O . ILE B 1 307 ? -1.49 27.375 17.234 1 95.69 307 ILE B O 1
ATOM 5309 N N . GLU B 1 308 ? 0.155 28.844 17.641 1 94.81 308 GLU B N 1
ATOM 5310 C CA . GLU B 1 308 ? -0.611 29.578 18.656 1 94.81 308 GLU B CA 1
ATOM 5311 C C . GLU B 1 308 ? -1.892 30.156 18.062 1 94.81 308 GLU B C 1
ATOM 5313 O O . GLU B 1 308 ? -2.949 30.109 18.688 1 94.81 308 GLU B O 1
ATOM 5318 N N . ASP B 1 309 ? -1.755 30.703 16.891 1 93.62 309 ASP B N 1
ATOM 5319 C CA . ASP B 1 309 ? -2.912 31.281 16.219 1 93.62 309 ASP B CA 1
ATOM 5320 C C . ASP B 1 309 ? -3.959 30.219 15.906 1 93.62 309 ASP B C 1
ATOM 5322 O O . ASP B 1 309 ? -5.16 30.469 16.016 1 93.62 309 ASP B O 1
ATOM 5326 N N . LEU B 1 310 ? -3.541 29.062 15.484 1 93.88 310 LEU B N 1
ATOM 5327 C CA . LEU B 1 310 ? -4.465 27.969 15.188 1 93.88 310 LEU B CA 1
ATOM 5328 C C . LEU B 1 310 ? -5.164 27.484 16.453 1 93.88 310 LEU B C 1
ATOM 5330 O O . LEU B 1 310 ? -6.359 27.188 16.422 1 93.88 310 LEU B O 1
ATOM 5334 N N . VAL B 1 311 ? -4.414 27.422 17.516 1 93.69 311 VAL B N 1
ATOM 5335 C CA . VAL B 1 311 ? -5.004 27.031 18.781 1 93.69 311 VAL B CA 1
ATOM 5336 C C . VAL B 1 311 ? -6.055 28.062 19.203 1 93.69 311 VAL B C 1
ATOM 5338 O O . VAL B 1 311 ? -7.145 27.688 19.656 1 93.69 311 VAL B O 1
ATOM 5341 N N . ARG B 1 312 ? -5.738 29.312 19.062 1 91.88 312 ARG B N 1
ATOM 5342 C CA . ARG B 1 312 ? -6.691 30.375 19.375 1 91.88 312 ARG B CA 1
ATOM 5343 C C . ARG B 1 312 ? -7.938 30.266 18.5 1 91.88 312 ARG B C 1
ATOM 5345 O O . ARG B 1 312 ? -9.055 30.484 18.984 1 91.88 312 ARG B O 1
ATOM 5352 N N . LEU B 1 313 ? -7.691 29.953 17.297 1 90.12 313 LEU B N 1
ATOM 5353 C CA . LEU B 1 313 ? -8.805 29.75 16.375 1 90.12 313 LEU B CA 1
ATOM 5354 C C . LEU B 1 313 ? -9.734 28.656 16.891 1 90.12 313 LEU B C 1
ATOM 5356 O O . LEU B 1 313 ? -10.961 28.797 16.844 1 90.12 313 LEU B O 1
ATOM 5360 N N . ILE B 1 314 ? -9.195 27.531 17.344 1 91.31 314 ILE B N 1
ATOM 5361 C CA . ILE B 1 314 ? -10 26.422 17.875 1 91.31 314 ILE B CA 1
ATOM 5362 C C . ILE B 1 314 ? -10.766 26.891 19.109 1 91.31 314 ILE B C 1
ATOM 5364 O O . ILE B 1 314 ? -11.969 26.656 19.219 1 91.31 314 ILE B O 1
ATOM 5368 N N . LYS B 1 315 ? -10.094 27.547 19.984 1 88.44 315 LYS B N 1
ATOM 5369 C CA . LYS B 1 315 ? -10.656 27.891 21.281 1 88.44 315 LYS B CA 1
ATOM 5370 C C . LYS B 1 315 ? -11.742 28.969 21.156 1 88.44 315 LYS B C 1
ATOM 5372 O O . LYS B 1 315 ? -12.656 29.031 21.969 1 88.44 315 LYS B O 1
ATOM 5377 N N . ASN B 1 316 ? -11.633 29.75 20.125 1 84.44 316 ASN B N 1
ATOM 5378 C CA . ASN B 1 316 ? -12.594 30.828 19.938 1 84.44 316 ASN B CA 1
ATOM 5379 C C . ASN B 1 316 ? -13.641 30.469 18.891 1 84.44 316 ASN B C 1
ATOM 5381 O O . ASN B 1 316 ? -14.453 31.312 18.516 1 84.44 316 ASN B O 1
ATOM 5385 N N . SER B 1 317 ? -13.562 29.312 18.453 1 77.25 317 SER B N 1
ATOM 5386 C CA . SER B 1 317 ? -14.445 28.984 17.344 1 77.25 317 SER B CA 1
ATOM 5387 C C . SER B 1 317 ? -15.602 28.094 17.797 1 77.25 317 SER B C 1
ATOM 5389 O O . SER B 1 317 ? -15.625 27.625 18.938 1 77.25 317 SER B O 1
ATOM 5391 N N . GLU B 1 318 ? -16.438 28.031 16.75 1 81.12 318 GLU B N 1
ATOM 5392 C CA . GLU B 1 318 ? -17.609 27.188 16.922 1 81.12 318 GLU B CA 1
ATOM 5393 C C . GLU B 1 318 ? -17.281 25.719 16.672 1 81.12 318 GLU B C 1
ATOM 5395 O O . GLU B 1 318 ? -18.156 24.859 16.703 1 81.12 318 GLU B O 1
ATOM 5400 N N . PHE B 1 319 ? -16.016 25.438 16.516 1 85.62 319 PHE B N 1
ATOM 5401 C CA . PHE B 1 319 ? -15.68 24.062 16.156 1 85.62 319 PHE B CA 1
ATOM 5402 C C . PHE B 1 319 ? -15.578 23.188 17.406 1 85.62 319 PHE B C 1
ATOM 5404 O O . PHE B 1 319 ? -15.648 21.969 17.312 1 85.62 319 PHE B O 1
ATOM 5411 N N . LEU B 1 320 ? -15.391 23.828 18.531 1 88.44 320 LEU B N 1
ATOM 5412 C CA . LEU B 1 320 ? -15.453 23.078 19.797 1 88.44 320 LEU B CA 1
ATOM 5413 C C . LEU B 1 320 ? -16.891 22.734 20.141 1 88.44 320 LEU B C 1
ATOM 5415 O O . LEU B 1 320 ? -17.797 23.547 19.938 1 88.44 320 LEU B O 1
ATOM 5419 N N . PRO B 1 321 ? -17.031 21.516 20.516 1 85.81 321 PRO B N 1
ATOM 5420 C CA . PRO B 1 321 ? -18.391 21.188 20.938 1 85.81 321 PRO B CA 1
ATOM 5421 C C . PRO B 1 321 ? -18.844 22.016 22.156 1 85.81 321 PRO B C 1
ATOM 5423 O O . PRO B 1 321 ? -18.047 22.297 23.047 1 85.81 321 PRO B O 1
ATOM 5426 N N . SER B 1 322 ? -20.109 22.453 22 1 82.25 322 SER B N 1
ATOM 5427 C CA . SER B 1 322 ? -20.719 23.125 23.156 1 82.25 322 SER B CA 1
ATOM 5428 C C . SER B 1 322 ? -21.266 22.109 24.156 1 82.25 322 SER B C 1
ATOM 5430 O O . SER B 1 322 ? -21.297 20.906 23.875 1 82.25 322 SER B O 1
ATOM 5432 N N . LEU B 1 323 ? -21.578 22.688 25.297 1 79.88 323 LEU B N 1
ATOM 5433 C CA . LEU B 1 323 ? -22.188 21.828 26.297 1 79.88 323 LEU B CA 1
ATOM 5434 C C . LEU B 1 323 ? -23.438 21.156 25.766 1 79.88 323 LEU B C 1
ATOM 5436 O O . LEU B 1 323 ? -23.734 20.016 26.125 1 79.88 323 LEU B O 1
ATOM 5440 N N . ASP B 1 324 ? -24.172 21.828 24.922 1 78.31 324 ASP B N 1
ATOM 5441 C CA . ASP B 1 324 ? -25.375 21.281 24.312 1 78.31 324 ASP B CA 1
ATOM 5442 C C . ASP B 1 324 ? -25.031 20.125 23.375 1 78.31 324 ASP B C 1
ATOM 5444 O O . ASP B 1 324 ? -25.75 19.141 23.297 1 78.31 324 ASP B O 1
ATOM 5448 N N . ASP B 1 325 ? -23.906 20.25 22.766 1 79.19 325 ASP B N 1
ATOM 5449 C CA . ASP B 1 325 ? -23.469 19.234 21.812 1 79.19 325 ASP B CA 1
ATOM 5450 C C . ASP B 1 325 ? -23.109 17.938 22.531 1 79.19 325 ASP B C 1
ATOM 5452 O O . ASP B 1 325 ? -23.156 16.859 21.922 1 79.19 325 ASP B O 1
ATOM 5456 N N . VAL B 1 326 ? -22.812 18.109 23.781 1 79 326 VAL B N 1
ATOM 5457 C CA . VAL B 1 326 ? -22.328 16.938 24.5 1 79 326 VAL B CA 1
ATOM 5458 C C . VAL B 1 326 ? -23.344 16.531 25.578 1 79 326 VAL B C 1
ATOM 5460 O O . VAL B 1 326 ? -22.984 15.867 26.562 1 79 326 VAL B O 1
ATOM 5463 N N . ASN B 1 327 ? -24.484 16.922 25.406 1 78.06 327 ASN B N 1
ATOM 5464 C CA . ASN B 1 327 ? -25.562 16.594 26.328 1 78.06 327 ASN B CA 1
ATOM 5465 C C . ASN B 1 327 ? -25.188 16.891 27.781 1 78.06 327 ASN B C 1
ATOM 5467 O O . ASN B 1 327 ? -25.391 16.047 28.672 1 78.06 327 ASN B O 1
ATOM 5471 N N . GLY B 1 328 ? -24.469 18.031 28.016 1 79.69 328 GLY B N 1
ATOM 5472 C CA . GLY B 1 328 ? -24.141 18.5 29.344 1 79.69 328 GLY B CA 1
ATOM 5473 C C . GLY B 1 328 ? -22.891 17.859 29.922 1 79.69 328 GLY B C 1
ATOM 5474 O O . GLY B 1 328 ? -22.562 18.062 31.078 1 79.69 328 GLY B O 1
ATOM 5475 N N . ASN B 1 329 ? -22.281 17.109 29.141 1 83.94 329 ASN B N 1
ATOM 5476 C CA . ASN B 1 329 ? -21.078 16.438 29.609 1 83.94 329 ASN B CA 1
ATOM 5477 C C . ASN B 1 329 ? -19.891 17.406 29.625 1 83.94 329 ASN B C 1
ATOM 5479 O O . ASN B 1 329 ? -19.047 17.375 28.719 1 83.94 329 ASN B O 1
ATOM 5483 N N . GLU B 1 330 ? -19.688 18.109 30.703 1 88.06 330 GLU B N 1
ATOM 5484 C CA . GLU B 1 330 ? -18.625 19.109 30.844 1 88.06 330 GLU B CA 1
ATOM 5485 C C . GLU B 1 330 ? -17.25 18.453 30.797 1 88.06 330 GLU B C 1
ATOM 5487 O O . GLU B 1 330 ? -16.297 19.062 30.328 1 88.06 330 GLU B O 1
ATOM 5492 N N . ASP B 1 331 ? -17.203 17.281 31.312 1 88.38 331 ASP B N 1
ATOM 5493 C CA . ASP B 1 331 ? -15.945 16.547 31.328 1 88.38 331 ASP B CA 1
ATOM 5494 C C . ASP B 1 331 ? -15.422 16.328 29.922 1 88.38 331 ASP B C 1
ATOM 5496 O O . ASP B 1 331 ? -14.219 16.375 29.672 1 88.38 331 ASP B O 1
ATOM 5500 N N . ALA B 1 332 ? -16.328 16.094 29.016 1 87.94 332 ALA B N 1
ATOM 5501 C CA . ALA B 1 332 ? -15.945 15.883 27.625 1 87.94 332 ALA B CA 1
ATOM 5502 C C . ALA B 1 332 ? -15.297 17.141 27.031 1 87.94 332 ALA B C 1
ATOM 5504 O O . ALA B 1 332 ? -14.266 17.047 26.359 1 87.94 332 ALA B O 1
ATOM 5505 N N . ILE B 1 333 ? -15.805 18.234 27.344 1 88.12 333 ILE B N 1
ATOM 5506 C CA . ILE B 1 333 ? -15.289 19.516 26.844 1 88.12 333 ILE B CA 1
ATOM 5507 C C . ILE B 1 333 ? -13.914 19.781 27.453 1 88.12 333 ILE B C 1
ATOM 5509 O O . ILE B 1 333 ? -12.992 20.188 26.734 1 88.12 333 ILE B O 1
ATOM 5513 N N . ASN B 1 334 ? -13.828 19.562 28.75 1 91.75 334 ASN B N 1
ATOM 5514 C CA . ASN B 1 334 ? -12.555 19.75 29.422 1 91.75 334 ASN B CA 1
ATOM 5515 C C . ASN B 1 334 ? -11.469 18.844 28.859 1 91.75 334 ASN B C 1
ATOM 5517 O O . ASN B 1 334 ? -10.32 19.266 28.703 1 91.75 334 ASN B O 1
ATOM 5521 N N . GLU B 1 335 ? -11.797 17.688 28.625 1 91.94 335 GLU B N 1
ATOM 5522 C CA . GLU B 1 335 ? -10.836 16.734 28.094 1 91.94 335 GLU B CA 1
ATOM 5523 C C . GLU B 1 335 ? -10.414 17.109 26.672 1 91.94 335 GLU B C 1
ATOM 5525 O O . GLU B 1 335 ? -9.25 16.938 26.297 1 91.94 335 GLU B O 1
ATOM 5530 N N . ILE B 1 336 ? -11.344 17.547 25.875 1 90.81 336 ILE B N 1
ATOM 5531 C CA . ILE B 1 336 ? -11.016 18 24.531 1 90.81 336 ILE B CA 1
ATOM 5532 C C . ILE B 1 336 ? -10.039 19.172 24.594 1 90.81 336 ILE B C 1
ATOM 5534 O O . ILE B 1 336 ? -9.047 19.203 23.859 1 90.81 336 ILE B O 1
ATOM 5538 N N . ASN B 1 337 ? -10.344 20.062 25.484 1 91.44 337 ASN B N 1
ATOM 5539 C CA . ASN B 1 337 ? -9.438 21.188 25.672 1 91.44 337 ASN B CA 1
ATOM 5540 C C . ASN B 1 337 ? -8.039 20.734 26.094 1 91.44 337 ASN B C 1
ATOM 5542 O O . ASN B 1 337 ? -7.039 21.281 25.625 1 91.44 337 ASN B O 1
ATOM 5546 N N . PHE B 1 338 ? -8.031 19.797 26.906 1 90.88 338 PHE B N 1
ATOM 5547 C CA . PHE B 1 338 ? -6.758 19.219 27.344 1 90.88 338 PHE B CA 1
ATOM 5548 C C . PHE B 1 338 ? -6 18.625 26.156 1 90.88 338 PHE B C 1
ATOM 5550 O O . PHE B 1 338 ? -4.785 18.812 26.047 1 90.88 338 PHE B O 1
ATOM 5557 N N . ILE B 1 339 ? -6.633 17.953 25.328 1 89.56 339 ILE B N 1
ATOM 5558 C CA . ILE B 1 339 ? -6.027 17.328 24.156 1 89.56 339 ILE B CA 1
ATOM 5559 C C . ILE B 1 339 ? -5.465 18.406 23.234 1 89.56 339 ILE B C 1
ATOM 5561 O O . ILE B 1 339 ? -4.359 18.266 22.703 1 89.56 339 ILE B O 1
ATOM 5565 N N . ILE B 1 340 ? -6.277 19.438 23.016 1 91.19 340 ILE B N 1
ATOM 5566 C CA . ILE B 1 340 ? -5.832 20.547 22.172 1 91.19 340 ILE B CA 1
ATOM 5567 C C . ILE B 1 340 ? -4.535 21.125 22.734 1 91.19 340 ILE B C 1
ATOM 5569 O O . ILE B 1 340 ? -3.572 21.344 21.984 1 91.19 340 ILE B O 1
ATOM 5573 N N . ASP B 1 341 ? -4.492 21.281 24.031 1 91.81 341 ASP B N 1
ATOM 5574 C CA . ASP B 1 341 ? -3.309 21.844 24.672 1 91.81 341 ASP B CA 1
ATOM 5575 C C . ASP B 1 341 ? -2.123 20.875 24.562 1 91.81 341 ASP B C 1
ATOM 5577 O O . ASP B 1 341 ? -0.989 21.312 24.344 1 91.81 341 ASP B O 1
ATOM 5581 N N . HIS B 1 342 ? -2.402 19.688 24.688 1 89.38 342 HIS B N 1
ATOM 5582 C CA . HIS B 1 342 ? -1.351 18.672 24.609 1 89.38 342 HIS B CA 1
ATOM 5583 C C . HIS B 1 342 ? -0.759 18.578 23.219 1 89.38 342 HIS B C 1
ATOM 5585 O O . HIS B 1 342 ? 0.462 18.531 23.047 1 89.38 342 HIS B O 1
ATOM 5591 N N . ILE B 1 343 ? -1.561 18.531 22.219 1 88.06 343 ILE B N 1
ATOM 5592 C CA . ILE B 1 343 ? -1.141 18.328 20.828 1 88.06 343 ILE B CA 1
ATOM 5593 C C . ILE B 1 343 ? -0.412 19.578 20.328 1 88.06 343 ILE B C 1
ATOM 5595 O O . ILE B 1 343 ? 0.418 19.5 19.422 1 88.06 343 ILE B O 1
ATOM 5599 N N . SER B 1 344 ? -0.721 20.734 20.953 1 90.56 344 SER B N 1
ATOM 5600 C CA . SER B 1 344 ? -0.164 22 20.469 1 90.56 344 SER B CA 1
ATOM 5601 C C . SER B 1 344 ? 1.026 22.438 21.312 1 90.56 344 SER B C 1
ATOM 5603 O O . SER B 1 344 ? 1.624 23.484 21.062 1 90.56 344 SER B O 1
ATOM 5605 N N . ASN B 1 345 ? 1.324 21.625 22.297 1 88.06 345 ASN B N 1
ATOM 5606 C CA . ASN B 1 345 ? 2.377 22.016 23.234 1 88.06 345 ASN B CA 1
ATOM 5607 C C . ASN B 1 345 ? 3.746 22.016 22.562 1 88.06 345 ASN B C 1
ATOM 5609 O O . ASN B 1 345 ? 4.16 21.016 21.969 1 88.06 345 ASN B O 1
ATOM 5613 N N . ILE B 1 346 ? 4.465 23.125 22.578 1 84.5 346 ILE B N 1
ATOM 5614 C CA . ILE B 1 346 ? 5.812 23.25 22.031 1 84.5 346 ILE B CA 1
ATOM 5615 C C . ILE B 1 346 ? 6.723 23.922 23.062 1 84.5 346 ILE B C 1
ATOM 5617 O O . ILE B 1 346 ? 6.266 24.703 23.891 1 84.5 346 ILE B O 1
#

Radius of gyration: 27.65 Å; Cα contacts (8 Å, |Δi|>4): 937; chains: 2; bounding box: 59×96×60 Å

Organism: Naumovozyma dairenensis (strain ATCC 10597 / BCRC 20456 / CBS 421 / NBRC 0211 / NRRL Y-12639) (NCBI:txid1071378)

pLDDT: mean 90.25, std 11.23, range [35.47, 98.88]